Protein AF-A0A7J2IVY7-F1 (afdb_monomer)

Nearest PDB structures (foldseek):
  6fwv-assembly2_B  TM=3.354E-01  e=6.508E-13  Bacillus anthracis
  3phs-assembly1_A  TM=5.283E-01  e=1.990E-08  Streptococcus agalactiae 2603V/R
  3is1-assembly1_X  TM=3.023E-01  e=5.541E-06  Staphylococcus saprophyticus subsp. saprophyticus ATCC 15305 = NCTC 7292
  7bam-assembly1_B  TM=2.431E-01  e=6.074E-03  Homo sapiens
  7ban-assembly1_A  TM=2.522E-01  e=1.093E-02  Homo sapiens

Secondary structure (DSSP, 8-state):
--HHHHHHHHHHHHHHHTTT-SSS----------PPPP--------PPP-S--S--EEES-EEEETT-EEEEESSEEEEES-EEEETT-EEEEES-EEEE-EETTEE--EEE-TT-EEEEES-EEEEEEEEEEEE-TT-EEEEES-EEEEEEEEEES-EEEEES-EEEEEEEESS-EEEEES-EEEEEEEE-TT-EEEEES-EE-SSS--EEEE-TT-EEEEEEEEESSEEEE-TT-EEEEEEEE-SEEEEPPPPTT-----EEEEEEEEEEEEEETTEE-TT-EEEEE-TTS-EEEEEE--TTSEEEEEEEEEEEEEETTEEEEEE--EEEEEEEETTEEEEEEEE-SS-EEEEEE-BEEEEEEEE-TTSSB-TT-EEEEETTTEEEE--TTSEEEEEEEPSEEEEEEEEETTEEEEEEEEEEE-SSSEEEEEEE--EEEEEEEEEETTS-B-TT-EEEEEETTS-EEEEEE--TTSEEEEEEEESSEEEEEEE-TTB--EEEEEE--STTEEEEEEEPBP--PPP--S-SSSHHHHHHHHHHHHHHHHTTS--

Solvent-accessible surface area (backbone atoms only — not comparable to full-atom values): 28244 Å² total; per-residue (Å²): 136,68,74,74,54,57,62,53,53,55,52,50,51,57,61,56,47,76,77,65,71,89,67,91,81,83,79,92,65,82,86,76,78,80,79,79,80,87,79,90,77,90,81,75,90,81,74,82,82,72,84,80,67,95,68,42,67,47,80,50,68,49,75,36,52,38,88,35,72,47,66,46,62,76,41,63,32,36,30,39,29,31,44,36,30,26,53,47,4,36,37,40,36,33,53,19,35,42,37,30,29,69,52,95,91,42,62,21,35,38,39,34,22,47,48,7,36,41,38,30,33,54,19,38,41,33,36,84,49,73,24,43,36,41,34,28,54,59,12,38,39,40,31,36,44,20,37,46,39,50,44,37,37,36,40,26,32,24,43,38,40,36,34,56,22,34,41,34,30,40,41,33,29,46,69,15,43,36,41,37,32,50,24,40,30,33,30,36,44,38,29,22,43,56,12,40,37,41,40,30,56,24,35,31,19,75,89,40,77,2,36,41,38,25,24,46,53,4,37,37,41,34,34,54,27,38,34,63,37,35,39,38,30,19,34,51,4,34,38,38,35,33,44,48,52,51,83,36,79,48,60,51,54,43,59,96,92,56,86,38,59,15,36,39,42,35,26,23,44,38,37,39,34,35,22,58,78,93,43,64,37,54,68,27,38,38,36,33,22,39,86,87,69,47,79,72,46,77,51,54,19,40,91,81,3,32,34,78,44,80,46,52,30,33,38,35,30,43,54,97,67,35,69,42,77,47,84,52,22,48,35,43,38,37,37,37,50,90,76,28,29,18,68,42,74,50,73,46,90,52,72,44,78,46,75,31,56,45,24,14,16,41,41,38,36,32,20,28,54,89,65,48,54,33,49,64,29,38,38,34,37,36,90,76,74,42,76,42,56,16,39,82,76,4,39,28,79,46,66,64,39,68,73,43,75,33,37,38,36,31,26,40,97,90,38,78,30,34,65,81,42,80,46,77,41,76,69,81,46,75,44,80,46,79,41,72,25,45,24,21,30,42,31,39,36,35,22,33,84,87,69,48,54,39,53,66,26,41,39,33,39,17,42,72,88,65,53,75,74,49,76,48,57,19,38,87,76,4,39,39,75,48,68,76,37,65,53,42,55,32,34,40,39,40,42,38,94,67,34,47,72,47,71,49,79,46,75,48,85,51,54,64,38,77,45,82,45,70,39,51,70,48,81,78,71,80,75,94,72,89,73,90,73,68,66,69,60,61,57,55,54,55,52,53,54,52,54,58,57,55,64,74,75,62,129

Structure (mmCIF, N/CA/C/O backbone):
data_AF-A0A7J2IVY7-F1
#
_entry.id   AF-A0A7J2IVY7-F1
#
loop_
_atom_site.group_PDB
_atom_site.id
_atom_site.type_symbol
_atom_site.label_atom_id
_atom_site.label_alt_id
_atom_site.label_comp_id
_atom_site.label_asym_id
_atom_site.label_entity_id
_atom_site.label_seq_id
_atom_site.pdbx_PDB_ins_code
_atom_site.Cartn_x
_atom_site.Cartn_y
_atom_site.Cartn_z
_atom_site.occupancy
_atom_site.B_iso_or_equiv
_atom_site.auth_seq_id
_atom_site.auth_comp_id
_atom_site.auth_asym_id
_atom_site.auth_atom_id
_atom_site.pdbx_PDB_model_num
ATOM 1 N N . MET A 1 1 ? 53.340 -7.078 -24.496 1.00 39.50 1 MET A N 1
ATOM 2 C CA . MET A 1 1 ? 53.350 -6.064 -23.411 1.00 39.50 1 MET A CA 1
ATOM 3 C C . MET A 1 1 ? 53.304 -4.613 -23.929 1.00 39.50 1 MET A C 1
ATOM 5 O O . MET A 1 1 ? 53.434 -3.705 -23.118 1.00 39.50 1 MET A O 1
ATOM 9 N N . GLY A 1 2 ? 53.095 -4.391 -25.241 1.00 33.53 2 GLY A N 1
ATOM 10 C CA . GLY A 1 2 ? 52.895 -3.062 -25.847 1.00 33.53 2 GLY A CA 1
ATOM 11 C C . GLY A 1 2 ? 51.425 -2.726 -26.133 1.00 33.53 2 GLY A C 1
ATOM 12 O O . GLY A 1 2 ? 51.001 -1.622 -25.840 1.00 33.53 2 GLY A O 1
ATOM 13 N N . GLU A 1 3 ? 50.611 -3.698 -26.557 1.00 33.44 3 GLU A N 1
ATOM 14 C CA . GLU A 1 3 ? 49.213 -3.443 -26.968 1.00 33.44 3 GLU A CA 1
ATOM 15 C C . GLU A 1 3 ? 48.205 -3.358 -25.807 1.00 33.44 3 GLU A C 1
ATOM 17 O O . GLU A 1 3 ? 47.142 -2.768 -25.945 1.00 33.44 3 GLU A O 1
ATOM 22 N N . LEU A 1 4 ? 48.552 -3.852 -24.611 1.00 30.22 4 LEU A N 1
ATOM 23 C CA . LEU A 1 4 ? 47.687 -3.726 -23.426 1.00 30.22 4 LEU A CA 1
ATOM 24 C C . LEU A 1 4 ? 47.776 -2.337 -22.753 1.00 30.22 4 LEU A C 1
ATOM 26 O O . LEU A 1 4 ? 47.010 -2.049 -21.838 1.00 30.22 4 LEU A O 1
ATOM 30 N N . LYS A 1 5 ? 48.734 -1.487 -23.162 1.00 29.86 5 LYS A N 1
ATOM 31 C CA . LYS A 1 5 ? 48.950 -0.150 -22.579 1.00 29.86 5 LYS A CA 1
ATOM 32 C C . LYS A 1 5 ? 48.224 0.970 -23.327 1.00 29.86 5 LYS A C 1
ATOM 34 O O . LYS A 1 5 ? 47.881 1.960 -22.691 1.00 29.86 5 LYS A O 1
ATOM 39 N N . GLU A 1 6 ? 47.948 0.816 -24.620 1.00 34.12 6 GLU A N 1
ATOM 40 C CA . GLU A 1 6 ? 47.259 1.851 -25.408 1.00 34.12 6 GLU A CA 1
ATOM 41 C C . GLU A 1 6 ? 45.740 1.847 -25.167 1.00 34.12 6 GLU A C 1
ATOM 43 O O . GLU A 1 6 ? 45.151 2.913 -24.987 1.00 34.12 6 GLU A O 1
ATOM 48 N N . GLY A 1 7 ? 45.125 0.669 -24.993 1.00 32.44 7 GLY A N 1
ATOM 49 C CA . GLY A 1 7 ? 43.708 0.559 -24.616 1.00 32.44 7 GLY A CA 1
ATOM 50 C C . GLY A 1 7 ? 43.397 1.071 -23.202 1.00 32.44 7 GLY A C 1
ATOM 51 O O . GLY A 1 7 ? 42.367 1.703 -22.984 1.00 32.44 7 GLY A O 1
ATOM 52 N N . LEU A 1 8 ? 44.312 0.882 -22.241 1.00 32.38 8 LEU A N 1
ATOM 53 C CA . LEU A 1 8 ? 44.137 1.387 -20.871 1.00 32.38 8 LEU A CA 1
ATOM 54 C C . LEU A 1 8 ? 44.375 2.903 -20.758 1.00 32.38 8 LEU A C 1
ATOM 56 O O . LEU A 1 8 ? 43.757 3.549 -19.917 1.00 32.38 8 LEU A O 1
ATOM 60 N N . ALA A 1 9 ? 45.247 3.480 -21.593 1.00 29.02 9 ALA A N 1
ATOM 61 C CA . ALA A 1 9 ? 45.521 4.919 -21.596 1.00 29.02 9 ALA A CA 1
ATOM 62 C C . ALA A 1 9 ? 44.371 5.736 -22.214 1.00 29.02 9 ALA A C 1
ATOM 64 O O . ALA A 1 9 ? 44.075 6.827 -21.728 1.00 29.02 9 ALA A O 1
ATOM 65 N N . SER A 1 10 ? 43.680 5.188 -23.222 1.00 34.78 10 SER A N 1
ATOM 66 C CA . SER A 1 10 ? 42.454 5.775 -23.782 1.00 34.78 10 SER A CA 1
ATOM 67 C C . SER A 1 10 ? 41.280 5.703 -22.790 1.00 34.78 10 SER A C 1
ATOM 69 O O . SER A 1 10 ? 40.588 6.700 -22.589 1.00 34.78 10 SER A O 1
ATOM 71 N N . LEU A 1 11 ? 41.130 4.586 -22.061 1.00 32.72 11 LEU A N 1
ATOM 72 C CA . LEU A 1 11 ? 40.101 4.438 -21.020 1.00 32.72 11 LEU A CA 1
ATOM 73 C C . LEU A 1 11 ? 40.327 5.366 -19.812 1.00 32.72 11 LEU A C 1
ATOM 75 O O . LEU A 1 11 ? 39.374 5.937 -19.285 1.00 32.72 11 LEU A O 1
ATOM 79 N N . LEU A 1 12 ? 41.584 5.549 -19.382 1.00 30.42 12 LEU A N 1
ATOM 80 C CA . LEU A 1 12 ? 41.923 6.475 -18.295 1.00 30.42 12 LEU A CA 1
ATOM 81 C C . LEU A 1 12 ? 41.701 7.941 -18.686 1.00 30.42 12 LEU A C 1
ATOM 83 O O . LEU A 1 12 ? 41.348 8.734 -17.820 1.00 30.42 12 LEU A O 1
ATOM 87 N N . ALA A 1 13 ? 41.860 8.305 -19.963 1.00 30.06 13 ALA A N 1
ATOM 88 C CA . ALA A 1 13 ? 41.581 9.659 -20.439 1.00 30.06 13 ALA A CA 1
ATOM 89 C C . ALA A 1 13 ? 40.074 9.980 -20.426 1.00 30.06 13 ALA A C 1
ATOM 91 O O . ALA A 1 13 ? 39.698 11.088 -20.052 1.00 30.06 13 ALA A O 1
ATOM 92 N N . VAL A 1 14 ? 39.206 9.008 -20.735 1.00 33.47 14 VAL A N 1
ATOM 93 C CA . VAL A 1 14 ? 37.740 9.171 -20.643 1.00 33.47 14 VAL A CA 1
ATOM 94 C C . VAL A 1 14 ? 37.275 9.239 -19.180 1.00 33.47 14 VAL A C 1
ATOM 96 O O . VAL A 1 14 ? 36.453 10.086 -18.832 1.00 33.47 14 VAL A O 1
ATOM 99 N N . LEU A 1 15 ? 37.869 8.434 -18.291 1.00 29.80 15 LEU A N 1
ATOM 100 C CA . LEU A 1 15 ? 37.607 8.485 -16.845 1.00 29.80 15 LEU A CA 1
ATOM 101 C C . LEU A 1 15 ? 38.085 9.792 -16.183 1.00 29.80 15 LEU A C 1
ATOM 103 O O . LEU A 1 15 ? 37.442 10.255 -15.243 1.00 29.80 15 LEU A O 1
ATOM 107 N N . LEU A 1 16 ? 39.172 10.415 -16.666 1.00 26.34 16 LEU A N 1
ATOM 108 C CA . LEU A 1 16 ? 39.683 11.679 -16.111 1.00 26.34 16 LEU A CA 1
ATOM 109 C C . LEU A 1 16 ? 38.898 12.918 -16.588 1.00 26.34 16 LEU A C 1
ATOM 111 O O . LEU A 1 16 ? 38.853 13.916 -15.872 1.00 26.34 16 LEU A O 1
ATOM 115 N N . VAL A 1 17 ? 38.259 12.862 -17.763 1.00 31.22 17 VAL A N 1
ATOM 116 C CA . VAL A 1 17 ? 37.430 13.964 -18.297 1.00 31.22 17 VAL A CA 1
ATOM 117 C C . VAL A 1 17 ? 36.054 14.025 -17.614 1.00 31.22 17 VAL A C 1
ATOM 119 O O . VAL A 1 17 ? 35.520 15.114 -17.408 1.00 31.22 17 VAL A O 1
ATOM 122 N N . LEU A 1 18 ? 35.522 12.892 -17.141 1.00 35.94 18 LEU A N 1
ATOM 123 C CA . LEU A 1 18 ? 34.240 12.823 -16.421 1.00 35.94 18 LEU A CA 1
ATOM 124 C C . LEU A 1 18 ? 34.269 13.418 -14.996 1.00 35.94 18 LEU A C 1
ATOM 126 O O . LEU A 1 18 ? 33.207 13.623 -14.415 1.00 35.94 18 LEU A O 1
ATOM 130 N N . ALA A 1 19 ? 35.449 13.736 -14.446 1.00 29.98 19 ALA A N 1
ATOM 131 C CA . ALA A 1 19 ? 35.591 14.355 -13.122 1.00 29.98 19 ALA A CA 1
ATOM 132 C C . ALA A 1 19 ? 35.818 15.883 -13.151 1.00 29.98 19 ALA A C 1
ATOM 134 O O . ALA A 1 19 ? 35.737 16.513 -12.101 1.00 29.98 19 ALA A O 1
ATOM 135 N N . PHE A 1 20 ? 36.091 16.492 -14.316 1.00 29.34 20 PHE A N 1
ATOM 136 C CA . PHE A 1 20 ? 36.471 17.916 -14.399 1.00 29.34 20 PHE A CA 1
ATOM 137 C C . PHE A 1 20 ? 35.842 18.721 -15.552 1.00 29.34 20 PHE A C 1
ATOM 139 O O . PHE A 1 20 ? 36.109 19.914 -15.652 1.00 29.34 20 PHE A O 1
ATOM 146 N N . ALA A 1 21 ? 34.991 18.137 -16.402 1.00 28.33 21 ALA A N 1
ATOM 147 C CA . ALA A 1 21 ? 34.396 18.842 -17.549 1.00 28.33 21 ALA A CA 1
ATOM 148 C C . ALA A 1 21 ? 32.891 19.147 -17.390 1.00 28.33 21 ALA A C 1
ATOM 150 O O . ALA A 1 21 ? 32.118 18.982 -18.332 1.00 28.33 21 ALA A O 1
ATOM 151 N N . HIS A 1 22 ? 32.459 19.585 -16.203 1.00 34.56 22 HIS A N 1
ATOM 152 C CA . HIS A 1 22 ? 31.110 20.147 -16.010 1.00 34.56 22 HIS A CA 1
ATOM 153 C C . HIS A 1 22 ? 31.104 21.570 -15.427 1.00 34.56 22 HIS A C 1
ATOM 155 O O . HIS A 1 22 ? 30.059 22.080 -15.047 1.00 34.56 22 HIS A O 1
ATOM 161 N N . GLU A 1 23 ? 32.254 22.249 -15.430 1.00 29.16 23 GLU A N 1
ATOM 162 C CA . GLU A 1 23 ? 32.352 23.702 -15.288 1.00 29.16 23 GLU A CA 1
ATOM 163 C C . GLU A 1 23 ? 33.130 24.237 -16.501 1.00 29.16 23 GLU A C 1
ATOM 165 O O . GLU A 1 23 ? 34.206 23.741 -16.818 1.00 29.16 23 GLU A O 1
ATOM 170 N N . ALA A 1 24 ? 32.584 25.251 -17.174 1.00 29.33 24 ALA A N 1
ATOM 171 C CA . ALA A 1 24 ? 33.128 25.928 -18.360 1.00 29.33 24 ALA A CA 1
ATOM 172 C C . ALA A 1 24 ? 33.003 25.187 -19.707 1.00 29.33 24 ALA A C 1
ATOM 174 O O . ALA A 1 24 ? 33.951 24.597 -20.208 1.00 29.33 24 ALA A O 1
ATOM 175 N N . LEU A 1 25 ? 31.844 25.352 -20.355 1.00 25.28 25 LEU A N 1
ATOM 176 C CA . LEU A 1 25 ? 31.721 25.848 -21.738 1.00 25.28 25 LEU A CA 1
ATOM 177 C C . LEU A 1 25 ? 30.231 25.953 -22.085 1.00 25.28 25 LEU A C 1
ATOM 179 O O . LEU A 1 25 ? 29.638 25.062 -22.679 1.00 25.28 25 LEU A O 1
ATOM 183 N N . ALA A 1 26 ? 29.622 27.080 -21.724 1.00 26.09 26 ALA A N 1
ATOM 184 C CA . ALA A 1 26 ? 28.551 27.622 -22.544 1.00 26.09 26 ALA A CA 1
ATOM 185 C C . ALA A 1 26 ? 29.229 28.377 -23.696 1.00 26.09 26 ALA A C 1
ATOM 187 O O . ALA A 1 26 ? 29.884 29.390 -23.433 1.00 26.09 26 ALA A O 1
ATOM 188 N N . PRO A 1 27 ? 29.113 27.954 -24.964 1.00 25.53 27 PRO A N 1
ATOM 189 C CA . PRO A 1 27 ? 29.378 28.854 -26.059 1.00 25.53 27 PRO A CA 1
ATOM 190 C C . PRO A 1 27 ? 28.096 29.645 -26.315 1.00 25.53 27 PRO A C 1
ATOM 192 O O . PRO A 1 27 ? 27.177 29.195 -26.992 1.00 25.53 27 PRO A O 1
ATOM 195 N N . THR A 1 28 ? 28.058 30.879 -25.816 1.00 29.22 28 THR A N 1
ATOM 196 C CA . THR A 1 28 ? 27.378 31.953 -26.541 1.00 29.22 28 THR A CA 1
ATOM 197 C C . THR A 1 28 ? 28.114 32.130 -27.871 1.00 29.22 28 THR A C 1
ATOM 199 O O . THR A 1 28 ? 29.063 32.908 -27.962 1.00 29.22 28 THR A O 1
ATOM 202 N N . ALA A 1 29 ? 27.732 31.373 -28.893 1.00 23.98 29 ALA A N 1
ATOM 203 C CA . ALA A 1 29 ? 28.214 31.558 -30.252 1.00 23.98 29 ALA A CA 1
ATOM 204 C C . ALA A 1 29 ? 27.000 31.760 -31.156 1.00 23.98 29 ALA A C 1
ATOM 206 O O . ALA A 1 29 ? 26.266 30.828 -31.468 1.00 23.98 29 ALA A O 1
ATOM 207 N N . ALA A 1 30 ? 26.775 33.014 -31.544 1.00 24.56 30 ALA A N 1
ATOM 208 C CA . ALA A 1 30 ? 25.870 33.351 -32.626 1.00 24.56 30 ALA A CA 1
ATOM 209 C C . ALA A 1 30 ? 26.302 32.580 -33.882 1.00 24.56 30 ALA A C 1
ATOM 211 O O . ALA A 1 30 ? 27.442 32.719 -34.330 1.00 24.56 30 ALA A O 1
ATOM 212 N N . TRP A 1 31 ? 25.403 31.770 -34.443 1.00 23.81 31 TRP A N 1
ATOM 213 C CA . TRP A 1 31 ? 25.612 31.112 -35.729 1.00 23.81 31 TRP A CA 1
ATOM 214 C C . TRP A 1 31 ? 25.730 32.166 -36.836 1.00 23.81 31 TRP A C 1
ATOM 216 O O . TRP A 1 31 ? 24.739 32.618 -37.406 1.00 23.81 31 TRP A O 1
ATOM 226 N N . ALA A 1 32 ? 26.960 32.569 -37.149 1.00 24.16 32 ALA A N 1
ATOM 227 C CA . ALA A 1 32 ? 27.275 33.189 -38.423 1.00 24.16 32 ALA A CA 1
ATOM 228 C C . ALA A 1 32 ? 27.327 32.075 -39.477 1.00 24.16 32 ALA A C 1
ATOM 230 O O . ALA A 1 32 ? 28.255 31.271 -39.513 1.00 24.16 32 ALA A O 1
ATOM 231 N N . SER A 1 33 ? 26.297 32.021 -40.314 1.00 23.72 33 SER A N 1
ATOM 232 C CA . SER A 1 33 ? 26.207 31.163 -41.494 1.00 23.72 33 SER A CA 1
ATOM 233 C C . SER A 1 33 ? 27.410 31.370 -42.429 1.00 23.72 33 SER A C 1
ATOM 235 O O . SER A 1 33 ? 27.600 32.494 -42.907 1.00 23.72 33 SER A O 1
ATOM 237 N N . PRO A 1 34 ? 28.196 30.332 -42.770 1.00 24.89 34 PRO A N 1
ATOM 238 C CA . PRO A 1 34 ? 29.104 30.416 -43.896 1.00 24.89 34 PRO A CA 1
ATOM 239 C C . PRO A 1 34 ? 28.301 30.176 -45.177 1.00 24.89 34 PRO A C 1
ATOM 241 O O . PRO A 1 34 ? 27.825 29.079 -45.451 1.00 24.89 34 PRO A O 1
ATOM 244 N N . THR A 1 35 ? 28.142 31.229 -45.974 1.00 24.59 35 THR A N 1
ATOM 245 C CA . THR A 1 35 ? 27.713 31.135 -47.374 1.00 24.59 35 THR A CA 1
ATOM 246 C C . THR A 1 35 ? 28.590 30.127 -48.128 1.00 24.59 35 THR A C 1
ATOM 248 O O . THR A 1 35 ? 29.815 30.304 -48.131 1.00 24.59 35 THR A O 1
ATOM 251 N N . PRO A 1 36 ? 28.023 29.117 -48.811 1.00 27.42 36 PRO A N 1
ATOM 252 C CA . PRO A 1 36 ? 28.809 28.239 -49.662 1.00 27.42 36 PRO A CA 1
ATOM 253 C C . PRO A 1 36 ? 29.304 29.018 -50.887 1.00 27.42 36 PRO A C 1
ATOM 255 O O . PRO A 1 36 ? 28.540 29.701 -51.574 1.00 27.42 36 PRO A O 1
ATOM 258 N N . LYS A 1 37 ? 30.610 28.934 -51.163 1.00 25.67 37 LYS A N 1
ATOM 259 C CA . LYS A 1 37 ? 31.185 29.394 -52.431 1.00 25.67 37 LYS A CA 1
ATOM 260 C C . LYS A 1 37 ? 30.611 28.534 -53.555 1.00 25.67 37 LYS A C 1
ATOM 262 O O . LYS A 1 37 ? 30.873 27.336 -53.598 1.00 25.67 37 LYS A O 1
ATOM 267 N N . LEU A 1 38 ? 29.873 29.163 -54.471 1.00 25.44 38 LEU A N 1
ATOM 268 C CA . LEU A 1 38 ? 29.517 28.574 -55.758 1.00 25.44 38 LEU A CA 1
ATOM 269 C C . LEU A 1 38 ? 30.797 28.183 -56.511 1.00 25.44 38 LEU A C 1
ATOM 271 O O . LEU A 1 38 ? 31.571 29.054 -56.912 1.00 25.44 38 LEU A O 1
ATOM 275 N N . LEU A 1 39 ? 30.970 26.888 -56.762 1.00 26.81 39 LEU A N 1
ATOM 276 C CA . LEU A 1 39 ? 31.628 26.408 -57.969 1.00 26.81 39 LEU A CA 1
ATOM 277 C C . LEU A 1 39 ? 30.560 25.726 -58.820 1.00 26.81 39 LEU A C 1
ATOM 279 O O . LEU A 1 39 ? 29.979 24.714 -58.446 1.00 26.81 39 LEU A O 1
ATOM 283 N N . SER A 1 40 ? 30.259 26.385 -59.930 1.00 29.08 40 SER A N 1
ATOM 284 C CA . SER A 1 40 ? 29.340 25.965 -60.973 1.00 29.08 40 SER A CA 1
ATOM 285 C C . SER A 1 40 ? 29.957 24.854 -61.819 1.00 29.08 40 SER A C 1
ATOM 287 O O . SER A 1 40 ? 30.945 25.114 -62.500 1.00 29.08 40 SER A O 1
ATOM 289 N N . GLU A 1 41 ? 29.330 23.681 -61.844 1.00 29.08 41 GLU A N 1
ATOM 290 C CA . GLU A 1 41 ? 29.315 22.777 -62.999 1.00 29.08 41 GLU A CA 1
ATOM 291 C C . GLU A 1 41 ? 28.044 21.904 -62.942 1.00 29.08 41 GLU A C 1
ATOM 293 O O . GLU A 1 41 ? 27.490 21.650 -61.875 1.00 29.08 41 GLU A O 1
ATOM 298 N N . GLU A 1 42 ? 27.503 21.591 -64.116 1.00 31.19 42 GLU A N 1
ATOM 299 C CA . GLU A 1 42 ? 26.083 21.374 -64.430 1.00 31.19 42 GLU A CA 1
ATOM 300 C C . GLU A 1 42 ? 25.353 20.235 -63.679 1.00 31.19 42 GLU A C 1
ATOM 302 O O . GLU A 1 42 ? 25.766 19.077 -63.692 1.00 31.19 42 GLU A O 1
ATOM 307 N N . LEU A 1 43 ? 24.168 20.546 -63.131 1.00 30.09 43 LEU A N 1
ATOM 308 C CA . LEU A 1 43 ? 23.157 19.579 -62.683 1.00 30.09 43 LEU A CA 1
ATOM 309 C C . LEU A 1 43 ? 22.011 19.524 -63.705 1.00 30.09 43 LEU A C 1
ATOM 311 O O . LEU A 1 43 ? 21.204 20.448 -63.803 1.00 30.09 43 LEU A O 1
ATOM 315 N N . GLY A 1 44 ? 21.917 18.419 -64.448 1.00 30.48 44 GLY A N 1
ATOM 316 C CA . GLY A 1 44 ? 20.650 17.984 -65.045 1.00 30.48 44 GLY A CA 1
ATOM 317 C C . GLY A 1 44 ? 19.666 17.507 -63.961 1.00 30.48 44 GLY A C 1
ATOM 318 O O . GLY A 1 44 ? 20.089 17.233 -62.834 1.00 30.48 44 GLY A O 1
ATOM 319 N N . PRO A 1 45 ? 18.358 17.394 -64.261 1.00 35.28 45 PRO A N 1
ATOM 320 C CA . PRO A 1 45 ? 17.347 17.044 -63.267 1.00 35.28 45 PRO A CA 1
ATOM 321 C C . PRO A 1 45 ? 17.574 15.610 -62.775 1.00 35.28 45 PRO A C 1
ATOM 323 O O . PRO A 1 45 ? 17.393 14.652 -63.526 1.00 35.28 45 PRO A O 1
ATOM 326 N N . ARG A 1 46 ? 17.987 15.449 -61.513 1.00 32.62 46 ARG A N 1
ATOM 327 C CA . ARG A 1 46 ? 18.078 14.132 -60.876 1.00 32.62 46 ARG A CA 1
ATOM 328 C C . ARG A 1 46 ? 16.706 13.754 -60.333 1.00 32.62 46 ARG A C 1
ATOM 330 O O . ARG A 1 46 ? 16.276 14.223 -59.290 1.00 32.62 46 ARG A O 1
ATOM 337 N N . THR A 1 47 ? 16.015 12.927 -61.101 1.00 33.66 47 THR A N 1
ATOM 338 C CA . THR A 1 47 ? 14.875 12.120 -60.671 1.00 33.66 47 THR A CA 1
ATOM 339 C C . THR A 1 47 ? 15.307 11.130 -59.584 1.00 33.66 47 THR A C 1
ATOM 341 O O . THR A 1 47 ? 16.333 10.467 -59.757 1.00 33.66 47 THR A O 1
ATOM 344 N N . CYS A 1 48 ? 14.519 10.995 -58.513 1.00 39.28 48 CYS A N 1
ATOM 345 C CA . CYS A 1 48 ? 14.667 9.935 -57.511 1.00 39.28 48 CYS A CA 1
ATOM 346 C C . CYS A 1 48 ? 14.601 8.545 -58.171 1.00 39.28 48 CYS A C 1
ATOM 348 O O . CYS A 1 48 ? 13.773 8.339 -59.069 1.00 39.28 48 CYS A O 1
ATOM 350 N N . PRO A 1 49 ? 15.428 7.570 -57.754 1.00 41.16 49 PRO A N 1
ATOM 351 C CA . PRO A 1 49 ? 15.231 6.191 -58.161 1.00 41.16 49 PRO A CA 1
ATOM 352 C C . PRO A 1 49 ? 14.052 5.571 -57.392 1.00 41.16 49 PRO A C 1
ATOM 354 O O . PRO A 1 49 ? 13.782 5.894 -56.239 1.00 41.16 49 PRO A O 1
ATOM 357 N N . SER A 1 50 ? 13.335 4.690 -58.089 1.00 36.09 50 SER A N 1
ATOM 358 C CA . SER A 1 50 ? 12.231 3.844 -57.609 1.00 36.09 50 SER A CA 1
ATOM 359 C C . SER A 1 50 ? 12.715 2.821 -56.542 1.00 36.09 50 SER A C 1
ATOM 361 O O . SER A 1 50 ? 13.898 2.855 -56.204 1.00 36.09 50 SER A O 1
ATOM 363 N N . PRO A 1 51 ? 11.861 1.923 -55.985 1.00 40.28 51 PRO A N 1
ATOM 364 C CA . PRO A 1 51 ? 12.200 1.148 -54.788 1.00 40.28 51 PRO A CA 1
ATOM 365 C C . PRO A 1 51 ? 13.521 0.402 -54.974 1.00 40.28 51 PRO A C 1
ATOM 367 O O . PRO A 1 51 ? 13.721 -0.256 -55.998 1.00 40.28 51 PRO A O 1
ATOM 370 N N . ILE A 1 52 ? 14.423 0.543 -54.000 1.00 49.00 52 ILE A N 1
ATOM 371 C CA . ILE A 1 52 ? 15.757 -0.059 -54.022 1.00 49.00 52 ILE A CA 1
ATOM 372 C C . ILE A 1 52 ? 15.584 -1.585 -53.959 1.00 49.00 52 ILE A C 1
ATOM 374 O O . ILE A 1 52 ? 15.467 -2.172 -52.891 1.00 49.00 52 ILE A O 1
ATOM 378 N N . GLY A 1 53 ? 15.503 -2.237 -55.120 1.00 46.06 53 GLY A N 1
ATOM 379 C CA . GLY A 1 53 ? 15.605 -3.690 -55.255 1.00 46.06 53 GLY A CA 1
ATOM 380 C C . GLY A 1 53 ? 17.065 -4.123 -55.425 1.00 46.06 53 GLY A C 1
ATOM 381 O O . GLY A 1 53 ? 17.821 -3.440 -56.108 1.00 46.06 53 GLY A O 1
ATOM 382 N N . ASN A 1 54 ? 17.442 -5.264 -54.829 1.00 54.94 54 ASN A N 1
ATOM 383 C CA . ASN A 1 54 ? 18.708 -6.025 -54.949 1.00 54.94 54 ASN A CA 1
ATOM 384 C C . ASN A 1 54 ? 20.056 -5.275 -54.845 1.00 54.94 54 ASN A C 1
ATOM 386 O O . ASN A 1 54 ? 21.103 -5.896 -55.031 1.00 54.94 54 ASN A O 1
ATOM 390 N N . VAL A 1 55 ? 20.081 -3.977 -54.552 1.00 64.19 55 VAL A N 1
ATOM 391 C CA . VAL A 1 55 ? 21.325 -3.254 -54.271 1.00 64.19 55 VAL A CA 1
ATOM 392 C C . VAL A 1 55 ? 21.711 -3.537 -52.827 1.00 64.19 55 VAL A C 1
ATOM 394 O O . VAL A 1 55 ? 21.023 -3.106 -51.913 1.00 64.19 55 VAL A O 1
ATOM 397 N N . THR A 1 56 ? 22.810 -4.260 -52.632 1.00 81.38 56 THR A N 1
ATOM 398 C CA . THR A 1 56 ? 23.381 -4.563 -51.309 1.00 81.38 56 THR A CA 1
ATOM 399 C C . THR A 1 56 ? 24.474 -3.573 -50.906 1.00 81.38 56 THR A C 1
ATOM 401 O O . THR A 1 56 ? 24.982 -3.638 -49.793 1.00 81.38 56 THR A O 1
ATOM 404 N N . THR A 1 57 ? 24.883 -2.666 -51.800 1.00 90.44 57 THR A N 1
ATOM 405 C CA . THR A 1 57 ? 25.942 -1.682 -51.537 1.00 90.44 57 THR A CA 1
ATOM 406 C C . THR A 1 57 ? 25.635 -0.351 -52.213 1.00 90.44 57 THR A C 1
ATOM 408 O O . THR A 1 57 ? 25.396 -0.314 -53.420 1.00 90.44 57 THR A O 1
ATOM 411 N N . TYR A 1 58 ? 25.684 0.741 -51.454 1.00 93.00 58 TYR A N 1
ATOM 412 C CA . TYR A 1 58 ? 25.438 2.099 -51.934 1.00 93.00 58 TYR A CA 1
ATOM 413 C C . TYR A 1 58 ? 26.574 3.043 -51.525 1.00 93.00 58 TYR A C 1
ATOM 415 O O . TYR A 1 58 ? 27.103 2.942 -50.420 1.00 93.00 58 TYR A O 1
ATOM 423 N N . TYR A 1 59 ? 26.940 3.960 -52.424 1.00 92.12 59 TYR A N 1
ATOM 424 C CA . TYR A 1 59 ? 27.973 4.973 -52.204 1.00 92.12 59 TYR A CA 1
ATOM 425 C C . TYR A 1 59 ? 27.363 6.373 -52.243 1.00 92.12 59 TYR A C 1
ATOM 427 O O . TYR A 1 59 ? 26.689 6.727 -53.213 1.00 92.12 59 TYR A O 1
ATOM 435 N N . GLY A 1 60 ? 27.665 7.175 -51.223 1.00 91.31 60 GLY A N 1
ATOM 436 C CA . GLY A 1 60 ? 27.094 8.500 -50.999 1.00 91.31 60 GLY A CA 1
ATOM 437 C C . GLY A 1 60 ? 25.961 8.482 -49.975 1.00 91.31 60 GLY A C 1
ATOM 438 O O . GLY A 1 60 ? 25.584 7.430 -49.460 1.00 91.31 60 GLY A O 1
ATOM 439 N N . ASP A 1 61 ? 25.411 9.661 -49.694 1.00 93.88 61 ASP A N 1
ATOM 440 C CA . ASP A 1 61 ? 24.328 9.804 -48.723 1.00 93.88 61 ASP A CA 1
ATOM 441 C C . ASP A 1 61 ? 22.990 9.329 -49.296 1.00 93.88 61 ASP A C 1
ATOM 443 O O . ASP A 1 61 ? 22.651 9.563 -50.464 1.00 93.88 61 ASP A O 1
ATOM 447 N N . LEU A 1 62 ? 22.221 8.661 -48.445 1.00 94.81 62 LEU A N 1
ATOM 448 C CA . LEU A 1 62 ? 20.868 8.214 -48.710 1.00 94.81 62 LEU A CA 1
ATOM 449 C C . LEU A 1 62 ? 19.909 9.210 -48.057 1.00 94.81 62 LEU A C 1
ATOM 451 O O . LEU A 1 62 ? 19.728 9.196 -46.841 1.00 94.81 62 LEU A O 1
ATOM 455 N N . VAL A 1 63 ? 19.340 10.104 -48.864 1.00 95.69 63 VAL A N 1
ATOM 456 C CA . VAL A 1 63 ? 18.527 11.228 -48.384 1.00 95.69 63 VAL A CA 1
ATOM 457 C C . VAL A 1 63 ? 17.061 11.024 -48.757 1.00 95.69 63 VAL A C 1
ATOM 459 O O . VAL A 1 63 ? 16.766 10.786 -49.926 1.00 95.69 63 VAL A O 1
ATOM 462 N N . ALA A 1 64 ? 16.165 11.152 -47.780 1.00 95.06 64 ALA A N 1
ATOM 463 C CA . ALA A 1 64 ? 14.716 11.208 -47.960 1.00 95.06 64 ALA A CA 1
ATOM 464 C C . ALA A 1 64 ? 14.170 12.533 -47.400 1.00 95.06 64 ALA A C 1
ATOM 466 O O . ALA A 1 64 ? 14.566 12.959 -46.312 1.00 95.06 64 ALA A O 1
ATOM 467 N N . SER A 1 65 ? 13.275 13.201 -48.128 1.00 95.50 65 SER A N 1
ATOM 468 C CA . SER A 1 65 ? 12.670 14.472 -47.692 1.00 95.50 65 SER A CA 1
ATOM 469 C C . SER A 1 65 ? 11.187 14.555 -48.060 1.00 95.50 65 SER A C 1
ATOM 471 O O . SER A 1 65 ? 10.713 13.923 -49.006 1.00 95.50 65 SER A O 1
ATOM 473 N N . GLY A 1 66 ? 10.422 15.347 -47.314 1.00 93.12 66 GLY A N 1
ATOM 474 C CA . GLY A 1 66 ? 9.013 15.584 -47.596 1.00 93.12 66 GLY A CA 1
ATOM 475 C C . GLY A 1 66 ? 8.174 14.352 -47.268 1.00 93.12 66 GLY A C 1
ATOM 476 O O . GLY A 1 66 ? 8.302 13.734 -46.226 1.00 93.12 66 GLY A O 1
ATOM 477 N N . SER A 1 67 ? 7.326 13.936 -48.204 1.00 91.50 67 SER A N 1
ATOM 478 C CA . SER A 1 67 ? 6.482 12.739 -48.029 1.00 91.50 67 SER A CA 1
ATOM 479 C C . SER A 1 67 ? 7.148 11.437 -48.493 1.00 91.50 67 SER A C 1
ATOM 481 O O . SER A 1 67 ? 6.476 10.418 -48.667 1.00 91.50 67 SER A O 1
ATOM 483 N N . GLU A 1 68 ? 8.458 11.458 -48.750 1.00 94.75 68 GLU A N 1
ATOM 484 C CA . GLU A 1 68 ? 9.179 10.287 -49.241 1.00 94.75 68 GLU A CA 1
ATOM 485 C C . GLU A 1 68 ? 9.250 9.175 -48.191 1.00 94.75 68 GLU A C 1
ATOM 487 O O . GLU A 1 68 ? 9.396 9.414 -46.994 1.00 94.75 68 GLU A O 1
ATOM 492 N N . THR A 1 69 ? 9.159 7.930 -48.661 1.00 95.75 69 THR A N 1
ATOM 493 C CA . THR A 1 69 ? 9.353 6.732 -47.840 1.00 95.75 69 THR A CA 1
ATOM 494 C C . THR A 1 69 ? 10.555 5.956 -48.359 1.00 95.75 69 THR A C 1
ATOM 496 O O . THR A 1 69 ? 10.520 5.405 -49.461 1.00 95.75 69 THR A O 1
ATOM 499 N N . LEU A 1 70 ? 11.609 5.894 -47.553 1.00 95.25 70 LEU A N 1
ATOM 500 C CA . LEU A 1 70 ? 12.788 5.075 -47.785 1.00 95.25 70 LEU A CA 1
ATOM 501 C C . LEU A 1 70 ? 12.602 3.712 -47.112 1.00 95.25 70 LEU A C 1
ATOM 503 O O . LEU A 1 70 ? 12.336 3.647 -45.916 1.00 95.25 70 LEU A O 1
ATOM 507 N N . VAL A 1 71 ? 12.768 2.624 -47.866 1.00 95.38 71 VAL A N 1
ATOM 508 C CA . VAL A 1 71 ? 12.575 1.258 -47.356 1.00 95.38 71 VAL A CA 1
ATOM 509 C C . VAL A 1 71 ? 13.829 0.421 -47.595 1.00 95.38 71 VAL A C 1
ATOM 511 O O . VAL A 1 71 ? 14.257 0.268 -48.738 1.00 95.38 71 VAL A O 1
ATOM 514 N N . ILE A 1 72 ? 14.380 -0.151 -46.523 1.00 94.62 72 ILE A N 1
ATOM 515 C CA . ILE A 1 72 ? 15.454 -1.152 -46.535 1.00 94.62 72 ILE A CA 1
ATOM 516 C C . ILE A 1 72 ? 14.869 -2.425 -45.924 1.00 94.62 72 ILE A C 1
ATOM 518 O O . ILE A 1 72 ? 14.632 -2.485 -44.721 1.00 94.62 72 ILE A O 1
ATOM 522 N N . ARG A 1 73 ? 14.588 -3.436 -46.747 1.00 95.00 73 ARG A N 1
ATOM 523 C CA . ARG A 1 73 ? 13.883 -4.639 -46.296 1.00 95.00 73 ARG A CA 1
ATOM 524 C C . ARG A 1 73 ? 14.486 -5.915 -46.869 1.00 95.00 73 ARG A C 1
ATOM 526 O O . ARG A 1 73 ? 14.838 -5.931 -48.046 1.00 95.00 73 ARG A O 1
ATOM 533 N N . ASP A 1 74 ? 14.548 -6.967 -46.050 1.00 94.25 74 ASP A N 1
ATOM 534 C CA . ASP A 1 74 ? 14.951 -8.327 -46.446 1.00 94.25 74 ASP A CA 1
ATOM 535 C C . ASP A 1 74 ? 16.328 -8.374 -47.142 1.00 94.25 74 ASP A C 1
ATOM 537 O O . ASP A 1 74 ? 16.528 -9.082 -48.134 1.00 94.25 74 ASP A O 1
ATOM 541 N N . VAL A 1 75 ? 17.286 -7.576 -46.655 1.00 93.25 75 VAL A N 1
ATOM 542 C CA . VAL A 1 75 ? 18.569 -7.350 -47.335 1.00 93.25 75 VAL A CA 1
ATOM 543 C C . VAL A 1 75 ? 19.725 -7.120 -46.357 1.00 93.25 75 VAL A C 1
ATOM 545 O O . VAL A 1 75 ? 19.536 -6.572 -45.274 1.00 93.25 75 VAL A O 1
ATOM 548 N N . ASP A 1 76 ? 20.936 -7.507 -46.764 1.00 94.12 76 ASP A N 1
ATOM 549 C CA . ASP A 1 76 ? 22.190 -7.015 -46.178 1.00 94.12 76 ASP A CA 1
ATOM 550 C C . ASP A 1 76 ? 22.674 -5.821 -47.013 1.00 94.12 76 ASP A C 1
ATOM 552 O O . ASP A 1 76 ? 23.056 -5.969 -48.179 1.00 94.12 76 ASP A O 1
ATOM 556 N N . PHE A 1 77 ? 22.547 -4.623 -46.451 1.00 95.31 77 PHE A N 1
ATOM 557 C CA . PHE A 1 77 ? 22.756 -3.342 -47.108 1.00 95.31 77 PHE A CA 1
ATOM 558 C C . PHE A 1 77 ? 23.953 -2.613 -46.499 1.00 95.31 77 PHE A C 1
ATOM 560 O O . PHE A 1 77 ? 23.955 -2.228 -45.332 1.00 95.31 77 PHE A O 1
ATOM 567 N N . THR A 1 78 ? 24.975 -2.388 -47.315 1.00 95.50 78 THR A N 1
ATOM 568 C CA . THR A 1 78 ? 26.183 -1.643 -46.961 1.00 95.50 78 THR A CA 1
ATOM 569 C C . THR A 1 78 ? 26.096 -0.221 -47.505 1.00 95.50 78 THR A C 1
ATOM 571 O O . THR A 1 78 ? 25.943 -0.024 -48.712 1.00 95.50 78 THR A O 1
ATOM 574 N N . LEU A 1 79 ? 26.220 0.772 -46.632 1.00 95.94 79 LEU A N 1
ATOM 575 C CA . LEU A 1 79 ? 26.134 2.188 -46.962 1.00 95.94 79 LEU A CA 1
ATOM 576 C C . LEU A 1 79 ? 27.476 2.881 -46.694 1.00 95.94 79 LEU A C 1
ATOM 578 O O . LEU A 1 79 ? 27.884 3.057 -45.549 1.00 95.94 79 LEU A O 1
ATOM 582 N N . TYR A 1 80 ? 28.136 3.315 -47.766 1.00 94.69 80 TYR A N 1
ATOM 583 C CA . TYR A 1 80 ? 29.298 4.205 -47.724 1.00 94.69 80 TYR A CA 1
ATOM 584 C C . TYR A 1 80 ? 28.825 5.663 -47.760 1.00 94.69 80 TYR A C 1
ATOM 586 O O . TYR A 1 80 ? 28.928 6.334 -48.791 1.00 94.69 80 TYR A O 1
ATOM 594 N N . GLY A 1 81 ? 28.252 6.125 -46.652 1.00 92.94 81 GLY A N 1
ATOM 595 C CA . GLY A 1 81 ? 27.661 7.455 -46.504 1.00 92.94 81 GLY A CA 1
ATOM 596 C C . GLY A 1 81 ? 26.702 7.517 -45.317 1.00 92.94 81 GLY A C 1
ATOM 597 O O . GLY A 1 81 ? 26.654 6.594 -44.503 1.00 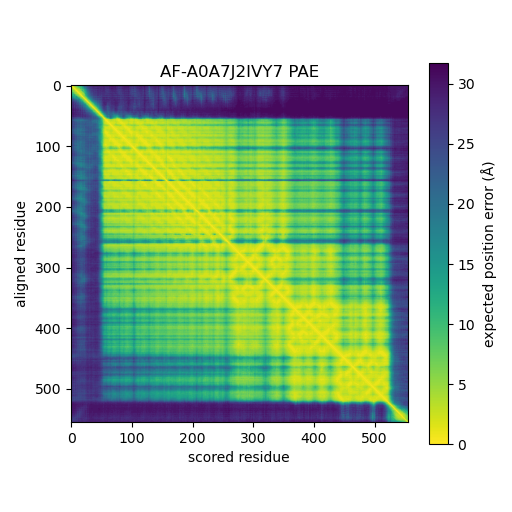92.94 81 GLY A O 1
ATOM 598 N N . SER A 1 82 ? 25.932 8.597 -45.220 1.00 95.81 82 SER A N 1
ATOM 599 C CA . SER A 1 82 ? 24.938 8.789 -44.156 1.00 95.81 82 SER A CA 1
ATOM 600 C C . SER A 1 82 ? 23.515 8.514 -44.636 1.00 95.81 82 SER A C 1
ATOM 602 O O . SER A 1 82 ? 23.189 8.717 -45.805 1.00 95.81 82 SER A O 1
ATOM 604 N N . LEU A 1 83 ? 22.644 8.082 -43.726 1.00 97.31 83 LEU A N 1
ATOM 605 C CA . LEU A 1 83 ? 21.201 8.002 -43.951 1.00 97.31 83 LEU A CA 1
ATOM 606 C C . LEU A 1 83 ? 20.553 9.240 -43.335 1.00 97.31 83 LEU A C 1
ATOM 608 O O . LEU A 1 83 ? 20.632 9.446 -42.127 1.00 97.31 83 LEU A O 1
ATOM 612 N N . ILE A 1 84 ? 19.912 10.068 -44.155 1.00 97.19 84 ILE A N 1
ATOM 613 C CA . ILE A 1 84 ? 19.330 11.337 -43.720 1.00 97.19 84 ILE A CA 1
ATOM 614 C C . ILE A 1 84 ? 17.851 11.377 -44.102 1.00 97.19 84 ILE A C 1
ATOM 616 O O . ILE A 1 84 ? 17.514 11.279 -45.278 1.00 97.19 84 ILE A O 1
ATOM 620 N N . ALA A 1 85 ? 16.968 11.574 -43.126 1.00 96.75 85 ALA A N 1
ATOM 621 C CA . ALA A 1 85 ? 15.547 11.813 -43.354 1.00 96.75 85 ALA A CA 1
ATOM 622 C C . ALA A 1 85 ? 15.115 13.147 -42.739 1.00 96.75 85 ALA A C 1
ATOM 624 O O . ALA A 1 85 ? 15.487 13.464 -41.606 1.00 96.75 85 ALA A O 1
ATOM 625 N N . MET A 1 86 ? 14.355 13.938 -43.495 1.00 95.81 86 MET A N 1
ATOM 626 C CA . MET A 1 86 ? 13.894 15.266 -43.082 1.00 95.81 86 MET A CA 1
ATOM 627 C C . MET A 1 86 ? 12.485 15.587 -43.596 1.00 95.81 86 MET A C 1
ATOM 629 O O . MET A 1 86 ? 11.965 14.896 -44.466 1.00 95.81 86 MET A O 1
ATOM 633 N N . ASP A 1 87 ? 11.883 16.656 -43.080 1.00 93.81 87 ASP A N 1
ATOM 634 C CA . ASP A 1 87 ? 10.618 17.235 -43.548 1.00 93.81 87 ASP A CA 1
ATOM 635 C C . ASP A 1 87 ? 9.452 16.225 -43.625 1.00 93.81 87 ASP A C 1
ATOM 637 O O . ASP A 1 87 ? 8.792 16.139 -44.655 1.00 93.81 87 ASP A O 1
ATOM 641 N N . GLN A 1 88 ? 9.186 15.467 -42.555 1.00 93.31 88 GLN A N 1
ATOM 642 C CA . GLN A 1 88 ? 8.148 14.410 -42.479 1.00 93.31 88 GLN A CA 1
ATOM 643 C C . GLN A 1 88 ? 8.429 13.118 -43.273 1.00 93.31 88 GLN A C 1
ATOM 645 O O . GLN A 1 88 ? 7.553 12.252 -43.380 1.00 93.31 88 GLN A O 1
ATOM 650 N N . ALA A 1 89 ? 9.649 12.937 -43.788 1.00 96.88 89 ALA A N 1
ATOM 651 C CA . ALA A 1 89 ? 10.012 11.712 -44.495 1.00 96.88 89 ALA A CA 1
ATOM 652 C C . ALA A 1 89 ? 9.943 10.487 -43.574 1.00 96.88 89 ALA A C 1
ATOM 654 O O . ALA A 1 89 ? 10.131 10.574 -42.362 1.00 96.88 89 ALA A O 1
ATOM 655 N N . THR A 1 90 ? 9.698 9.319 -44.162 1.00 97.00 90 THR A N 1
ATOM 656 C CA . THR A 1 90 ? 9.615 8.045 -43.443 1.00 97.00 90 THR A CA 1
ATOM 657 C C . THR A 1 90 ? 10.755 7.115 -43.843 1.00 97.00 90 THR A C 1
ATOM 659 O O . THR A 1 90 ? 11.018 6.917 -45.026 1.00 97.00 90 THR A O 1
ATOM 662 N N . VAL A 1 91 ? 11.402 6.494 -42.862 1.00 97.69 91 VAL A N 1
ATOM 663 C CA . VAL A 1 91 ? 12.423 5.459 -43.047 1.00 97.69 91 VAL A CA 1
ATOM 664 C C . VAL A 1 91 ? 11.930 4.165 -42.415 1.00 97.69 91 VAL A C 1
ATOM 666 O O . VAL A 1 91 ? 11.598 4.144 -41.235 1.00 97.69 91 VAL A O 1
ATOM 669 N N . VAL A 1 92 ? 11.911 3.078 -43.181 1.00 97.75 92 VAL A N 1
ATOM 670 C CA . VAL A 1 92 ? 11.536 1.742 -42.703 1.00 97.75 92 VAL A CA 1
ATOM 671 C C . VAL A 1 92 ? 12.689 0.781 -42.957 1.00 97.75 92 VAL A C 1
ATOM 673 O O . VAL A 1 92 ? 13.061 0.551 -44.108 1.00 97.75 92 VAL A O 1
ATOM 676 N N . ILE A 1 93 ? 13.241 0.211 -41.889 1.00 97.62 93 ILE A N 1
ATOM 677 C CA . ILE A 1 93 ? 14.278 -0.823 -41.932 1.00 97.62 93 ILE A CA 1
ATOM 678 C C . ILE A 1 93 ? 13.696 -2.098 -41.323 1.00 97.62 93 ILE A C 1
ATOM 680 O O . ILE A 1 93 ? 13.393 -2.135 -40.134 1.00 97.62 93 ILE A O 1
ATOM 684 N N . GLU A 1 94 ? 13.512 -3.143 -42.124 1.00 97.81 94 GLU A N 1
ATOM 685 C CA . GLU A 1 94 ? 12.788 -4.343 -41.696 1.00 97.81 94 GLU A CA 1
ATOM 686 C C . GLU A 1 94 ? 13.480 -5.634 -42.134 1.00 97.81 94 GLU A C 1
ATOM 688 O O . GLU A 1 94 ? 13.764 -5.821 -43.315 1.00 97.81 94 GLU A O 1
ATOM 693 N N . ASN A 1 95 ? 13.706 -6.556 -41.192 1.00 96.62 95 ASN A N 1
ATOM 694 C CA . ASN A 1 95 ? 14.388 -7.828 -41.449 1.00 96.62 95 ASN A CA 1
ATOM 695 C C . ASN A 1 95 ? 15.681 -7.651 -42.276 1.00 96.62 95 ASN A C 1
ATOM 697 O O . ASN A 1 95 ? 15.933 -8.365 -43.249 1.00 96.62 95 ASN A O 1
ATOM 701 N N . ALA A 1 96 ? 16.466 -6.630 -41.935 1.00 95.81 96 ALA A N 1
ATOM 702 C CA . ALA A 1 96 ? 17.627 -6.209 -42.703 1.00 95.81 96 ALA A CA 1
ATOM 703 C C . ALA A 1 96 ? 18.873 -6.065 -41.824 1.00 95.81 96 ALA A C 1
ATOM 705 O O . ALA A 1 96 ? 18.795 -5.908 -40.603 1.00 95.81 96 ALA A O 1
ATOM 706 N N . ILE A 1 97 ? 20.038 -6.087 -42.466 1.00 96.75 97 ILE A N 1
ATOM 707 C CA . ILE A 1 97 ? 21.306 -5.685 -41.860 1.00 96.75 97 ILE A CA 1
ATOM 708 C C . ILE A 1 97 ? 21.744 -4.404 -42.562 1.00 96.75 97 ILE A C 1
ATOM 710 O O . ILE A 1 97 ? 22.008 -4.424 -43.757 1.00 96.75 97 ILE A O 1
ATOM 714 N N . LEU A 1 98 ? 21.813 -3.289 -41.839 1.00 97.00 98 LEU A N 1
ATOM 715 C CA . LEU A 1 98 ? 22.376 -2.032 -42.326 1.00 97.00 98 LEU A CA 1
ATOM 716 C C . LEU A 1 98 ? 23.792 -1.878 -41.766 1.00 97.00 98 LEU A C 1
ATOM 718 O O . LEU A 1 98 ? 23.970 -1.744 -40.556 1.00 97.00 98 LEU A O 1
ATOM 722 N N . THR A 1 99 ? 24.792 -1.882 -42.645 1.00 96.44 99 THR A N 1
ATOM 723 C CA . THR A 1 99 ? 26.197 -1.642 -42.292 1.00 96.44 99 THR A CA 1
ATOM 724 C C . THR A 1 99 ? 26.618 -0.250 -42.759 1.00 96.44 99 THR A C 1
ATOM 726 O O . THR A 1 99 ? 26.631 0.010 -43.960 1.00 96.44 99 THR A O 1
ATOM 729 N N . LEU A 1 100 ? 26.957 0.639 -41.823 1.00 96.06 100 LEU A N 1
ATOM 730 C CA . LEU A 1 100 ? 27.495 1.974 -42.095 1.00 96.06 100 LEU A CA 1
ATOM 731 C C . LEU A 1 100 ? 29.026 1.917 -42.156 1.00 96.06 100 LEU A C 1
ATOM 733 O O . LEU A 1 100 ? 29.676 1.472 -41.205 1.00 96.06 100 LEU A O 1
ATOM 737 N N . CYS A 1 101 ? 29.593 2.379 -43.266 1.00 93.25 101 CYS A N 1
ATOM 738 C CA . CYS A 1 101 ? 31.033 2.356 -43.518 1.00 93.25 101 CYS A CA 1
ATOM 739 C C . CYS A 1 101 ? 31.658 3.750 -43.405 1.00 93.25 101 CYS A C 1
ATOM 741 O O . CYS A 1 101 ? 31.002 4.772 -43.629 1.00 93.25 101 CYS A O 1
ATOM 743 N N . GLU A 1 102 ? 32.955 3.780 -43.102 1.00 91.00 102 GLU A N 1
ATOM 744 C CA . GLU A 1 102 ? 33.742 5.012 -43.085 1.00 91.00 102 GLU A CA 1
ATOM 745 C C . GLU A 1 102 ? 34.061 5.476 -44.516 1.00 91.00 102 GLU A C 1
ATOM 747 O O . GLU A 1 102 ? 34.481 4.690 -45.371 1.00 91.00 102 GLU A O 1
ATOM 752 N N . VAL A 1 103 ? 33.903 6.774 -44.785 1.00 88.19 103 VAL A N 1
ATOM 753 C CA . VAL A 1 103 ? 34.292 7.389 -46.058 1.00 88.19 103 VAL A CA 1
ATOM 754 C C . VAL A 1 103 ? 35.201 8.579 -45.784 1.00 88.19 103 VAL A C 1
ATOM 756 O O . VAL A 1 103 ? 34.785 9.596 -45.245 1.00 88.19 103 VAL A O 1
ATOM 759 N N . GLY A 1 104 ? 36.470 8.467 -46.184 1.00 83.44 104 GLY A N 1
ATOM 760 C CA . GLY A 1 104 ? 37.413 9.586 -46.124 1.00 83.44 104 GLY A CA 1
ATOM 761 C C . GLY A 1 104 ? 37.789 10.051 -44.711 1.00 83.44 104 GLY A C 1
ATOM 762 O O . GLY A 1 104 ? 38.153 11.215 -44.559 1.00 83.44 104 GLY A O 1
ATOM 763 N N . GLY A 1 105 ? 37.733 9.175 -43.703 1.00 83.56 105 GLY A N 1
ATOM 764 C CA . GLY A 1 105 ? 38.001 9.534 -42.305 1.00 83.56 105 GLY A CA 1
ATOM 765 C C . GLY A 1 105 ? 36.746 9.812 -41.475 1.00 83.56 105 GLY A C 1
ATOM 766 O O . GLY A 1 105 ? 36.860 10.005 -40.266 1.00 83.56 105 GLY A O 1
ATOM 767 N N . GLU A 1 106 ? 35.566 9.868 -42.101 1.00 87.19 106 GLU A N 1
ATOM 768 C CA . GLU A 1 106 ? 34.301 10.182 -41.435 1.00 87.19 106 GLU A CA 1
ATOM 769 C C . GLU A 1 106 ? 33.358 8.975 -41.457 1.00 87.19 106 GLU A C 1
ATOM 771 O O . GLU A 1 106 ? 33.098 8.378 -42.505 1.00 87.19 106 GLU A O 1
ATOM 776 N N . MET A 1 107 ? 32.841 8.610 -40.282 1.00 92.50 107 MET A N 1
ATOM 777 C CA . MET A 1 107 ? 31.836 7.558 -40.142 1.00 92.50 107 MET A CA 1
ATOM 778 C C . MET A 1 107 ? 30.475 8.049 -40.636 1.00 92.50 107 MET A C 1
ATOM 780 O O . MET A 1 107 ? 30.020 9.128 -40.249 1.00 92.50 107 MET A O 1
ATOM 784 N N . GLY A 1 108 ? 29.801 7.226 -41.444 1.00 91.44 108 GLY A N 1
ATOM 785 C CA . GLY A 1 108 ? 28.404 7.456 -41.805 1.00 91.44 108 GLY A CA 1
ATOM 786 C C . GLY A 1 108 ? 27.513 7.525 -40.565 1.00 91.44 108 GLY A C 1
ATOM 787 O O . GLY A 1 108 ? 27.712 6.769 -39.616 1.00 91.44 108 GLY A O 1
ATOM 788 N N . ASN A 1 109 ? 26.532 8.427 -40.562 1.00 95.75 109 ASN A N 1
ATOM 789 C CA . ASN A 1 109 ? 25.569 8.575 -39.469 1.00 95.75 109 ASN A CA 1
ATOM 790 C C . ASN A 1 109 ? 24.132 8.321 -39.942 1.00 95.75 109 ASN A C 1
ATOM 792 O O . ASN A 1 109 ? 23.857 8.232 -41.140 1.00 95.75 109 ASN A O 1
ATOM 796 N N . ILE A 1 110 ? 23.213 8.210 -38.987 1.00 97.12 110 ILE A N 1
ATOM 797 C CA . ILE A 1 110 ? 21.775 8.232 -39.247 1.00 97.12 110 ILE A CA 1
ATOM 798 C C . ILE A 1 110 ? 21.226 9.516 -38.638 1.00 97.12 110 ILE A C 1
ATOM 800 O O . ILE A 1 110 ? 21.316 9.712 -37.430 1.00 97.12 110 ILE A O 1
ATOM 804 N N . THR A 1 111 ? 20.647 10.386 -39.458 1.00 96.81 111 THR A N 1
ATOM 805 C CA . THR A 1 111 ? 20.063 11.653 -39.010 1.00 96.81 111 THR A CA 1
ATOM 806 C C . THR A 1 111 ? 18.598 11.721 -39.414 1.00 96.81 111 THR A C 1
ATOM 808 O O . THR A 1 111 ? 18.282 11.799 -40.598 1.00 96.81 111 THR A O 1
ATOM 811 N N . ILE A 1 112 ? 17.706 11.733 -38.427 1.00 96.38 112 ILE A N 1
ATOM 812 C CA . ILE A 1 112 ? 16.260 11.878 -38.599 1.00 96.38 112 ILE A CA 1
ATOM 813 C C . ILE A 1 112 ? 15.849 13.187 -37.926 1.00 96.38 112 ILE A C 1
ATOM 815 O O . ILE A 1 112 ? 16.144 13.403 -36.747 1.00 96.38 112 ILE A O 1
ATOM 819 N N . ARG A 1 113 ? 15.244 14.099 -38.687 1.00 94.81 113 ARG A N 1
ATOM 820 C CA . ARG A 1 113 ? 14.909 15.445 -38.208 1.00 94.81 113 ARG A CA 1
ATOM 821 C C . ARG A 1 113 ? 13.631 15.989 -38.831 1.00 94.81 113 ARG A C 1
ATOM 823 O O . ARG A 1 113 ? 13.157 15.460 -39.826 1.00 94.81 113 ARG A O 1
ATOM 830 N N . ASP A 1 114 ? 13.134 17.088 -38.279 1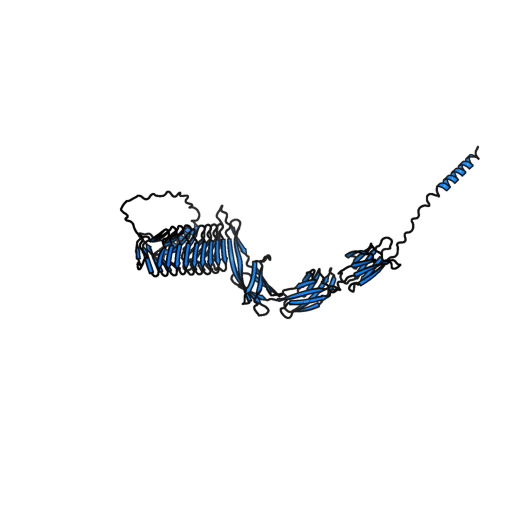.00 92.56 114 ASP A N 1
ATOM 831 C CA . ASP A 1 114 ? 12.048 17.899 -38.842 1.00 92.56 114 ASP A CA 1
ATOM 832 C C . ASP A 1 114 ? 10.776 17.059 -39.088 1.00 92.56 114 ASP A C 1
ATOM 834 O O . ASP A 1 114 ? 10.353 16.855 -40.226 1.00 92.56 114 ASP A O 1
ATOM 838 N N . GLU A 1 115 ? 10.207 16.518 -38.002 1.00 92.94 115 GLU A N 1
ATOM 839 C CA . GLU A 1 115 ? 8.996 15.668 -37.984 1.00 92.94 115 GLU A CA 1
ATOM 840 C C . GLU A 1 115 ? 9.106 14.337 -38.762 1.00 92.94 115 GLU A C 1
ATOM 842 O O . GLU A 1 115 ? 8.107 13.642 -38.964 1.00 92.94 115 GLU A O 1
ATOM 847 N N . ALA A 1 116 ? 10.306 13.951 -39.202 1.00 95.50 116 ALA A N 1
ATOM 848 C CA . ALA A 1 116 ? 10.529 12.673 -39.868 1.00 95.50 116 ALA A CA 1
ATOM 849 C C . ALA A 1 116 ? 10.304 11.470 -38.928 1.00 95.50 116 ALA A C 1
ATOM 851 O O . ALA A 1 116 ? 10.342 11.570 -37.697 1.00 95.50 116 ALA A O 1
ATOM 852 N N . TYR A 1 117 ? 10.065 10.306 -39.529 1.00 96.06 117 TYR A N 1
ATOM 853 C CA . TYR A 1 117 ? 9.774 9.054 -38.838 1.00 96.06 117 TYR A CA 1
ATOM 854 C C . TYR A 1 117 ? 10.774 7.963 -39.222 1.00 96.06 117 TYR A C 1
ATOM 856 O O . TYR A 1 117 ? 11.081 7.790 -40.401 1.00 96.06 117 TYR A O 1
ATOM 864 N N . ILE A 1 118 ? 11.249 7.197 -38.238 1.00 97.31 118 ILE A N 1
ATOM 865 C CA . ILE A 1 118 ? 12.045 5.987 -38.472 1.00 97.31 118 ILE A CA 1
ATOM 866 C C . ILE A 1 118 ? 11.464 4.779 -37.732 1.00 97.31 118 ILE A C 1
ATOM 868 O O . ILE A 1 118 ? 11.175 4.831 -36.536 1.00 97.31 118 ILE A O 1
ATOM 872 N N . GLU A 1 119 ? 11.352 3.663 -38.440 1.00 97.81 119 GLU A N 1
ATOM 873 C CA . GLU A 1 119 ? 11.000 2.361 -37.888 1.00 97.81 119 GLU A CA 1
ATOM 874 C C . GLU A 1 119 ? 12.107 1.351 -38.194 1.00 97.81 119 GLU A C 1
ATOM 876 O O . GLU A 1 119 ? 12.522 1.202 -39.345 1.00 97.81 119 GLU A O 1
ATOM 881 N N . VAL A 1 120 ? 12.583 0.651 -37.164 1.00 98.31 120 VAL A N 1
ATOM 882 C CA . VAL A 1 120 ? 13.559 -0.436 -37.288 1.00 98.31 120 VAL A CA 1
ATOM 883 C C . VAL A 1 120 ? 12.978 -1.683 -36.642 1.00 98.31 120 VAL A C 1
ATOM 885 O O . VAL A 1 120 ? 12.852 -1.747 -35.418 1.00 98.31 120 VAL A O 1
ATOM 888 N N . THR A 1 121 ? 12.662 -2.685 -37.458 1.00 98.44 121 THR A N 1
ATOM 889 C CA . THR A 1 121 ? 11.981 -3.904 -37.016 1.00 98.44 121 THR A CA 1
ATOM 890 C C . THR A 1 121 ? 12.801 -5.143 -37.364 1.00 98.44 121 THR A C 1
ATOM 892 O O . THR A 1 121 ? 13.171 -5.346 -38.521 1.00 98.44 121 THR A O 1
ATOM 895 N N . ASN A 1 122 ? 13.103 -5.980 -36.365 1.00 98.12 122 ASN A N 1
ATOM 896 C CA . ASN A 1 122 ? 13.867 -7.231 -36.499 1.00 98.12 122 ASN A CA 1
ATOM 897 C C . ASN A 1 122 ? 15.144 -7.082 -37.346 1.00 98.12 122 ASN A C 1
ATOM 899 O O . ASN A 1 122 ? 15.430 -7.915 -38.202 1.00 98.12 122 ASN A O 1
ATOM 903 N N . SER A 1 123 ? 15.868 -5.981 -37.158 1.00 98.44 123 SER A N 1
ATOM 904 C CA . SER A 1 123 ? 16.992 -5.594 -38.014 1.00 98.44 123 SER A CA 1
ATOM 905 C C . SER A 1 123 ? 18.236 -5.287 -37.196 1.00 98.44 123 SER A C 1
ATOM 907 O O . SER A 1 123 ? 18.145 -4.873 -36.040 1.00 98.44 123 SER A O 1
ATOM 909 N N . THR A 1 124 ? 19.403 -5.452 -37.810 1.00 98.25 124 THR A N 1
ATOM 910 C CA . THR A 1 124 ? 20.690 -5.083 -37.215 1.00 98.25 124 THR A CA 1
ATOM 911 C C . THR A 1 124 ? 21.233 -3.835 -37.891 1.00 98.25 124 THR A C 1
ATOM 913 O O . THR A 1 124 ? 21.374 -3.808 -39.109 1.00 98.25 124 THR A O 1
ATOM 916 N N . ILE A 1 125 ? 21.568 -2.813 -37.108 1.00 98.06 125 ILE A N 1
ATOM 917 C CA . ILE A 1 125 ? 22.242 -1.603 -37.581 1.00 98.06 125 ILE A CA 1
ATOM 918 C C . ILE A 1 125 ? 23.618 -1.564 -36.930 1.00 98.06 125 ILE A C 1
ATOM 920 O O . ILE A 1 125 ? 23.733 -1.533 -35.705 1.00 98.06 125 ILE A O 1
ATOM 924 N N . ARG A 1 126 ? 24.669 -1.576 -37.745 1.00 96.44 126 ARG A N 1
ATOM 925 C CA . ARG A 1 126 ? 26.051 -1.639 -37.266 1.00 96.44 126 ARG A CA 1
ATOM 926 C C . ARG A 1 126 ? 26.952 -0.688 -38.034 1.00 96.44 126 ARG A C 1
ATOM 928 O O . ARG A 1 126 ? 26.770 -0.493 -39.233 1.00 96.44 126 ARG A O 1
ATOM 935 N N . GLY A 1 127 ? 27.949 -0.139 -37.354 1.00 93.69 127 GLY A N 1
ATOM 936 C CA . GLY A 1 127 ? 29.054 0.579 -37.988 1.00 93.69 127 GLY A CA 1
ATOM 937 C C . GLY A 1 127 ? 30.329 -0.263 -38.037 1.00 93.69 127 GLY A C 1
ATOM 938 O O . GLY A 1 127 ? 30.546 -1.113 -37.169 1.00 93.69 127 GLY A O 1
ATOM 939 N N . GLU A 1 128 ? 31.195 -0.002 -39.022 1.00 91.62 128 GLU A N 1
ATOM 940 C CA . GLU A 1 128 ? 32.602 -0.459 -38.998 1.00 91.62 128 GLU A CA 1
ATOM 941 C C . GLU A 1 128 ? 33.378 0.134 -37.805 1.00 91.62 128 GLU A C 1
ATOM 943 O O . GLU A 1 128 ? 34.307 -0.485 -37.286 1.00 91.62 128 GLU A O 1
ATOM 948 N N . GLY A 1 129 ? 32.946 1.309 -37.343 1.00 90.31 129 GLY A N 1
ATOM 949 C CA . GLY A 1 129 ? 33.339 1.955 -36.096 1.00 90.31 129 GLY A CA 1
ATOM 950 C C . GLY A 1 129 ? 32.125 2.555 -35.382 1.00 90.31 129 GLY A C 1
ATOM 951 O O . GLY A 1 129 ? 30.982 2.224 -35.703 1.00 90.31 129 GLY A O 1
ATOM 952 N N . ILE A 1 130 ? 32.368 3.451 -34.419 1.00 92.50 130 ILE A N 1
ATOM 953 C CA . ILE A 1 130 ? 31.283 4.150 -33.716 1.00 92.50 130 ILE A CA 1
ATOM 954 C C . ILE A 1 130 ? 30.566 5.089 -34.688 1.00 92.50 130 ILE A C 1
ATOM 956 O O . ILE A 1 130 ? 31.205 5.945 -35.298 1.00 92.50 130 ILE A O 1
ATOM 960 N N . PHE A 1 131 ? 29.248 4.956 -34.794 1.00 96.06 131 PHE A N 1
ATOM 961 C CA . PHE A 1 131 ? 28.400 5.856 -35.564 1.00 96.06 131 PHE A CA 1
ATOM 962 C C . PHE A 1 131 ? 27.354 6.531 -34.682 1.00 96.06 131 PHE A C 1
ATOM 964 O O . PHE A 1 131 ? 26.987 6.038 -33.614 1.00 96.06 131 PHE A O 1
ATOM 971 N N . TYR A 1 132 ? 26.838 7.656 -35.167 1.00 96.69 132 TYR A N 1
ATOM 972 C CA . TYR A 1 132 ? 25.828 8.428 -34.460 1.00 96.69 132 TYR A CA 1
ATOM 973 C C . TYR A 1 132 ? 24.443 8.236 -35.064 1.00 96.69 132 TYR A C 1
ATOM 975 O O . TYR A 1 132 ? 24.272 8.281 -36.284 1.00 96.69 132 TYR A O 1
ATOM 983 N N . LEU A 1 133 ? 23.453 8.057 -34.193 1.00 96.81 133 LEU A N 1
ATOM 984 C CA . LEU A 1 133 ? 22.041 8.166 -34.529 1.00 96.81 133 LEU A CA 1
ATOM 985 C C . LEU A 1 133 ? 21.505 9.451 -33.903 1.00 96.81 133 LEU A C 1
ATOM 987 O O . LEU A 1 133 ? 21.402 9.543 -32.684 1.00 96.81 133 LEU A O 1
ATOM 991 N N . TYR A 1 134 ? 21.137 10.421 -34.729 1.00 96.44 134 TYR A N 1
ATOM 992 C CA . TYR A 1 134 ? 20.532 11.673 -34.298 1.00 96.44 134 TYR A CA 1
ATOM 993 C C . TYR A 1 134 ? 19.037 11.657 -34.595 1.00 96.44 134 TYR A C 1
ATOM 995 O O . TYR A 1 134 ? 18.636 11.637 -35.757 1.00 96.44 134 TYR A O 1
ATOM 1003 N N . LEU A 1 135 ? 18.218 11.704 -33.546 1.00 95.69 135 LEU A N 1
ATOM 1004 C CA . LEU A 1 135 ? 16.796 12.023 -33.639 1.00 95.69 135 LEU A CA 1
ATOM 1005 C C . LEU A 1 135 ? 16.627 13.456 -33.147 1.00 95.69 135 LEU A C 1
ATOM 1007 O O . LEU A 1 135 ? 16.980 13.749 -32.007 1.00 95.69 135 LEU A O 1
ATOM 1011 N N . LEU A 1 136 ? 16.161 14.353 -34.010 1.00 93.25 136 LEU A N 1
ATOM 1012 C CA . LEU A 1 136 ? 16.104 15.793 -33.745 1.00 93.25 136 LEU A CA 1
ATOM 1013 C C . LEU A 1 136 ? 14.730 16.355 -34.128 1.00 93.25 136 LEU A C 1
ATOM 1015 O O . LEU A 1 136 ? 14.035 15.768 -34.948 1.00 93.25 136 LEU A O 1
ATOM 1019 N N . ASN A 1 137 ? 14.357 17.521 -33.597 1.00 88.06 137 ASN A N 1
ATOM 1020 C CA . ASN A 1 137 ? 13.207 18.324 -34.050 1.00 88.06 137 ASN A CA 1
ATOM 1021 C C . ASN A 1 137 ? 11.903 17.530 -34.302 1.00 88.06 137 ASN A C 1
ATOM 1023 O O . ASN A 1 137 ? 11.541 17.275 -35.449 1.00 88.06 137 ASN A O 1
ATOM 1027 N N . GLU A 1 138 ? 11.188 17.158 -33.238 1.00 87.38 138 GLU A N 1
ATOM 1028 C CA . GLU A 1 138 ? 9.852 16.526 -33.290 1.00 87.38 138 GLU A CA 1
ATOM 1029 C C . GLU A 1 138 ? 9.794 15.183 -34.046 1.00 87.38 138 GLU A C 1
ATOM 1031 O O . GLU A 1 138 ? 8.734 14.728 -34.473 1.00 87.38 138 GLU A O 1
ATOM 1036 N N . THR A 1 139 ? 10.936 14.507 -34.174 1.00 91.69 139 THR A N 1
ATOM 1037 C CA . THR A 1 139 ? 11.044 13.180 -34.796 1.00 91.69 139 THR A CA 1
ATOM 1038 C C . THR A 1 139 ? 10.312 12.104 -33.990 1.00 91.69 139 THR A C 1
ATOM 1040 O O . THR A 1 139 ? 10.236 12.151 -32.760 1.00 91.69 139 THR A O 1
ATOM 1043 N N . ARG A 1 140 ? 9.825 11.067 -34.676 1.00 94.75 140 ARG A N 1
ATOM 1044 C CA . ARG A 1 140 ? 9.266 9.865 -34.040 1.00 94.75 140 ARG A CA 1
ATOM 1045 C C . ARG A 1 140 ? 10.078 8.632 -34.431 1.00 94.75 140 ARG A C 1
ATOM 1047 O O . ARG A 1 140 ? 10.461 8.487 -35.589 1.00 94.75 140 ARG A O 1
ATOM 1054 N N . ALA A 1 141 ? 10.336 7.739 -33.479 1.00 96.75 141 ALA A N 1
ATOM 1055 C CA . ALA A 1 141 ? 11.120 6.532 -33.723 1.00 96.75 141 ALA A CA 1
ATOM 1056 C C . ALA A 1 141 ? 10.548 5.299 -33.019 1.00 96.75 141 ALA A C 1
ATOM 1058 O O . ALA A 1 141 ? 10.152 5.356 -31.851 1.00 96.75 141 ALA A O 1
ATOM 1059 N N . VAL A 1 142 ? 10.543 4.168 -33.724 1.00 98.12 142 VAL A N 1
ATOM 1060 C CA . VAL A 1 142 ? 10.161 2.861 -33.178 1.00 98.12 142 VAL A CA 1
ATOM 1061 C C . VAL A 1 142 ? 11.241 1.838 -33.501 1.00 98.12 142 VAL A C 1
ATOM 1063 O O . VAL A 1 142 ? 11.538 1.590 -34.666 1.00 98.12 142 VAL A O 1
ATOM 1066 N N . PHE A 1 143 ? 11.810 1.223 -32.467 1.00 98.25 143 PHE A N 1
ATOM 1067 C CA . PHE A 1 143 ? 12.813 0.168 -32.580 1.00 98.25 143 PHE A CA 1
ATOM 1068 C C . PHE A 1 143 ? 12.281 -1.109 -31.934 1.00 98.25 143 PHE A C 1
ATOM 1070 O O . PHE A 1 143 ? 12.185 -1.199 -30.707 1.00 98.25 143 PHE A O 1
ATOM 1077 N N . GLN A 1 144 ? 11.933 -2.105 -32.745 1.00 98.38 144 GLN A N 1
ATOM 1078 C CA . GLN A 1 144 ? 11.323 -3.348 -32.284 1.00 98.38 144 GLN A CA 1
ATOM 1079 C C . GLN A 1 144 ? 12.134 -4.564 -32.727 1.00 98.38 144 GLN A C 1
ATOM 1081 O O . GLN A 1 144 ? 12.235 -4.848 -33.915 1.00 98.38 144 GLN A O 1
ATOM 1086 N N . GLY A 1 145 ? 12.703 -5.321 -31.787 1.00 97.94 145 GLY A N 1
ATOM 1087 C CA . GLY A 1 145 ? 13.616 -6.411 -32.158 1.00 97.94 145 GLY A CA 1
ATOM 1088 C C . GLY A 1 145 ? 14.874 -5.905 -32.874 1.00 97.94 145 GLY A C 1
ATOM 1089 O O . GLY A 1 145 ? 15.493 -6.648 -33.632 1.00 97.94 145 GLY A O 1
ATOM 1090 N N . ALA A 1 146 ? 15.213 -4.626 -32.698 1.00 98.06 146 ALA A N 1
ATOM 1091 C CA . ALA A 1 146 ? 16.343 -3.987 -33.347 1.00 98.06 146 ALA A CA 1
ATOM 1092 C C . ALA A 1 146 ? 17.628 -4.257 -32.562 1.00 98.06 146 ALA A C 1
ATOM 1094 O O . ALA A 1 146 ? 17.630 -4.266 -31.329 1.00 98.06 146 ALA A O 1
ATOM 1095 N N . VAL A 1 147 ? 18.733 -4.443 -33.273 1.00 98.19 147 VAL A N 1
ATOM 1096 C CA . VAL A 1 147 ? 20.058 -4.636 -32.684 1.00 98.19 147 VAL A CA 1
ATOM 1097 C C . VAL A 1 147 ? 20.976 -3.550 -33.213 1.00 98.19 147 VAL A C 1
ATOM 1099 O O . VAL A 1 147 ? 21.341 -3.572 -34.385 1.00 98.19 147 VAL A O 1
ATOM 1102 N N . PHE A 1 148 ? 21.360 -2.618 -32.351 1.00 97.25 148 PHE A N 1
ATOM 1103 C CA . PHE A 1 148 ? 22.377 -1.629 -32.663 1.00 97.25 148 PHE A CA 1
ATOM 1104 C C . PHE A 1 148 ? 23.748 -2.088 -32.153 1.00 97.25 148 PHE A C 1
ATOM 1106 O O . PHE A 1 148 ? 23.869 -2.639 -31.054 1.00 97.25 148 PHE A O 1
ATOM 1113 N N . GLU A 1 149 ? 24.780 -1.886 -32.970 1.00 94.94 149 GLU A N 1
ATOM 1114 C CA . GLU A 1 149 ? 26.173 -2.210 -32.653 1.00 94.94 149 GLU A CA 1
ATOM 1115 C C . GLU A 1 149 ? 27.074 -1.030 -33.008 1.00 94.94 149 GLU A C 1
ATOM 1117 O O . GLU A 1 149 ? 27.015 -0.519 -34.124 1.00 94.94 149 GLU A O 1
ATOM 1122 N N . HIS A 1 150 ? 27.928 -0.614 -32.070 1.00 93.44 150 HIS A N 1
ATOM 1123 C CA . HIS A 1 150 ? 28.762 0.587 -32.213 1.00 93.44 150 HIS A CA 1
ATOM 1124 C C . HIS A 1 150 ? 27.948 1.873 -32.446 1.00 93.44 150 HIS A C 1
ATOM 1126 O O . HIS A 1 150 ? 28.410 2.795 -33.110 1.00 93.44 150 HIS A O 1
ATOM 1132 N N . SER A 1 151 ? 26.733 1.952 -31.914 1.00 94.88 151 SER A N 1
ATOM 1133 C CA . SER A 1 151 ? 25.912 3.158 -31.974 1.00 94.88 151 SER A CA 1
ATOM 1134 C C . SER A 1 151 ? 26.163 4.072 -30.778 1.00 94.88 151 SER A C 1
ATOM 1136 O O . SER A 1 151 ? 26.508 3.641 -29.677 1.00 94.88 151 SER A O 1
ATOM 1138 N N . HIS A 1 152 ? 25.944 5.360 -31.002 1.00 95.62 152 HIS A N 1
ATOM 1139 C CA . HIS A 1 152 ? 25.673 6.330 -29.954 1.00 95.62 152 HIS A CA 1
ATOM 1140 C C . HIS A 1 152 ? 24.412 7.094 -30.353 1.00 95.62 152 HIS A C 1
ATOM 1142 O O . HIS A 1 152 ? 24.370 7.810 -31.357 1.00 95.62 152 HIS A O 1
ATOM 1148 N N . GLU A 1 153 ? 23.348 6.833 -29.603 1.00 95.25 153 GLU A N 1
ATOM 1149 C CA . GLU A 1 153 ? 21.985 7.255 -29.864 1.00 95.25 153 GLU A CA 1
ATOM 1150 C C . GLU A 1 153 ? 21.633 8.550 -29.119 1.00 95.25 153 GLU A C 1
ATOM 1152 O O . GLU A 1 153 ? 21.541 8.601 -27.894 1.00 95.25 153 GLU A O 1
ATOM 1157 N N . PHE A 1 154 ? 21.372 9.601 -29.888 1.00 94.38 154 PHE A N 1
ATOM 1158 C CA . PHE A 1 154 ? 20.980 10.924 -29.423 1.00 94.38 154 PHE A CA 1
ATOM 1159 C C . PHE A 1 154 ? 19.485 11.135 -29.659 1.00 94.38 154 PHE A C 1
ATOM 1161 O O . PHE A 1 154 ? 19.040 11.336 -30.791 1.00 94.38 154 PHE A O 1
ATOM 1168 N N . TYR A 1 155 ? 18.699 11.107 -28.585 1.00 92.75 155 TYR A N 1
ATOM 1169 C CA . TYR A 1 155 ? 17.251 11.296 -28.622 1.00 92.75 155 TYR A CA 1
ATOM 1170 C C . TYR A 1 155 ? 16.894 12.729 -28.217 1.00 92.75 155 TYR A C 1
A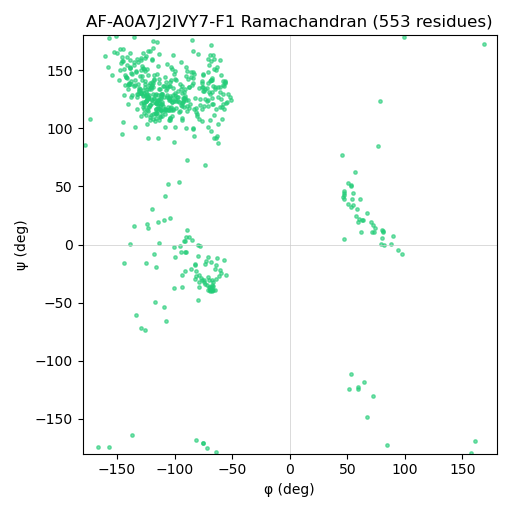TOM 1172 O O . TYR A 1 155 ? 16.657 13.023 -27.043 1.00 92.75 155 TYR A O 1
ATOM 1180 N N . GLY A 1 156 ? 16.865 13.627 -29.202 1.00 85.50 156 GLY A N 1
ATOM 1181 C CA . GLY A 1 156 ? 16.546 15.043 -29.043 1.00 85.50 156 GLY A CA 1
ATOM 1182 C C . GLY A 1 156 ? 15.144 15.393 -29.535 1.00 85.50 156 GLY A C 1
ATOM 1183 O O . GLY A 1 156 ? 14.797 15.126 -30.681 1.00 85.50 156 GLY A O 1
ATOM 1184 N N . ALA A 1 157 ? 14.337 16.032 -28.678 1.00 68.50 157 ALA A N 1
ATOM 1185 C CA . ALA A 1 157 ? 12.999 16.544 -29.021 1.00 68.50 157 ALA A CA 1
ATOM 1186 C C . ALA A 1 157 ? 12.103 15.536 -29.782 1.00 68.50 157 ALA A C 1
ATOM 1188 O O . ALA A 1 157 ? 11.401 15.920 -30.710 1.00 68.50 157 ALA A O 1
ATOM 1189 N N . ALA A 1 158 ? 12.147 14.254 -29.407 1.00 76.12 158 ALA A N 1
ATOM 1190 C CA . ALA A 1 158 ? 11.518 13.148 -30.130 1.00 76.12 158 ALA A CA 1
ATOM 1191 C C . ALA A 1 158 ? 10.531 12.335 -29.263 1.00 76.12 158 ALA A C 1
ATOM 1193 O O . ALA A 1 158 ? 10.515 12.431 -28.031 1.00 76.12 158 ALA A O 1
ATOM 1194 N N . GLU A 1 159 ? 9.723 11.493 -29.906 1.00 93.31 159 GLU A N 1
ATOM 1195 C CA . GLU A 1 159 ? 9.008 10.389 -29.255 1.00 93.31 159 GLU A CA 1
ATOM 1196 C C . GLU A 1 159 ? 9.644 9.067 -29.690 1.00 93.31 159 GLU A C 1
ATOM 1198 O O . GLU A 1 159 ? 9.627 8.726 -30.874 1.00 93.31 159 GLU A O 1
ATOM 1203 N N . VAL A 1 160 ? 10.225 8.328 -28.743 1.00 96.56 160 VAL A N 1
ATOM 1204 C CA . VAL A 1 160 ? 11.000 7.114 -29.040 1.00 96.56 160 VAL A CA 1
ATOM 1205 C C . VAL A 1 160 ? 10.441 5.926 -28.276 1.00 96.56 160 VAL A C 1
ATOM 1207 O O . VAL A 1 160 ? 10.293 5.967 -27.054 1.00 96.56 160 VAL A O 1
ATOM 1210 N N . THR A 1 161 ? 10.163 4.841 -28.991 1.00 97.88 161 THR A N 1
ATOM 1211 C CA . THR A 1 161 ? 9.754 3.562 -28.406 1.00 97.88 161 THR A CA 1
ATOM 1212 C C . THR A 1 161 ? 10.760 2.479 -28.772 1.00 97.88 161 THR A C 1
ATOM 1214 O O . THR A 1 161 ? 11.007 2.233 -29.948 1.00 97.88 161 THR A O 1
ATOM 1217 N N . VAL A 1 162 ? 11.319 1.810 -27.767 1.00 98.19 162 VAL A N 1
ATOM 1218 C CA . VAL A 1 162 ? 12.301 0.732 -27.915 1.00 98.19 162 VAL A CA 1
ATOM 1219 C C . VAL A 1 162 ? 11.773 -0.521 -27.221 1.00 98.19 162 VAL A C 1
ATOM 1221 O O . VAL A 1 162 ? 11.528 -0.523 -26.015 1.00 98.19 162 VAL A O 1
ATOM 1224 N N . LEU A 1 163 ? 11.565 -1.588 -27.988 1.00 98.31 163 LEU A N 1
ATOM 1225 C CA . LEU A 1 163 ? 10.879 -2.807 -27.561 1.00 98.31 163 LEU A CA 1
ATOM 1226 C C . LEU A 1 163 ? 11.676 -4.041 -27.970 1.00 98.31 163 LEU A C 1
ATOM 1228 O O . LEU A 1 163 ? 11.945 -4.225 -29.154 1.00 98.31 163 LEU A O 1
ATOM 1232 N N . ASN A 1 164 ? 11.978 -4.937 -27.027 1.00 98.25 164 ASN A N 1
ATOM 1233 C CA . ASN A 1 164 ? 12.656 -6.209 -27.322 1.00 98.25 164 ASN A CA 1
ATOM 1234 C C . ASN A 1 164 ? 13.983 -6.027 -28.086 1.00 98.25 164 ASN A C 1
ATOM 1236 O O . ASN A 1 164 ? 14.304 -6.834 -28.955 1.00 98.25 164 ASN A O 1
ATOM 1240 N N . SER A 1 165 ? 14.713 -4.944 -27.819 1.00 98.44 165 SER A N 1
ATOM 1241 C CA . SER A 1 165 ? 15.837 -4.497 -28.649 1.00 98.44 165 SER A CA 1
ATOM 1242 C C . SER A 1 165 ? 17.158 -4.477 -27.873 1.00 98.44 165 SER A C 1
ATOM 1244 O O . SER A 1 165 ? 17.212 -4.708 -26.660 1.00 98.44 165 SER A O 1
ATOM 1246 N N . LYS A 1 166 ? 18.245 -4.177 -28.582 1.00 97.69 166 LYS A N 1
ATOM 1247 C CA . LYS A 1 166 ? 19.564 -3.883 -28.025 1.00 97.69 166 LYS A CA 1
ATOM 1248 C C . LYS A 1 166 ? 20.045 -2.540 -28.570 1.00 97.69 166 LYS A C 1
ATOM 1250 O O . LYS A 1 166 ? 20.151 -2.387 -29.782 1.00 97.69 166 LYS A O 1
ATOM 1255 N N . VAL A 1 167 ? 20.326 -1.599 -27.677 1.00 96.44 167 VAL A N 1
ATOM 1256 C CA . VAL A 1 167 ? 20.892 -0.269 -27.962 1.00 96.44 167 VAL A CA 1
ATOM 1257 C C . VAL A 1 167 ? 22.166 -0.083 -27.141 1.00 96.44 167 VAL A C 1
ATOM 1259 O O . VAL A 1 167 ? 22.388 -0.824 -26.179 1.00 96.44 167 VAL A O 1
ATOM 1262 N N . VAL A 1 168 ? 23.023 0.868 -27.503 1.00 94.88 168 VAL A N 1
ATOM 1263 C CA . VAL A 1 168 ? 24.376 0.934 -26.928 1.00 94.88 168 VAL A CA 1
ATOM 1264 C C . VAL A 1 168 ? 24.529 2.096 -25.949 1.00 94.88 168 VAL A C 1
ATOM 1266 O O . VAL A 1 168 ? 24.704 1.860 -24.749 1.00 94.88 168 VAL A O 1
ATOM 1269 N N . TRP A 1 169 ? 24.445 3.336 -26.424 1.00 95.12 169 TRP A N 1
ATOM 1270 C CA . TRP A 1 169 ? 24.681 4.548 -25.644 1.00 95.12 169 TRP A CA 1
ATOM 1271 C C . TRP A 1 169 ? 23.576 5.560 -25.924 1.00 95.12 169 TRP A C 1
ATOM 1273 O O . TRP A 1 169 ? 23.614 6.294 -26.901 1.00 95.12 169 TRP A O 1
ATOM 1283 N N . VAL A 1 170 ? 22.620 5.654 -25.004 1.00 96.62 170 VAL A N 1
ATOM 1284 C CA . VAL A 1 170 ? 21.425 6.479 -25.165 1.00 96.62 170 VAL A CA 1
ATOM 1285 C C . VAL A 1 170 ? 21.527 7.768 -24.351 1.00 96.62 170 VAL A C 1
ATOM 1287 O O . VAL A 1 170 ? 21.500 7.737 -23.119 1.00 96.62 170 VAL A O 1
ATOM 1290 N N . ASP A 1 171 ? 21.553 8.904 -25.044 1.00 96.44 171 ASP A N 1
ATOM 1291 C CA . ASP A 1 171 ? 21.452 10.244 -24.464 1.00 96.44 171 ASP A CA 1
ATOM 1292 C C . ASP A 1 171 ? 20.119 10.898 -24.856 1.00 96.44 171 ASP A C 1
ATOM 1294 O O . ASP A 1 171 ? 19.867 11.215 -26.020 1.00 96.44 171 ASP A O 1
ATOM 1298 N N . CYS A 1 172 ? 19.257 11.128 -23.867 1.00 96.44 172 CYS A N 1
ATOM 1299 C CA . CYS A 1 172 ? 17.961 11.788 -24.022 1.00 96.44 172 CYS A CA 1
ATOM 1300 C C . CYS A 1 172 ? 18.074 13.265 -23.611 1.00 96.44 172 CYS A C 1
ATOM 1302 O O . CYS A 1 172 ? 18.433 13.554 -22.469 1.00 96.44 172 CYS A O 1
ATOM 1304 N N . PHE A 1 173 ? 17.735 14.206 -24.494 1.00 93.06 173 PHE A N 1
ATOM 1305 C CA . PHE A 1 173 ? 17.857 15.648 -24.223 1.00 93.06 173 PHE A CA 1
ATOM 1306 C C . PHE A 1 173 ? 16.690 16.468 -24.789 1.00 93.06 173 PHE A C 1
ATOM 1308 O O . PHE A 1 173 ? 15.936 16.025 -25.661 1.00 93.06 173 PHE A O 1
ATOM 1315 N N . GLY A 1 174 ? 16.520 17.688 -24.274 1.00 90.12 174 GLY A N 1
ATOM 1316 C CA . GLY A 1 174 ? 15.345 18.517 -24.536 1.00 90.12 174 GLY A CA 1
ATOM 1317 C C . GLY A 1 174 ? 14.060 17.941 -23.924 1.00 90.12 174 GLY A C 1
ATOM 1318 O O . GLY A 1 174 ? 14.080 17.290 -22.883 1.00 90.12 174 GLY A O 1
ATOM 1319 N N . SER A 1 175 ? 12.916 18.180 -24.566 1.00 91.25 175 SER A N 1
ATOM 1320 C CA . SER A 1 175 ? 11.592 17.738 -24.091 1.00 91.25 175 SER A CA 1
ATOM 1321 C C . SER A 1 175 ? 11.149 16.415 -24.738 1.00 91.25 175 SER A C 1
ATOM 1323 O O . SER A 1 175 ? 10.086 16.333 -25.351 1.00 91.25 175 SER A O 1
ATOM 1325 N N . VAL A 1 176 ? 11.990 15.384 -24.640 1.00 93.75 176 VAL A N 1
ATOM 1326 C CA . VAL A 1 176 ? 11.786 14.057 -25.257 1.00 93.75 176 VAL A CA 1
ATOM 1327 C C . VAL A 1 176 ? 10.949 13.126 -24.368 1.00 93.75 176 VAL A C 1
ATOM 1329 O O . VAL A 1 176 ? 11.031 13.184 -23.137 1.00 93.75 176 VAL A O 1
ATOM 1332 N N . ARG A 1 177 ? 10.166 12.232 -24.986 1.00 96.50 177 ARG A N 1
ATOM 1333 C CA . ARG A 1 177 ? 9.508 11.100 -24.310 1.00 96.50 177 ARG A CA 1
ATOM 1334 C C . ARG A 1 177 ? 10.049 9.783 -24.848 1.00 96.50 177 ARG A C 1
ATOM 1336 O O . ARG A 1 177 ? 9.950 9.522 -26.044 1.00 96.50 177 ARG A O 1
ATOM 1343 N N . VAL A 1 178 ? 10.596 8.954 -23.965 1.00 97.62 178 VAL A N 1
ATOM 1344 C CA . VAL A 1 178 ? 11.251 7.696 -24.343 1.00 97.62 178 VAL A CA 1
ATOM 1345 C C . VAL A 1 178 ? 10.676 6.540 -23.537 1.00 97.62 178 VAL A C 1
ATOM 1347 O O . VAL A 1 178 ? 10.643 6.589 -22.309 1.00 97.62 178 VAL A O 1
ATOM 1350 N N . SER A 1 179 ? 10.240 5.482 -24.217 1.00 97.94 179 SER A N 1
ATOM 1351 C CA . SER A 1 179 ? 9.827 4.228 -23.589 1.00 97.94 179 SER A CA 1
ATOM 1352 C C . SER A 1 179 ? 10.754 3.097 -24.017 1.00 97.94 179 SER A C 1
ATOM 1354 O O . SER A 1 179 ? 10.883 2.819 -25.204 1.00 97.94 179 SER A O 1
ATOM 1356 N N . ILE A 1 180 ? 11.394 2.447 -23.049 1.00 98.06 180 ILE A N 1
ATOM 1357 C CA . ILE A 1 180 ? 12.302 1.316 -23.245 1.00 98.06 180 ILE A CA 1
ATOM 1358 C C . ILE A 1 180 ? 11.723 0.119 -22.495 1.00 98.06 180 ILE A C 1
ATOM 1360 O O . ILE A 1 180 ? 11.504 0.183 -21.286 1.00 98.06 180 ILE A O 1
ATOM 1364 N N . ASN A 1 181 ? 11.455 -0.983 -23.187 1.00 98.38 181 ASN A N 1
ATOM 1365 C CA . ASN A 1 181 ? 10.887 -2.173 -22.562 1.00 98.38 181 ASN A CA 1
ATOM 1366 C C . ASN A 1 181 ? 11.522 -3.454 -23.107 1.00 98.38 181 ASN A C 1
ATOM 1368 O O . ASN A 1 181 ? 11.762 -3.579 -24.312 1.00 98.38 181 ASN A O 1
ATOM 1372 N N . ASN A 1 182 ? 11.804 -4.395 -22.204 1.00 98.06 182 ASN A N 1
ATOM 1373 C CA . ASN A 1 182 ? 12.472 -5.664 -22.489 1.00 98.06 182 ASN A CA 1
ATOM 1374 C C . ASN A 1 182 ? 13.727 -5.492 -23.364 1.00 98.06 182 ASN A C 1
ATOM 1376 O O . ASN A 1 182 ? 13.892 -6.155 -24.383 1.00 98.06 182 ASN A O 1
ATOM 1380 N N . THR A 1 183 ? 14.564 -4.514 -23.027 1.00 97.94 183 THR A N 1
ATOM 1381 C CA . THR A 1 183 ? 15.668 -4.052 -23.873 1.00 97.94 183 THR A CA 1
ATOM 1382 C C . THR A 1 183 ? 16.978 -4.047 -23.092 1.00 97.94 183 THR A C 1
ATOM 1384 O O . THR A 1 183 ? 17.008 -3.895 -21.868 1.00 97.94 183 THR A O 1
ATOM 1387 N N . ILE A 1 184 ? 18.087 -4.219 -23.805 1.00 97.38 184 ILE A N 1
ATOM 1388 C CA . ILE A 1 184 ? 19.433 -4.038 -23.257 1.00 97.38 184 ILE A CA 1
ATOM 1389 C C . ILE A 1 184 ? 19.975 -2.694 -23.741 1.00 97.38 184 ILE A C 1
ATOM 1391 O O . ILE A 1 184 ? 20.023 -2.455 -24.944 1.00 97.38 184 ILE A O 1
ATOM 1395 N N . VAL A 1 185 ? 20.403 -1.850 -22.804 1.00 96.88 185 VAL A N 1
ATOM 1396 C CA . VAL A 1 185 ? 21.244 -0.675 -23.058 1.00 96.88 185 VAL A CA 1
ATOM 1397 C C . VAL A 1 185 ? 22.668 -1.047 -22.648 1.00 96.88 185 VAL A C 1
ATOM 1399 O O . VAL A 1 185 ? 22.915 -1.274 -21.466 1.00 96.88 185 VAL A O 1
ATOM 1402 N N . GLU A 1 186 ? 23.602 -1.185 -23.588 1.00 94.62 186 GLU A N 1
ATOM 1403 C CA . GLU A 1 186 ? 24.914 -1.794 -23.300 1.00 94.62 186 GLU A CA 1
ATOM 1404 C C . GLU A 1 186 ? 25.853 -0.930 -22.443 1.00 94.62 186 GLU A C 1
ATOM 1406 O O . GLU A 1 186 ? 26.692 -1.502 -21.738 1.00 94.62 186 GLU A O 1
ATOM 1411 N N . PHE A 1 187 ? 25.728 0.404 -22.487 1.00 92.38 187 PHE A N 1
ATOM 1412 C CA . PHE A 1 187 ? 26.659 1.331 -21.831 1.00 92.38 187 PHE A CA 1
ATOM 1413 C C . PHE A 1 187 ? 26.000 2.399 -20.945 1.00 92.38 187 PHE A C 1
ATOM 1415 O O . PHE A 1 187 ? 26.118 2.329 -19.726 1.00 92.38 187 PHE A O 1
ATOM 1422 N N . LEU A 1 188 ? 25.331 3.402 -21.514 1.00 94.12 188 LEU A N 1
ATOM 1423 C CA . LEU A 1 188 ? 24.785 4.539 -20.762 1.00 94.12 188 LEU A CA 1
ATOM 1424 C C . LEU A 1 188 ? 23.332 4.778 -21.161 1.00 94.12 188 LEU A C 1
ATOM 1426 O O . LEU A 1 188 ? 23.010 4.751 -22.346 1.00 94.12 188 LEU A O 1
ATOM 1430 N N . LEU A 1 189 ? 22.483 5.058 -20.171 1.00 96.88 189 LEU A N 1
ATOM 1431 C CA . LEU A 1 189 ? 21.191 5.704 -20.380 1.00 96.88 189 LEU A CA 1
ATOM 1432 C C . LEU A 1 189 ? 21.158 6.991 -19.555 1.00 96.88 189 LEU A C 1
ATOM 1434 O O . LEU A 1 189 ? 21.058 6.943 -18.326 1.00 96.88 189 LEU A O 1
ATOM 1438 N N . ALA A 1 190 ? 21.246 8.134 -20.228 1.00 96.88 190 ALA A N 1
ATOM 1439 C CA . ALA A 1 190 ? 21.181 9.440 -19.590 1.00 96.88 190 ALA A CA 1
ATOM 1440 C C . ALA A 1 190 ? 19.978 10.246 -20.084 1.00 96.88 190 ALA A C 1
ATOM 1442 O O . ALA A 1 190 ? 19.582 10.160 -21.245 1.00 96.88 190 ALA A O 1
ATOM 1443 N N . ALA A 1 191 ? 19.405 11.047 -19.190 1.00 97.12 191 ALA A N 1
ATOM 1444 C CA . ALA A 1 191 ? 18.346 11.995 -19.494 1.00 97.12 191 ALA A CA 1
ATOM 1445 C C . ALA A 1 191 ? 18.677 13.371 -18.910 1.00 97.12 191 ALA A C 1
ATOM 1447 O O . ALA A 1 191 ? 19.076 13.484 -17.750 1.00 97.12 191 ALA A O 1
ATOM 1448 N N . THR A 1 192 ? 18.487 14.418 -19.708 1.00 95.12 192 THR A N 1
ATOM 1449 C CA . THR A 1 192 ? 18.732 15.813 -19.325 1.00 95.12 192 THR A CA 1
ATOM 1450 C C . THR A 1 192 ? 17.585 16.724 -19.773 1.00 95.12 192 THR A C 1
ATOM 1452 O O . THR A 1 192 ? 16.612 16.270 -20.375 1.00 95.12 192 THR A O 1
ATOM 1455 N N . ASP A 1 193 ? 17.682 18.010 -19.447 1.00 93.44 193 ASP A N 1
ATOM 1456 C CA . ASP A 1 193 ? 16.645 19.029 -19.663 1.00 93.44 193 ASP A CA 1
ATOM 1457 C C . ASP A 1 193 ? 15.280 18.586 -19.112 1.00 93.44 193 ASP A C 1
ATOM 1459 O O . ASP A 1 193 ? 15.201 18.259 -17.935 1.00 93.44 193 ASP A O 1
ATOM 1463 N N . ASP A 1 194 ? 14.221 18.562 -19.925 1.00 94.56 194 ASP A N 1
ATOM 1464 C CA . ASP A 1 194 ? 12.862 18.174 -19.526 1.00 94.56 194 ASP A CA 1
ATOM 1465 C C . ASP A 1 194 ? 12.491 16.756 -20.010 1.00 94.56 194 ASP A C 1
ATOM 1467 O O . ASP A 1 194 ? 11.309 16.418 -20.135 1.00 94.56 194 ASP A O 1
ATOM 1471 N N . ALA A 1 195 ? 13.488 15.909 -20.281 1.00 96.06 195 ALA A N 1
ATOM 1472 C CA . ALA A 1 195 ? 13.283 14.553 -20.773 1.00 96.06 195 ALA A CA 1
ATOM 1473 C C . ALA A 1 195 ? 12.453 13.701 -19.795 1.00 96.06 195 ALA A C 1
ATOM 1475 O O . ALA A 1 195 ? 12.539 13.842 -18.568 1.00 96.06 195 ALA A O 1
ATOM 1476 N N . ARG A 1 196 ? 11.638 12.798 -20.346 1.00 97.62 196 ARG A N 1
ATOM 1477 C CA . ARG A 1 196 ? 10.856 11.802 -19.603 1.00 97.62 196 ARG A CA 1
ATOM 1478 C C . ARG A 1 196 ? 11.144 10.418 -20.166 1.00 97.62 196 ARG A C 1
ATOM 1480 O O . ARG A 1 196 ? 10.845 10.154 -21.331 1.00 97.62 196 ARG A O 1
ATOM 1487 N N . VAL A 1 197 ? 11.727 9.549 -19.347 1.00 98.12 197 VAL A N 1
ATOM 1488 C CA . VAL A 1 197 ? 12.148 8.206 -19.759 1.00 98.12 197 VAL A CA 1
ATOM 1489 C C . VAL A 1 197 ? 11.486 7.164 -18.870 1.00 98.12 197 VAL A C 1
ATOM 1491 O O . VAL A 1 197 ? 11.621 7.210 -17.652 1.00 98.12 197 VAL A O 1
ATOM 1494 N N . TRP A 1 198 ? 10.811 6.195 -19.480 1.00 98.44 198 TRP A N 1
ATOM 1495 C CA . TRP A 1 198 ? 10.281 5.020 -18.794 1.00 98.44 198 TRP A CA 1
ATOM 1496 C C . TRP A 1 198 ? 11.038 3.787 -19.259 1.00 98.44 198 TRP A C 1
ATOM 1498 O O . TRP A 1 198 ? 11.010 3.465 -20.447 1.00 98.44 198 TRP A O 1
ATOM 1508 N N . ILE A 1 199 ? 11.673 3.082 -18.330 1.00 97.81 199 ILE A N 1
ATOM 1509 C CA . ILE A 1 199 ? 12.387 1.837 -18.598 1.00 97.81 199 ILE A CA 1
ATOM 1510 C C . ILE A 1 199 ? 11.761 0.687 -17.803 1.00 97.81 199 ILE A C 1
ATOM 1512 O O . ILE A 1 199 ? 11.512 0.811 -16.605 1.00 97.81 199 ILE A O 1
ATOM 1516 N N . ARG A 1 200 ? 11.447 -0.423 -18.479 1.00 97.94 200 ARG A N 1
ATOM 1517 C CA . ARG A 1 200 ? 10.796 -1.598 -17.875 1.00 97.94 200 ARG A CA 1
ATOM 1518 C C . ARG A 1 200 ? 11.464 -2.899 -18.293 1.00 97.94 200 ARG A C 1
ATOM 1520 O O . ARG A 1 200 ? 11.833 -3.032 -19.461 1.00 97.94 200 ARG A O 1
ATOM 1527 N N . ASN A 1 201 ? 11.587 -3.868 -17.385 1.00 97.50 201 ASN A N 1
ATOM 1528 C CA . ASN A 1 201 ? 12.099 -5.217 -17.684 1.00 97.50 201 ASN A CA 1
ATOM 1529 C C . ASN A 1 201 ? 13.432 -5.213 -18.456 1.00 97.50 201 ASN A C 1
ATOM 1531 O O . ASN A 1 201 ? 13.639 -6.011 -19.367 1.00 97.50 201 ASN A O 1
ATOM 1535 N N . SER A 1 202 ? 14.307 -4.250 -18.179 1.00 97.62 202 SER A N 1
ATOM 1536 C CA . SER A 1 202 ? 15.455 -3.936 -19.036 1.00 97.62 202 SER A CA 1
ATOM 1537 C C . SER A 1 202 ? 16.759 -3.921 -18.247 1.00 97.62 202 SER A C 1
ATOM 1539 O O . SER A 1 202 ? 16.777 -3.891 -17.015 1.00 97.62 202 SER A O 1
ATOM 1541 N N . ARG A 1 203 ? 17.886 -3.958 -18.960 1.00 96.88 203 ARG A N 1
ATOM 1542 C CA . ARG A 1 203 ? 19.221 -3.911 -18.348 1.00 96.88 203 ARG A CA 1
ATOM 1543 C C . ARG A 1 203 ? 19.997 -2.714 -18.864 1.00 96.88 203 ARG A C 1
ATOM 1545 O O . ARG A 1 203 ? 20.041 -2.502 -20.071 1.00 96.88 203 ARG A O 1
ATOM 1552 N N . VAL A 1 204 ? 20.627 -1.975 -17.955 1.00 96.38 204 VAL A N 1
ATOM 1553 C CA . VAL A 1 204 ? 21.549 -0.881 -18.268 1.00 96.38 204 VAL A CA 1
ATOM 1554 C C . VAL A 1 204 ? 22.958 -1.297 -17.855 1.00 96.38 204 VAL A C 1
ATOM 1556 O O . VAL A 1 204 ? 23.262 -1.524 -16.680 1.00 96.38 204 VAL A O 1
ATOM 1559 N N . GLY A 1 205 ? 23.816 -1.412 -18.858 1.00 90.25 205 GLY A N 1
ATOM 1560 C CA . GLY A 1 205 ? 25.154 -1.972 -18.791 1.00 90.25 205 GLY A CA 1
ATOM 1561 C C . GLY A 1 205 ? 25.173 -3.491 -18.772 1.00 90.25 205 GLY A C 1
ATOM 1562 O O . GLY A 1 205 ? 24.597 -4.136 -17.893 1.00 90.25 205 GLY A O 1
ATOM 1563 N N . THR A 1 206 ? 25.888 -4.051 -19.739 1.00 84.25 206 THR A N 1
ATOM 1564 C CA . THR A 1 206 ? 26.151 -5.490 -19.859 1.00 84.25 206 THR A CA 1
ATOM 1565 C C . THR A 1 206 ? 27.626 -5.732 -20.154 1.00 84.25 206 THR A C 1
ATOM 1567 O O . THR A 1 206 ? 28.318 -6.353 -19.352 1.00 84.25 206 THR A O 1
ATOM 1570 N N . ALA A 1 207 ? 28.116 -5.203 -21.277 1.00 76.62 207 ALA A N 1
ATOM 1571 C CA . ALA A 1 207 ? 29.519 -5.267 -21.679 1.00 76.62 207 ALA A CA 1
ATOM 1572 C C . ALA A 1 207 ? 30.379 -4.192 -20.993 1.00 76.62 207 ALA A C 1
ATOM 1574 O O . ALA A 1 207 ? 31.574 -4.397 -20.776 1.00 76.62 207 ALA A O 1
ATOM 1575 N N . TYR A 1 208 ? 29.763 -3.069 -20.621 1.00 80.75 208 TYR A N 1
ATOM 1576 C CA . TYR A 1 208 ? 30.415 -1.920 -20.003 1.00 80.75 208 TYR A CA 1
ATOM 1577 C C . TYR A 1 208 ? 29.729 -1.538 -18.683 1.00 80.75 208 TYR A C 1
ATOM 1579 O O . TYR A 1 208 ? 28.573 -1.917 -18.468 1.00 80.75 208 TYR A O 1
ATOM 1587 N N . PRO A 1 209 ? 30.408 -0.787 -17.791 1.00 82.88 209 PRO A N 1
ATOM 1588 C CA . PRO A 1 209 ? 29.797 -0.290 -16.563 1.00 82.88 209 PRO A CA 1
ATOM 1589 C C . PRO A 1 209 ? 28.575 0.582 -16.878 1.00 82.88 209 PRO A C 1
ATOM 1591 O O . PRO A 1 209 ? 28.714 1.703 -17.360 1.00 82.88 209 PRO A O 1
ATOM 1594 N N . GLY A 1 210 ? 27.389 0.044 -16.596 1.00 85.62 210 GLY A N 1
ATOM 1595 C CA . GLY A 1 210 ? 26.102 0.655 -16.901 1.00 85.62 210 GLY A CA 1
ATOM 1596 C C . GLY A 1 210 ? 25.738 1.772 -15.957 1.00 85.62 210 GLY A C 1
ATOM 1597 O O . GLY A 1 210 ? 25.528 1.504 -14.771 1.00 85.62 210 GLY A O 1
ATOM 1598 N N . ILE A 1 211 ? 25.618 2.990 -16.472 1.00 93.81 211 ILE A N 1
ATOM 1599 C CA . ILE A 1 211 ? 25.160 4.133 -15.681 1.00 93.81 211 ILE A CA 1
ATOM 1600 C C . ILE A 1 211 ? 23.742 4.514 -16.114 1.00 93.81 211 ILE A C 1
ATOM 1602 O O . ILE A 1 211 ? 23.451 4.628 -17.305 1.00 93.81 211 ILE A O 1
ATOM 1606 N N . LEU A 1 212 ? 22.868 4.719 -15.129 1.00 97.12 212 LEU A N 1
ATOM 1607 C CA . LEU A 1 212 ? 21.552 5.324 -15.311 1.00 97.12 212 LEU A CA 1
ATOM 1608 C C . LEU A 1 212 ? 21.578 6.722 -14.693 1.00 97.12 212 LEU A C 1
ATOM 1610 O O . LEU A 1 212 ? 21.787 6.843 -13.486 1.00 97.12 212 LEU A O 1
ATOM 1614 N N . ARG A 1 213 ? 21.397 7.768 -15.504 1.00 96.69 213 ARG A N 1
ATOM 1615 C CA . ARG A 1 213 ? 21.616 9.149 -15.055 1.00 96.69 213 ARG A CA 1
ATOM 1616 C C . ARG A 1 213 ? 20.483 10.099 -15.411 1.00 96.69 213 ARG A C 1
ATOM 1618 O O . ARG A 1 213 ? 20.143 10.229 -16.580 1.00 96.69 213 ARG A O 1
ATOM 1625 N N . ALA A 1 214 ? 19.994 10.847 -14.428 1.00 96.94 214 ALA A N 1
ATOM 1626 C CA . ALA A 1 214 ? 19.083 11.972 -14.645 1.00 96.94 214 ALA A CA 1
ATOM 1627 C C . ALA A 1 214 ? 19.745 13.312 -14.265 1.00 96.94 214 ALA A C 1
ATOM 1629 O O . ALA A 1 214 ? 20.466 13.405 -13.273 1.00 96.94 214 ALA A O 1
ATOM 1630 N N . GLN A 1 215 ? 19.526 14.354 -15.065 1.00 94.06 215 GLN A N 1
ATOM 1631 C CA . GLN A 1 215 ? 20.140 15.679 -14.898 1.00 94.06 215 GLN A CA 1
ATOM 1632 C C . GLN A 1 215 ? 19.115 16.785 -15.168 1.00 94.06 215 GLN A C 1
ATOM 1634 O O . GLN A 1 215 ? 18.073 16.535 -15.779 1.00 94.06 215 GLN A O 1
ATOM 1639 N N . ARG A 1 216 ? 19.412 18.025 -14.759 1.00 92.19 216 ARG A N 1
ATOM 1640 C CA . ARG A 1 216 ? 18.539 19.198 -14.949 1.00 92.19 216 ARG A CA 1
ATOM 1641 C C . ARG A 1 216 ? 17.121 18.967 -14.416 1.00 92.19 216 ARG A C 1
ATOM 1643 O O . ARG A 1 216 ? 16.972 18.879 -13.208 1.00 92.19 216 ARG A O 1
ATOM 1650 N N . ASN A 1 217 ? 16.095 18.872 -15.262 1.00 94.44 217 ASN A N 1
ATOM 1651 C CA . ASN A 1 217 ? 14.697 18.633 -14.868 1.00 94.44 217 ASN A CA 1
ATOM 1652 C C . ASN A 1 217 ? 14.177 17.272 -15.380 1.00 94.44 217 ASN A C 1
ATOM 1654 O O . ASN A 1 217 ? 12.960 17.069 -15.516 1.00 94.44 217 ASN A O 1
ATOM 1658 N N . ALA A 1 218 ? 15.084 16.354 -15.727 1.00 96.81 218 ALA A N 1
ATOM 1659 C CA . ALA A 1 218 ? 14.721 15.079 -16.316 1.00 96.81 218 ALA A CA 1
ATOM 1660 C C . ALA A 1 218 ? 14.062 14.166 -15.281 1.00 96.81 218 ALA A C 1
ATOM 1662 O O . ALA A 1 218 ? 14.394 14.197 -14.093 1.00 96.81 218 ALA A O 1
ATOM 1663 N N . VAL A 1 219 ? 13.148 13.318 -15.747 1.00 98.00 219 VAL A N 1
ATOM 1664 C CA . VAL A 1 219 ? 12.550 12.265 -14.926 1.00 98.00 219 VAL A CA 1
ATOM 1665 C C . VAL A 1 219 ? 12.777 10.930 -15.6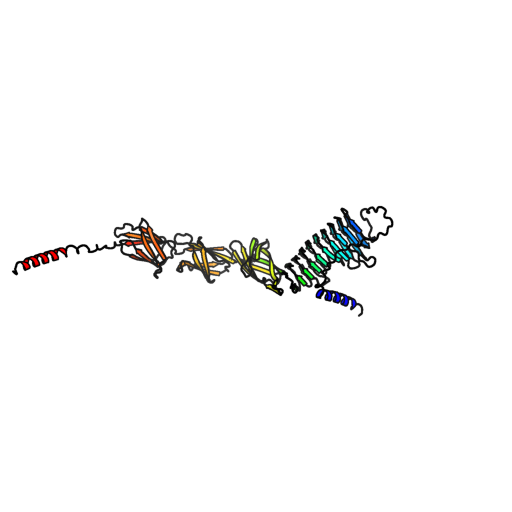07 1.00 98.00 219 VAL A C 1
ATOM 1667 O O . VAL A 1 219 ? 12.413 10.750 -16.771 1.00 98.00 219 VAL A O 1
ATOM 1670 N N . ILE A 1 220 ? 13.366 10.000 -14.866 1.00 98.25 220 ILE A N 1
ATOM 1671 C CA . ILE A 1 220 ? 13.514 8.613 -15.283 1.00 98.25 220 ILE A CA 1
ATOM 1672 C C . ILE A 1 220 ? 12.731 7.744 -14.304 1.00 98.25 220 ILE A C 1
ATOM 1674 O O . ILE A 1 220 ? 12.925 7.829 -13.092 1.00 98.25 220 ILE A O 1
ATOM 1678 N N . GLU A 1 221 ? 11.874 6.879 -14.829 1.00 98.38 221 GLU A N 1
ATOM 1679 C CA . GLU A 1 221 ? 11.199 5.850 -14.051 1.00 98.38 221 GLU A CA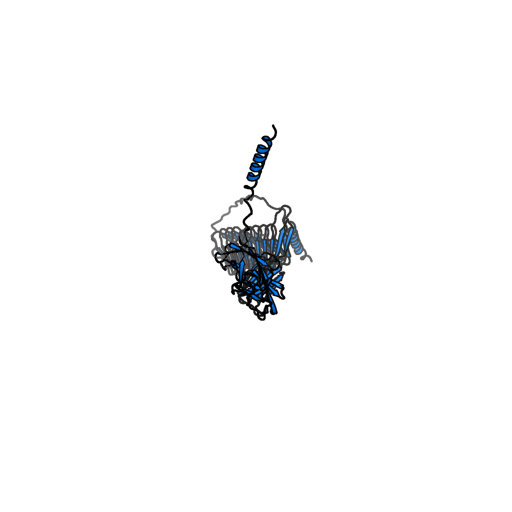 1
ATOM 1680 C C . GLU A 1 221 ? 11.625 4.466 -14.534 1.00 98.38 221 GLU A C 1
ATOM 1682 O O . GLU A 1 221 ? 11.372 4.089 -15.681 1.00 98.38 221 GLU A O 1
ATOM 1687 N N . ALA A 1 222 ? 12.275 3.713 -13.653 1.00 97.81 222 ALA A N 1
ATOM 1688 C CA . ALA A 1 222 ? 12.778 2.377 -13.909 1.00 97.81 222 ALA A CA 1
ATOM 1689 C C . ALA A 1 222 ? 12.014 1.342 -13.081 1.00 97.81 222 ALA A C 1
ATOM 1691 O O . ALA A 1 222 ? 11.967 1.446 -11.856 1.00 97.81 222 ALA A O 1
ATOM 1692 N N . TYR A 1 223 ? 11.457 0.340 -13.762 1.00 97.06 223 TYR A N 1
ATOM 1693 C CA . TYR A 1 223 ? 10.697 -0.759 -13.163 1.00 97.06 223 TYR A CA 1
ATOM 1694 C C . TYR A 1 223 ? 11.289 -2.106 -13.578 1.00 97.06 223 TYR A C 1
ATOM 1696 O O . TYR A 1 223 ? 11.519 -2.327 -14.770 1.00 97.06 223 TYR A O 1
ATOM 1704 N N . ASP A 1 224 ? 11.528 -3.010 -12.631 1.00 96.69 224 ASP A N 1
ATOM 1705 C CA . ASP A 1 224 ? 12.007 -4.375 -12.913 1.00 96.69 224 ASP A CA 1
ATOM 1706 C C . ASP A 1 224 ? 13.300 -4.388 -13.748 1.00 96.69 224 ASP A C 1
ATOM 1708 O O . ASP A 1 224 ? 13.433 -5.101 -14.747 1.00 96.69 224 ASP A O 1
ATOM 1712 N N . CYS A 1 225 ? 14.249 -3.522 -13.394 1.00 96.56 225 CYS A N 1
ATOM 1713 C CA . CYS A 1 225 ? 15.473 -3.318 -14.166 1.00 96.56 225 CYS A CA 1
ATOM 1714 C C . CYS A 1 225 ? 16.726 -3.769 -13.412 1.00 96.56 225 CYS A C 1
ATOM 1716 O O . CYS A 1 225 ? 16.744 -3.912 -12.193 1.00 96.56 225 CYS A O 1
ATOM 1718 N N . ALA A 1 226 ? 17.823 -3.938 -14.147 1.00 95.75 226 ALA A N 1
ATOM 1719 C CA . ALA A 1 226 ? 19.144 -4.113 -13.552 1.00 95.75 226 ALA A CA 1
ATOM 1720 C C . ALA A 1 226 ? 20.115 -3.065 -14.095 1.00 95.75 226 ALA A C 1
ATOM 1722 O O . ALA A 1 226 ? 20.277 -2.940 -15.308 1.00 95.75 226 ALA A O 1
ATOM 1723 N N . VAL A 1 227 ? 20.779 -2.345 -13.194 1.00 96.06 227 VAL A N 1
ATOM 1724 C CA . VAL A 1 227 ? 21.838 -1.382 -13.499 1.00 96.06 227 VAL A CA 1
ATOM 1725 C C . VAL A 1 227 ? 23.149 -1.966 -12.989 1.00 96.06 227 VAL A C 1
ATOM 1727 O O . VAL A 1 227 ? 23.265 -2.322 -11.821 1.00 96.06 227 VAL A O 1
ATOM 1730 N N . SER A 1 228 ? 24.138 -2.123 -13.865 1.00 94.50 228 SER A N 1
ATOM 1731 C CA . SER A 1 228 ? 25.364 -2.862 -13.522 1.00 94.50 228 SER A CA 1
ATOM 1732 C C . SER A 1 228 ? 26.411 -2.055 -12.751 1.00 94.50 228 SER A C 1
ATOM 1734 O O . SER A 1 228 ? 27.302 -2.665 -12.162 1.00 94.50 228 SER A O 1
ATOM 1736 N N . SER A 1 229 ? 26.333 -0.719 -12.743 1.00 93.44 229 SER A N 1
ATOM 1737 C CA . SER A 1 229 ? 27.311 0.140 -12.059 1.00 93.44 229 SER A CA 1
ATOM 1738 C C . SER A 1 229 ? 26.661 1.106 -11.069 1.00 93.44 229 SER A C 1
ATOM 1740 O O . SER A 1 229 ? 26.769 0.908 -9.858 1.00 93.44 229 SER A O 1
ATOM 1742 N N . ARG A 1 230 ? 25.990 2.152 -11.566 1.00 94.38 230 ARG A N 1
ATOM 1743 C CA . ARG A 1 230 ? 25.477 3.246 -10.731 1.00 94.38 230 ARG A CA 1
ATOM 1744 C C . ARG A 1 230 ? 24.196 3.838 -11.298 1.00 94.38 230 ARG A C 1
ATOM 1746 O O . ARG A 1 230 ? 24.089 4.050 -12.503 1.00 94.38 230 ARG A O 1
ATOM 1753 N N . ALA A 1 231 ? 23.276 4.177 -10.405 1.00 96.56 231 ALA A N 1
ATOM 1754 C CA . ALA A 1 231 ? 22.122 5.012 -10.691 1.00 96.56 231 ALA A CA 1
ATOM 1755 C C . ALA A 1 231 ? 22.287 6.356 -9.966 1.00 96.56 231 ALA A C 1
ATOM 1757 O O . ALA A 1 231 ? 22.450 6.376 -8.744 1.00 96.56 231 ALA A O 1
ATOM 1758 N N . ASP A 1 232 ? 22.298 7.468 -10.702 1.00 95.81 232 ASP A N 1
ATOM 1759 C CA . ASP A 1 232 ? 22.526 8.791 -10.119 1.00 95.81 232 ASP A CA 1
ATOM 1760 C C . ASP A 1 232 ? 21.635 9.890 -10.687 1.00 95.81 232 ASP A C 1
ATOM 1762 O O . ASP A 1 232 ? 21.186 9.833 -11.833 1.00 95.81 232 ASP A O 1
ATOM 1766 N N . CYS A 1 233 ? 21.371 10.906 -9.867 1.00 94.00 233 CYS A N 1
ATOM 1767 C CA . CYS A 1 233 ? 20.650 12.090 -10.311 1.00 94.00 233 CYS A CA 1
ATOM 1768 C C . CYS A 1 233 ? 21.172 13.374 -9.657 1.00 94.00 233 CYS A C 1
ATOM 1770 O O . CYS A 1 233 ? 21.663 13.346 -8.523 1.00 94.00 233 CYS A O 1
ATOM 1772 N N . TYR A 1 234 ? 21.041 14.505 -10.355 1.00 91.75 234 TYR A N 1
ATOM 1773 C CA . TYR A 1 234 ? 21.426 15.828 -9.847 1.00 91.75 234 TYR A CA 1
ATOM 1774 C C . TYR A 1 234 ? 20.598 16.977 -10.444 1.00 91.75 234 TYR A C 1
ATOM 1776 O O . TYR A 1 234 ? 19.678 16.743 -11.227 1.00 91.75 234 TYR A O 1
ATOM 1784 N N . ASP A 1 235 ? 20.868 18.216 -10.029 1.00 90.62 235 ASP A N 1
ATOM 1785 C CA . ASP A 1 235 ? 20.033 19.403 -10.284 1.00 90.62 235 ASP A CA 1
ATOM 1786 C C . ASP A 1 235 ? 18.612 19.250 -9.713 1.00 90.62 235 ASP A C 1
ATOM 1788 O O . ASP A 1 235 ? 18.460 19.041 -8.514 1.00 90.62 235 ASP A O 1
ATOM 1792 N N . ASN A 1 236 ? 17.562 19.365 -10.528 1.00 92.94 236 ASN A N 1
ATOM 1793 C CA . ASN A 1 236 ? 16.148 19.220 -10.159 1.00 92.94 236 ASN A CA 1
ATOM 1794 C C . ASN A 1 236 ? 15.533 17.928 -10.724 1.00 92.94 236 ASN A C 1
ATOM 1796 O O . ASN A 1 236 ? 14.317 17.846 -10.906 1.00 92.94 236 ASN A O 1
ATOM 1800 N N . SER A 1 237 ? 16.367 16.944 -11.056 1.00 95.50 237 SER A N 1
ATOM 1801 C CA . SER A 1 237 ? 15.923 15.710 -11.696 1.00 95.50 237 SER A CA 1
ATOM 1802 C C . SER A 1 237 ? 15.322 14.721 -10.698 1.00 95.50 237 SER A C 1
ATOM 1804 O O . SER A 1 237 ? 15.460 14.849 -9.480 1.00 95.50 237 SER A O 1
ATOM 1806 N N . THR A 1 238 ? 14.604 13.726 -11.206 1.00 97.44 238 THR A N 1
ATOM 1807 C CA . THR A 1 238 ? 14.001 12.683 -10.373 1.00 97.44 238 THR A CA 1
ATOM 1808 C C . THR A 1 238 ? 14.225 11.310 -10.979 1.00 97.44 238 THR A C 1
ATOM 1810 O O . THR A 1 238 ? 14.042 11.114 -12.181 1.00 97.44 238 THR A O 1
ATOM 1813 N N . LEU A 1 239 ? 14.587 10.351 -10.133 1.00 97.56 239 LEU A N 1
ATOM 1814 C CA . LEU A 1 239 ? 14.786 8.964 -10.519 1.00 97.56 239 LEU A CA 1
ATOM 1815 C C . LEU A 1 239 ? 13.915 8.054 -9.649 1.00 97.56 239 LEU A C 1
ATOM 1817 O O . LEU A 1 239 ? 14.021 8.066 -8.425 1.00 97.56 239 LEU A O 1
ATOM 1821 N N . TRP A 1 240 ? 13.065 7.251 -10.277 1.00 98.06 240 TRP A N 1
ATOM 1822 C CA . TRP A 1 240 ? 12.310 6.198 -9.601 1.00 98.06 240 TRP A CA 1
ATOM 1823 C C . TRP A 1 240 ? 12.959 4.855 -9.911 1.00 98.06 240 TRP A C 1
ATOM 1825 O O . TRP A 1 240 ? 13.056 4.473 -11.074 1.00 98.06 240 TRP A O 1
ATOM 1835 N N . LEU A 1 241 ? 13.430 4.165 -8.877 1.00 97.62 241 LEU A N 1
ATOM 1836 C CA . LEU A 1 241 ? 14.088 2.864 -8.941 1.00 97.62 241 LEU A CA 1
ATOM 1837 C C . LEU A 1 241 ? 13.205 1.842 -8.230 1.00 97.62 241 LEU A C 1
ATOM 1839 O O . LEU A 1 241 ? 13.279 1.663 -7.015 1.00 97.62 241 LEU A O 1
ATOM 1843 N N . LEU A 1 242 ? 12.331 1.204 -8.995 1.00 96.56 242 LEU A N 1
ATOM 1844 C CA . LEU A 1 242 ? 11.277 0.339 -8.491 1.00 96.56 242 LEU A CA 1
ATOM 1845 C C . LEU A 1 242 ? 11.563 -1.100 -8.915 1.00 96.56 242 LEU A C 1
ATOM 1847 O O . LEU A 1 242 ? 11.540 -1.426 -10.098 1.00 96.56 242 LEU A O 1
ATOM 1851 N N . ASN A 1 243 ? 11.914 -1.948 -7.951 1.00 96.38 243 ASN A N 1
ATOM 1852 C CA . ASN A 1 243 ? 12.487 -3.267 -8.207 1.00 96.38 243 ASN A CA 1
ATOM 1853 C C . ASN A 1 243 ? 13.716 -3.201 -9.134 1.00 96.38 243 ASN A C 1
ATOM 1855 O O . ASN A 1 243 ? 13.796 -3.879 -10.161 1.00 96.38 243 ASN A O 1
ATOM 1859 N N . VAL A 1 244 ? 14.668 -2.324 -8.796 1.00 96.12 244 VAL A N 1
ATOM 1860 C CA . VAL A 1 244 ? 15.883 -2.114 -9.592 1.00 96.12 244 VAL A CA 1
ATOM 1861 C C . VAL A 1 244 ? 17.118 -2.518 -8.808 1.00 96.12 244 VAL A C 1
ATOM 1863 O O . VAL A 1 244 ? 17.474 -1.885 -7.817 1.00 96.12 244 VAL A O 1
ATOM 1866 N N . SER A 1 245 ? 17.835 -3.535 -9.288 1.00 91.81 245 SER A N 1
ATOM 1867 C CA . SER A 1 245 ? 19.131 -3.894 -8.709 1.00 91.81 245 SER A CA 1
ATOM 1868 C C . SER A 1 245 ? 20.207 -2.921 -9.199 1.00 91.81 245 SER A C 1
ATOM 1870 O O . SER A 1 245 ? 20.457 -2.863 -10.405 1.00 91.81 245 SER A O 1
ATOM 1872 N N . SER A 1 246 ? 20.864 -2.201 -8.288 1.00 88.62 246 SER A N 1
ATOM 1873 C CA . SER A 1 246 ? 22.022 -1.346 -8.586 1.00 88.62 246 SER A CA 1
ATOM 1874 C C . SER A 1 246 ? 23.073 -1.450 -7.471 1.00 88.62 246 SER A C 1
ATOM 1876 O O . SER A 1 246 ? 22.700 -1.355 -6.301 1.00 88.62 246 SER A O 1
ATOM 1878 N N . PRO A 1 247 ? 24.374 -1.610 -7.785 1.00 83.38 247 PRO A N 1
ATOM 1879 C CA . PRO A 1 247 ? 25.444 -1.617 -6.783 1.00 83.38 247 PRO A CA 1
ATOM 1880 C C . PRO A 1 247 ? 25.615 -0.286 -6.044 1.00 83.38 247 PRO A C 1
ATOM 1882 O O . PRO A 1 247 ? 26.060 -0.278 -4.898 1.00 83.38 247 PRO A O 1
ATOM 1885 N N . SER A 1 248 ? 25.296 0.833 -6.702 1.00 91.75 248 SER A N 1
ATOM 1886 C CA . SER A 1 248 ? 25.348 2.172 -6.113 1.00 91.75 248 SER A CA 1
ATOM 1887 C C . SER A 1 248 ? 24.151 3.019 -6.549 1.00 91.75 248 SER A C 1
ATOM 1889 O O . SER A 1 248 ? 23.732 2.984 -7.712 1.00 91.75 248 SER A O 1
ATOM 1891 N N . VAL A 1 249 ? 23.605 3.782 -5.601 1.00 94.31 249 VAL A N 1
ATOM 1892 C CA . VAL A 1 249 ? 22.522 4.749 -5.799 1.00 94.31 249 VAL A CA 1
ATOM 1893 C C . VAL A 1 249 ? 22.926 6.046 -5.109 1.00 94.31 249 VAL A C 1
ATOM 1895 O O . VAL A 1 249 ? 23.102 6.064 -3.892 1.00 94.31 249 VAL A O 1
ATOM 1898 N N . GLU A 1 250 ? 23.098 7.119 -5.879 1.00 93.75 250 GLU A N 1
ATOM 1899 C CA . GLU A 1 250 ? 23.702 8.364 -5.390 1.00 93.75 250 GLU A CA 1
ATOM 1900 C C . GLU A 1 250 ? 22.948 9.601 -5.895 1.00 93.75 250 GLU A C 1
ATOM 1902 O O . GLU A 1 250 ? 22.788 9.804 -7.097 1.00 93.75 250 GLU A O 1
ATOM 1907 N N . VAL A 1 251 ? 22.551 10.483 -4.977 1.00 93.31 251 VAL A N 1
ATOM 1908 C CA . VAL A 1 251 ? 22.140 11.853 -5.317 1.00 93.31 251 VAL A CA 1
ATOM 1909 C C . VAL A 1 251 ? 23.365 12.752 -5.242 1.00 93.31 251 VAL A C 1
ATOM 1911 O O . VAL A 1 251 ? 24.031 12.791 -4.206 1.00 93.31 251 VAL A O 1
ATOM 1914 N N . ILE A 1 252 ? 23.658 13.491 -6.311 1.00 89.69 252 ILE A N 1
ATOM 1915 C CA . ILE A 1 252 ? 24.808 14.402 -6.344 1.00 89.69 252 ILE A CA 1
ATOM 1916 C C . ILE A 1 252 ? 24.332 15.807 -5.946 1.00 89.69 252 ILE A C 1
ATOM 1918 O O . ILE A 1 252 ? 23.462 16.368 -6.619 1.00 89.69 252 ILE A O 1
ATOM 1922 N N . PRO A 1 253 ? 24.870 16.395 -4.862 1.00 86.62 253 PRO A N 1
ATOM 1923 C CA . PRO A 1 253 ? 24.512 17.749 -4.466 1.00 86.62 253 PRO A CA 1
ATOM 1924 C C . PRO A 1 253 ? 24.937 18.801 -5.506 1.00 86.62 253 PRO A C 1
ATOM 1926 O O . PRO A 1 253 ? 25.948 18.615 -6.185 1.00 86.62 253 PRO A O 1
ATOM 1929 N N . PRO A 1 254 ? 24.202 19.923 -5.609 1.00 86.94 254 PRO A N 1
ATOM 1930 C CA . PRO A 1 254 ? 24.503 20.997 -6.553 1.00 86.94 254 PRO A CA 1
ATOM 1931 C C . PRO A 1 254 ? 25.805 21.736 -6.203 1.00 86.94 254 PRO A C 1
ATOM 1933 O O . PRO A 1 254 ? 26.233 21.759 -5.041 1.00 86.94 254 PRO A O 1
ATOM 1936 N N . GLY A 1 255 ? 26.402 22.394 -7.200 1.00 81.75 255 GLY A N 1
ATOM 1937 C CA . GLY A 1 255 ? 27.617 23.183 -7.027 1.00 81.75 255 GLY A CA 1
ATOM 1938 C C . GLY A 1 255 ? 27.418 24.461 -6.190 1.00 81.75 255 GLY A C 1
ATOM 1939 O O . GLY A 1 255 ? 26.295 24.857 -5.846 1.00 81.75 255 GLY A O 1
ATOM 1940 N N . PRO A 1 256 ? 28.509 25.164 -5.829 1.00 77.69 256 PRO A N 1
ATOM 1941 C CA . PRO A 1 256 ? 28.425 26.427 -5.103 1.00 77.69 256 PRO A CA 1
ATOM 1942 C C . PRO A 1 256 ? 27.611 27.482 -5.870 1.00 77.69 256 PRO A C 1
ATOM 1944 O O . PRO A 1 256 ? 27.997 27.926 -6.943 1.00 77.69 256 PRO A O 1
ATOM 1947 N N . GLY A 1 257 ? 26.506 27.943 -5.278 1.00 75.12 257 GLY A N 1
ATOM 1948 C CA . GLY A 1 257 ? 25.637 28.963 -5.885 1.00 75.12 257 GLY A CA 1
ATOM 1949 C C . GLY A 1 257 ? 24.459 28.399 -6.680 1.00 75.12 257 GLY A C 1
ATOM 1950 O O . GLY A 1 257 ? 23.584 29.166 -7.075 1.00 75.12 257 GLY A O 1
ATOM 1951 N N . GLU A 1 258 ? 24.381 27.079 -6.826 1.00 77.44 258 GLU A N 1
ATOM 1952 C CA . GLU A 1 258 ? 23.268 26.390 -7.469 1.00 77.44 258 GLU A CA 1
ATOM 1953 C C . GLU A 1 258 ? 22.227 25.920 -6.441 1.00 77.44 258 GLU A C 1
ATOM 1955 O O . GLU A 1 258 ? 22.497 25.771 -5.240 1.00 77.44 258 GLU A O 1
ATOM 1960 N N . VAL A 1 259 ? 20.999 25.724 -6.922 1.00 77.31 259 VAL A N 1
ATOM 1961 C CA . VAL A 1 259 ? 19.884 25.151 -6.163 1.00 77.31 259 VAL A CA 1
ATOM 1962 C C . VAL A 1 259 ? 19.430 23.911 -6.918 1.00 77.31 259 VAL A C 1
ATOM 1964 O O . VAL A 1 259 ? 19.020 24.017 -8.070 1.00 77.31 259 VAL A O 1
ATOM 1967 N N . GLY A 1 260 ? 19.506 22.758 -6.257 1.00 79.19 260 GLY A N 1
ATOM 1968 C CA . GLY A 1 260 ? 19.069 21.473 -6.789 1.00 79.19 260 GLY A CA 1
ATOM 1969 C C . GLY A 1 260 ? 18.084 20.805 -5.837 1.00 79.19 260 GLY A C 1
ATOM 1970 O O . GLY A 1 260 ? 18.236 20.895 -4.618 1.00 79.19 260 GLY A O 1
ATOM 1971 N N . ARG A 1 261 ? 17.064 20.166 -6.406 1.00 88.50 261 ARG A N 1
ATOM 1972 C CA . ARG A 1 261 ? 16.025 19.386 -5.720 1.00 88.50 261 ARG A CA 1
ATOM 1973 C C . ARG A 1 261 ? 16.013 17.925 -6.175 1.00 88.50 261 ARG A C 1
ATOM 1975 O O . ARG A 1 261 ? 14.956 17.305 -6.223 1.00 88.50 261 ARG A O 1
ATOM 1982 N N . ALA A 1 262 ? 17.179 17.413 -6.554 1.00 94.44 262 ALA A N 1
ATOM 1983 C CA . ALA A 1 262 ? 17.342 16.052 -7.030 1.00 94.44 262 ALA A CA 1
ATOM 1984 C C . ALA A 1 262 ? 16.841 15.038 -5.994 1.00 94.44 262 ALA A C 1
ATOM 1986 O O . ALA A 1 262 ? 17.120 15.184 -4.799 1.00 94.44 262 ALA A O 1
ATOM 1987 N N . ALA A 1 263 ? 16.110 14.027 -6.464 1.00 96.69 263 ALA A N 1
ATOM 1988 C CA . ALA A 1 263 ? 15.550 12.981 -5.618 1.00 96.69 263 ALA A CA 1
ATOM 1989 C C . ALA A 1 263 ? 15.577 11.609 -6.305 1.00 96.69 263 ALA A C 1
ATOM 1991 O O . ALA A 1 263 ? 15.218 11.482 -7.478 1.00 96.69 263 ALA A O 1
ATOM 1992 N N . ILE A 1 264 ? 15.950 10.578 -5.545 1.00 97.81 264 ILE A N 1
ATOM 1993 C CA . ILE A 1 264 ? 15.861 9.172 -5.940 1.00 97.81 264 ILE A CA 1
ATOM 1994 C C . ILE A 1 264 ? 14.916 8.449 -4.988 1.00 97.81 264 ILE A C 1
ATOM 1996 O O . ILE A 1 264 ? 15.133 8.436 -3.776 1.00 97.81 264 ILE A O 1
ATOM 2000 N N . TYR A 1 265 ? 13.903 7.804 -5.550 1.00 97.44 265 TYR A N 1
ATOM 2001 C CA . TYR A 1 265 ? 12.959 6.956 -4.831 1.00 97.44 265 TYR A CA 1
ATOM 2002 C C . TYR A 1 265 ? 13.329 5.498 -5.082 1.00 97.44 265 TYR A C 1
ATOM 2004 O O . TYR A 1 265 ? 13.376 5.076 -6.237 1.00 97.44 265 TYR A O 1
ATOM 2012 N N . VAL A 1 266 ? 13.594 4.736 -4.022 1.00 97.50 266 VAL A N 1
ATOM 2013 C CA . VAL A 1 266 ? 13.932 3.308 -4.113 1.00 97.50 266 VAL A CA 1
ATOM 2014 C C . VAL A 1 266 ? 12.798 2.496 -3.506 1.00 97.50 266 VAL A C 1
ATOM 2016 O O . VAL A 1 266 ? 12.415 2.746 -2.362 1.00 97.50 266 VAL A O 1
ATOM 2019 N N . GLY A 1 267 ? 12.262 1.531 -4.252 1.00 96.88 267 GLY A N 1
ATOM 2020 C CA . GLY A 1 267 ? 11.157 0.686 -3.799 1.00 96.88 267 GLY A CA 1
ATOM 2021 C C . GLY A 1 267 ? 11.219 -0.748 -4.311 1.00 96.88 267 GLY A C 1
ATOM 2022 O O . GLY A 1 267 ? 11.906 -1.042 -5.288 1.00 96.88 267 GLY A O 1
ATOM 2023 N N . TRP A 1 268 ? 10.482 -1.631 -3.641 1.00 97.38 268 TRP A N 1
ATOM 2024 C CA . TRP A 1 268 ? 10.512 -3.081 -3.837 1.00 97.38 268 TRP A CA 1
ATOM 2025 C C . TRP A 1 268 ? 9.117 -3.690 -3.797 1.00 97.38 268 TRP A C 1
ATOM 2027 O O . TRP A 1 268 ? 8.190 -3.110 -3.223 1.00 97.38 268 TRP A O 1
ATOM 2037 N N . HIS A 1 269 ? 8.993 -4.876 -4.391 1.00 96.88 269 HIS A N 1
ATOM 2038 C CA . HIS A 1 269 ? 7.773 -5.666 -4.324 1.00 96.88 269 HIS A CA 1
ATOM 2039 C C . HIS A 1 269 ? 7.623 -6.325 -2.955 1.00 96.88 269 HIS A C 1
ATOM 2041 O O . HIS A 1 269 ? 8.536 -6.979 -2.445 1.00 96.88 269 HIS A O 1
ATOM 2047 N N . LEU A 1 270 ? 6.436 -6.188 -2.385 1.00 97.88 270 LEU A N 1
ATOM 2048 C CA . LEU A 1 270 ? 5.974 -6.947 -1.244 1.00 97.88 270 LEU A CA 1
ATOM 2049 C C . LEU A 1 270 ? 4.793 -7.800 -1.702 1.00 97.88 270 LEU A C 1
ATOM 2051 O O . LEU A 1 270 ? 3.730 -7.283 -2.033 1.00 97.88 270 LEU A O 1
ATOM 2055 N N . ASN A 1 271 ? 4.976 -9.113 -1.705 1.00 97.69 271 ASN A N 1
ATOM 2056 C CA . ASN A 1 271 ? 3.906 -10.046 -2.004 1.00 97.69 271 ASN A CA 1
ATOM 2057 C C . ASN A 1 271 ? 3.239 -10.484 -0.695 1.00 97.69 271 ASN A C 1
ATOM 2059 O O . ASN A 1 271 ? 3.840 -11.203 0.107 1.00 97.69 271 ASN A O 1
ATOM 2063 N N . VAL A 1 272 ? 2.013 -10.023 -0.456 1.00 98.31 272 VAL A N 1
ATOM 2064 C CA . VAL A 1 272 ? 1.255 -10.304 0.767 1.00 98.31 272 VAL A CA 1
ATOM 2065 C C . VAL A 1 272 ? 0.231 -11.393 0.495 1.00 98.31 272 VAL A C 1
ATOM 2067 O O . VAL A 1 272 ? -0.705 -11.180 -0.271 1.00 98.31 272 VAL A O 1
ATOM 2070 N N . SER A 1 273 ? 0.370 -12.534 1.165 1.00 97.94 273 SER A N 1
ATOM 2071 C CA . SER A 1 273 ? -0.625 -13.610 1.170 1.00 97.94 273 SER A CA 1
ATOM 2072 C C . SER A 1 273 ? -1.498 -13.514 2.416 1.00 97.94 273 SER A C 1
ATOM 2074 O O . SER A 1 273 ? -0.980 -13.468 3.533 1.00 97.94 273 SER A O 1
ATOM 2076 N N . VAL A 1 274 ? -2.818 -13.494 2.238 1.00 98.12 274 VAL A N 1
ATOM 2077 C CA . VAL A 1 274 ? -3.777 -13.433 3.350 1.00 98.12 274 VAL A CA 1
ATOM 2078 C C . VAL A 1 274 ? -4.318 -14.827 3.619 1.00 98.12 274 VAL A C 1
ATOM 2080 O O . VAL A 1 274 ? -4.836 -15.477 2.710 1.00 98.12 274 VAL A O 1
ATOM 2083 N N . LEU A 1 275 ? -4.198 -15.278 4.866 1.00 96.94 275 LEU A N 1
ATOM 2084 C CA . LEU A 1 275 ? -4.558 -16.629 5.280 1.00 96.94 275 LEU A CA 1
ATOM 2085 C C . LEU A 1 275 ? -5.761 -16.614 6.225 1.00 96.94 275 LEU A C 1
ATOM 2087 O O . LEU A 1 275 ? -5.785 -15.856 7.193 1.00 96.94 275 LEU A O 1
ATOM 2091 N N . LEU A 1 276 ? -6.728 -17.492 5.977 1.00 95.44 276 LEU A N 1
ATOM 2092 C CA . LEU A 1 276 ? -7.777 -17.859 6.925 1.00 95.44 276 LEU A CA 1
ATOM 2093 C C . LEU A 1 276 ? -7.494 -19.282 7.403 1.00 95.44 276 LEU A C 1
ATOM 2095 O O . LEU A 1 276 ? -7.726 -20.253 6.683 1.00 95.44 276 LEU A O 1
ATOM 2099 N N . GLY A 1 277 ? -6.926 -19.397 8.603 1.00 91.00 277 GLY A N 1
ATOM 2100 C CA . GLY A 1 277 ? -6.293 -20.642 9.035 1.00 91.00 277 GLY A CA 1
ATOM 2101 C C . GLY A 1 277 ? -5.083 -20.942 8.150 1.00 91.00 277 GLY A C 1
ATOM 2102 O O . GLY A 1 277 ? -4.161 -20.132 8.084 1.00 91.00 277 GLY A O 1
ATOM 2103 N N . ASP A 1 278 ? -5.119 -22.070 7.442 1.00 89.25 278 ASP A N 1
ATOM 2104 C CA . ASP A 1 278 ? -4.055 -22.500 6.523 1.00 89.25 278 ASP A CA 1
ATOM 2105 C C . ASP A 1 278 ? -4.373 -22.213 5.041 1.00 89.25 278 ASP A C 1
ATOM 2107 O O . ASP A 1 278 ? -3.560 -22.504 4.161 1.00 89.25 278 ASP A O 1
ATOM 2111 N N . GLU A 1 279 ? -5.553 -21.661 4.734 1.00 94.06 279 GLU A N 1
ATOM 2112 C CA . GLU A 1 279 ? -6.000 -21.434 3.356 1.00 94.06 279 GLU A CA 1
ATOM 2113 C C . GLU A 1 279 ? -5.825 -19.976 2.926 1.00 94.06 279 GLU A C 1
ATOM 2115 O O . GLU A 1 279 ? -6.191 -19.046 3.645 1.00 94.06 279 GLU A O 1
ATOM 2120 N N . ALA A 1 280 ? -5.299 -19.770 1.716 1.00 95.62 280 ALA A N 1
ATOM 2121 C CA . ALA A 1 280 ? -5.176 -18.444 1.123 1.00 95.62 280 ALA A CA 1
ATOM 2122 C C . ALA A 1 280 ? -6.542 -17.933 0.642 1.00 95.62 280 ALA A C 1
ATOM 2124 O O . ALA A 1 280 ? -7.270 -18.640 -0.060 1.00 95.62 280 ALA A O 1
ATOM 2125 N N . VAL A 1 281 ? -6.880 -16.691 0.988 1.00 96.12 281 VAL A N 1
ATOM 2126 C CA . VAL A 1 281 ? -8.214 -16.130 0.743 1.00 96.12 281 VAL A CA 1
ATOM 2127 C C . VAL A 1 281 ? -8.184 -15.074 -0.344 1.00 96.12 281 VAL A C 1
ATOM 2129 O O . VAL A 1 281 ? -7.439 -14.103 -0.257 1.00 96.12 281 VAL A O 1
ATOM 2132 N N . SER A 1 282 ? -9.045 -15.242 -1.347 1.00 97.19 282 SER A N 1
ATOM 2133 C CA . SER A 1 282 ? -9.254 -14.267 -2.418 1.00 97.19 282 SER A CA 1
ATOM 2134 C C . SER A 1 282 ? -10.271 -13.193 -2.025 1.00 97.19 282 SER A C 1
ATOM 2136 O O . SER A 1 282 ? -11.267 -13.486 -1.366 1.00 97.19 282 SER A O 1
ATOM 2138 N N . GLY A 1 283 ? -10.056 -11.953 -2.473 1.00 96.56 283 GLY A N 1
ATOM 2139 C CA . GLY A 1 283 ? -10.960 -10.828 -2.225 1.00 96.56 283 GLY A CA 1
ATOM 2140 C C . GLY A 1 283 ? -10.819 -10.181 -0.844 1.00 96.56 283 GLY A C 1
ATOM 2141 O O . GLY A 1 283 ? -11.601 -9.293 -0.520 1.00 96.56 283 GLY A O 1
ATOM 2142 N N . ALA A 1 284 ? -9.834 -10.593 -0.043 1.00 97.62 284 ALA A N 1
ATOM 2143 C CA . ALA A 1 284 ? -9.451 -9.890 1.179 1.00 97.62 284 ALA A CA 1
ATOM 2144 C C . ALA A 1 284 ? -8.826 -8.529 0.843 1.00 97.62 284 ALA A C 1
ATOM 2146 O O . ALA A 1 284 ? -7.936 -8.447 -0.006 1.00 97.62 284 ALA A O 1
ATOM 2147 N N . GLU A 1 285 ? -9.283 -7.476 1.510 1.00 98.19 285 GLU A N 1
ATOM 2148 C CA . GLU A 1 285 ? -8.728 -6.130 1.401 1.00 98.19 285 GLU A CA 1
ATOM 2149 C C . GLU A 1 285 ? -7.416 -6.053 2.186 1.00 98.19 285 GLU A C 1
ATOM 2151 O O . GLU A 1 285 ? -7.328 -6.540 3.308 1.00 98.19 285 GLU A O 1
ATOM 2156 N N . VAL A 1 286 ? -6.389 -5.438 1.607 1.00 98.38 286 VAL A N 1
ATOM 2157 C CA . VAL A 1 286 ? -5.063 -5.287 2.207 1.00 98.38 286 VAL A CA 1
ATOM 2158 C C . VAL A 1 286 ? -4.663 -3.821 2.160 1.00 98.38 286 VAL A C 1
ATOM 2160 O O . VAL A 1 286 ? -4.681 -3.186 1.104 1.00 98.38 286 VAL A O 1
ATOM 2163 N N . ARG A 1 287 ? -4.262 -3.290 3.313 1.00 98.44 287 ARG A N 1
ATOM 2164 C CA . ARG A 1 287 ? -3.789 -1.917 3.485 1.00 98.44 287 ARG A CA 1
ATOM 2165 C C . ARG A 1 287 ? -2.399 -1.916 4.100 1.00 98.44 287 ARG A C 1
ATOM 2167 O O . ARG A 1 287 ? -2.159 -2.597 5.094 1.00 98.44 287 ARG A O 1
ATOM 2174 N N . ALA A 1 288 ? -1.498 -1.119 3.536 1.00 98.00 288 ALA A N 1
ATOM 2175 C CA . ALA A 1 288 ? -0.189 -0.858 4.124 1.00 98.00 288 ALA A CA 1
ATOM 2176 C C . ALA A 1 288 ? -0.140 0.549 4.702 1.00 98.00 288 ALA A C 1
ATOM 2178 O O . ALA A 1 288 ? -0.567 1.509 4.058 1.00 98.00 288 ALA A O 1
ATOM 2179 N N . TYR A 1 289 ? 0.430 0.669 5.893 1.00 97.75 289 TYR A N 1
ATOM 2180 C CA . TYR A 1 289 ? 0.570 1.922 6.614 1.00 97.75 289 TYR A CA 1
ATOM 2181 C C . TYR A 1 289 ? 2.041 2.232 6.861 1.00 97.75 289 TYR A C 1
ATOM 2183 O O . TYR A 1 289 ? 2.817 1.358 7.254 1.00 97.75 289 TYR A O 1
ATOM 2191 N N . PHE A 1 290 ? 2.401 3.497 6.664 1.00 94.81 290 PHE A N 1
ATOM 2192 C CA . PHE A 1 290 ? 3.668 4.045 7.131 1.00 94.81 290 PHE A CA 1
ATOM 2193 C C . PHE A 1 290 ? 3.708 4.070 8.671 1.00 94.81 290 PHE A C 1
ATOM 2195 O O . PHE A 1 290 ? 2.652 4.085 9.313 1.00 94.81 290 PHE A O 1
ATOM 2202 N N . PRO A 1 291 ? 4.893 4.203 9.299 1.00 90.44 291 PRO A N 1
ATOM 2203 C CA . PRO A 1 291 ? 5.014 4.243 10.762 1.00 90.44 291 PRO A CA 1
ATOM 2204 C C . PRO A 1 291 ? 4.253 5.403 11.426 1.00 90.44 291 PRO A C 1
ATOM 2206 O O . PRO A 1 291 ? 3.919 5.347 12.606 1.00 90.44 291 PRO A O 1
ATOM 2209 N N . ASN A 1 292 ? 3.962 6.466 10.671 1.00 91.62 292 ASN A N 1
ATOM 2210 C CA . ASN A 1 292 ? 3.152 7.602 11.119 1.00 91.62 292 ASN A CA 1
ATOM 2211 C C . ASN A 1 292 ? 1.628 7.329 11.082 1.00 91.62 292 ASN A C 1
ATOM 2213 O O . ASN A 1 292 ? 0.850 8.226 11.405 1.00 91.62 292 ASN A O 1
ATOM 2217 N N . GLY A 1 293 ? 1.199 6.136 10.654 1.00 91.75 293 GLY A N 1
ATOM 2218 C CA . GLY A 1 293 ? -0.201 5.726 10.517 1.00 91.75 293 GLY A CA 1
ATOM 2219 C C . GLY A 1 293 ? -0.892 6.180 9.227 1.00 91.75 293 GLY A C 1
ATOM 2220 O O . GLY A 1 293 ? -2.068 5.880 9.032 1.00 91.75 293 GLY A O 1
ATOM 2221 N N . SER A 1 294 ? -0.200 6.899 8.339 1.00 94.69 294 SER A N 1
ATOM 2222 C CA . SER A 1 294 ? -0.742 7.268 7.027 1.00 94.69 294 SER A CA 1
ATOM 2223 C C . SER A 1 294 ? -0.751 6.077 6.065 1.00 94.69 294 SER A C 1
ATOM 2225 O O . SER A 1 294 ? 0.115 5.205 6.126 1.00 94.69 294 SER A O 1
ATOM 2227 N N . LEU A 1 295 ? -1.757 6.032 5.191 1.00 96.69 295 LEU A N 1
ATOM 2228 C CA . LEU A 1 295 ? -1.942 4.963 4.211 1.00 96.69 295 LEU A CA 1
ATOM 2229 C C . LEU A 1 295 ? -0.888 5.071 3.097 1.00 96.69 295 LEU A C 1
ATOM 2231 O O . LEU A 1 295 ? -0.793 6.102 2.433 1.00 96.69 295 LEU A O 1
ATOM 2235 N N . ALA A 1 296 ? -0.121 4.002 2.894 1.00 95.44 296 ALA A N 1
ATOM 2236 C CA . ALA A 1 296 ? 0.864 3.871 1.823 1.00 95.44 296 ALA A CA 1
ATOM 2237 C C . ALA A 1 296 ? 0.276 3.189 0.580 1.00 95.44 296 ALA A C 1
ATOM 2239 O O . ALA A 1 296 ? 0.614 3.547 -0.545 1.00 95.44 296 ALA A O 1
ATOM 2240 N N . TYR A 1 297 ? -0.606 2.209 0.787 1.00 97.00 297 TYR A N 1
ATOM 2241 C CA . TYR A 1 297 ? -1.239 1.439 -0.280 1.00 97.00 297 TYR A CA 1
ATOM 2242 C C . TYR A 1 297 ? -2.547 0.811 0.202 1.00 97.00 297 TYR A C 1
ATOM 2244 O O . TYR A 1 297 ? -2.683 0.473 1.379 1.00 97.00 297 TYR A O 1
ATOM 2252 N N . GLU A 1 298 ? -3.463 0.588 -0.734 1.00 97.50 298 GLU A N 1
ATOM 2253 C CA . GLU A 1 298 ? -4.699 -0.167 -0.555 1.00 97.50 298 GLU A CA 1
ATOM 2254 C C . GLU A 1 298 ? -4.968 -1.017 -1.804 1.00 97.50 298 GLU A C 1
ATOM 2256 O O . GLU A 1 298 ? -4.793 -0.554 -2.933 1.00 97.50 298 GLU A O 1
ATOM 2261 N N . GLY A 1 299 ? -5.381 -2.265 -1.602 1.00 97.00 299 GLY A N 1
ATOM 2262 C CA . GLY A 1 299 ? -5.703 -3.203 -2.673 1.00 97.00 299 GLY A CA 1
ATOM 2263 C C . GLY A 1 299 ? -6.449 -4.424 -2.149 1.00 97.00 299 GLY A C 1
ATOM 2264 O O . GLY A 1 299 ? -6.801 -4.490 -0.975 1.00 97.00 299 GLY A O 1
ATOM 2265 N N . ALA A 1 300 ? -6.696 -5.403 -3.015 1.00 97.62 300 ALA A N 1
ATOM 2266 C CA . ALA A 1 300 ? -7.354 -6.650 -2.640 1.00 97.62 300 ALA A CA 1
ATOM 2267 C C . ALA A 1 300 ? -6.607 -7.858 -3.207 1.00 97.62 300 ALA A C 1
ATOM 2269 O O . ALA A 1 300 ? -5.997 -7.783 -4.276 1.00 97.62 300 ALA A O 1
ATOM 2270 N N . THR A 1 301 ? -6.670 -8.980 -2.497 1.00 97.81 301 THR A N 1
ATOM 2271 C CA . THR A 1 301 ? -6.053 -10.238 -2.920 1.00 97.81 301 THR A CA 1
ATOM 2272 C C . THR A 1 301 ? -6.725 -10.807 -4.166 1.00 97.81 301 THR A C 1
ATOM 2274 O O . THR A 1 301 ? -7.953 -10.850 -4.293 1.00 97.81 301 THR A O 1
ATOM 2277 N N . GLY A 1 302 ? -5.900 -11.278 -5.101 1.00 95.81 302 GLY A N 1
ATOM 2278 C CA . GLY A 1 302 ? -6.354 -11.938 -6.321 1.00 95.81 302 GLY A CA 1
ATOM 2279 C C . GLY A 1 302 ? -6.845 -13.374 -6.081 1.00 95.81 302 GLY A C 1
ATOM 2280 O O . GLY A 1 302 ? -6.965 -13.818 -4.937 1.00 95.81 302 GLY A O 1
ATOM 2281 N N . PRO A 1 303 ? -7.105 -14.151 -7.149 1.00 93.56 303 PRO A N 1
ATOM 2282 C CA . PRO A 1 303 ? -7.581 -15.537 -7.047 1.00 93.56 303 PRO A CA 1
ATOM 2283 C C . PRO A 1 303 ? -6.647 -16.491 -6.288 1.00 93.56 303 PRO A C 1
ATOM 2285 O O . PRO A 1 303 ? -7.105 -17.501 -5.770 1.00 93.56 303 PRO A O 1
ATOM 2288 N N . GLY A 1 304 ? -5.346 -16.182 -6.224 1.00 91.88 304 GLY A N 1
ATOM 2289 C CA . GLY A 1 304 ? -4.352 -16.954 -5.468 1.00 91.88 304 GLY A CA 1
ATOM 2290 C C . GLY A 1 304 ? -4.254 -16.590 -3.983 1.00 91.88 304 GLY A C 1
ATOM 2291 O O . GLY A 1 304 ? -3.372 -17.101 -3.306 1.00 91.88 304 GLY A O 1
ATOM 2292 N N . GLY A 1 305 ? -5.105 -15.682 -3.493 1.00 94.50 305 GLY A N 1
ATOM 2293 C CA . GLY A 1 305 ? -5.110 -15.218 -2.104 1.00 94.50 305 GLY A CA 1
ATOM 2294 C C . GLY A 1 305 ? -3.928 -14.331 -1.708 1.00 94.50 305 GLY A C 1
ATOM 2295 O O . GLY A 1 305 ? -3.640 -14.160 -0.525 1.00 94.50 305 GLY A O 1
ATOM 2296 N N . TYR A 1 306 ? -3.259 -13.744 -2.701 1.00 96.56 306 TYR A N 1
ATOM 2297 C CA . TYR A 1 306 ? -2.174 -12.796 -2.498 1.00 96.56 306 TYR A CA 1
ATOM 2298 C C . TYR A 1 306 ? -2.381 -11.509 -3.297 1.00 96.56 306 TYR A C 1
ATOM 2300 O O . TYR A 1 306 ? -3.135 -11.475 -4.278 1.00 96.56 306 TYR A O 1
ATOM 2308 N N . VAL A 1 307 ? -1.710 -10.449 -2.863 1.00 97.81 307 VAL A N 1
ATOM 2309 C CA . VAL A 1 307 ? -1.607 -9.163 -3.550 1.00 97.81 307 VAL A CA 1
ATOM 2310 C C . VAL A 1 307 ? -0.140 -8.767 -3.618 1.00 97.81 307 VAL A C 1
ATOM 2312 O O . VAL A 1 307 ? 0.590 -8.869 -2.636 1.00 97.81 307 VAL A O 1
ATOM 2315 N N . ASP A 1 308 ? 0.285 -8.325 -4.793 1.00 96.50 308 ASP A N 1
ATOM 2316 C CA . ASP A 1 308 ? 1.602 -7.738 -4.986 1.00 96.50 308 ASP A CA 1
ATOM 2317 C C . ASP A 1 308 ? 1.487 -6.214 -4.924 1.00 96.50 308 ASP A C 1
ATOM 2319 O O . ASP A 1 308 ? 0.599 -5.614 -5.538 1.00 96.50 308 ASP A O 1
ATOM 2323 N N . MET A 1 309 ? 2.371 -5.593 -4.152 1.00 95.38 309 MET A N 1
ATOM 2324 C CA . MET A 1 309 ? 2.395 -4.151 -3.967 1.00 95.38 309 MET A CA 1
ATOM 2325 C C . MET A 1 309 ? 3.818 -3.620 -3.989 1.00 95.38 309 MET A C 1
ATOM 2327 O O . MET A 1 309 ? 4.754 -4.272 -3.536 1.00 95.38 309 MET A O 1
ATOM 2331 N N . LEU A 1 310 ? 3.967 -2.399 -4.484 1.00 95.31 310 LEU A N 1
ATOM 2332 C CA . LEU A 1 310 ? 5.253 -1.742 -4.630 1.00 95.31 310 LEU A CA 1
ATOM 2333 C C . LEU A 1 310 ? 5.377 -0.635 -3.584 1.00 95.31 310 LEU A C 1
ATOM 2335 O O . LEU A 1 310 ? 4.613 0.331 -3.601 1.00 95.31 310 LEU A O 1
ATOM 2339 N N . LEU A 1 311 ? 6.328 -0.788 -2.668 1.00 96.44 311 LEU A N 1
ATOM 2340 C CA . LEU A 1 311 ? 6.511 0.095 -1.515 1.00 96.44 311 LEU A CA 1
ATOM 2341 C C . LEU A 1 311 ? 7.945 0.623 -1.456 1.00 96.44 311 LEU A C 1
ATOM 2343 O O . LEU A 1 311 ? 8.882 -0.031 -1.910 1.00 96.44 311 LEU A O 1
ATOM 2347 N N . LEU A 1 312 ? 8.128 1.816 -0.890 1.00 95.94 312 LEU A N 1
ATOM 2348 C CA . LEU A 1 312 ? 9.437 2.465 -0.808 1.00 95.94 312 LEU A CA 1
ATOM 2349 C C . LEU A 1 312 ? 10.291 1.877 0.324 1.00 95.94 312 LEU A C 1
ATOM 2351 O O . LEU A 1 312 ? 9.837 1.749 1.457 1.00 95.94 312 LEU A O 1
ATOM 2355 N N . GLU A 1 313 ? 11.559 1.596 0.053 1.00 95.81 313 GLU A N 1
ATOM 2356 C CA . GLU A 1 313 ? 12.568 1.375 1.095 1.00 95.81 313 GLU A CA 1
ATOM 2357 C C . GLU A 1 313 ? 13.065 2.717 1.640 1.00 95.81 313 GLU A C 1
ATOM 2359 O O . GLU A 1 313 ? 13.174 2.919 2.853 1.00 95.81 313 GLU A O 1
ATOM 2364 N N . LYS A 1 314 ? 13.401 3.635 0.730 1.00 94.69 314 LYS A N 1
ATOM 2365 C CA . LYS A 1 314 ? 14.060 4.892 1.071 1.00 94.69 314 LYS A CA 1
ATOM 2366 C C . LYS A 1 314 ? 13.915 5.954 -0.006 1.00 94.69 314 LYS A C 1
ATOM 2368 O O . LYS A 1 314 ? 13.649 5.655 -1.173 1.00 94.69 314 LYS A O 1
ATOM 2373 N N . VAL A 1 315 ? 14.162 7.194 0.402 1.00 96.31 315 VAL A N 1
ATOM 2374 C CA . VAL A 1 315 ? 14.229 8.357 -0.482 1.00 96.31 315 VAL A CA 1
ATOM 2375 C C . VAL A 1 315 ? 15.544 9.086 -0.246 1.00 96.31 315 VAL A C 1
ATOM 2377 O O . VAL A 1 315 ? 15.802 9.579 0.850 1.00 96.31 315 VAL A O 1
ATOM 2380 N N . LEU A 1 316 ? 16.377 9.174 -1.280 1.00 96.00 316 LEU A N 1
ATOM 2381 C CA . LEU A 1 316 ? 17.562 10.024 -1.266 1.00 96.00 316 LEU A CA 1
ATOM 2382 C C . LEU A 1 316 ? 17.186 11.370 -1.874 1.00 96.00 316 LEU A C 1
ATOM 2384 O O . LEU A 1 316 ? 16.608 11.404 -2.957 1.00 96.00 316 LEU A O 1
ATOM 2388 N N . HIS A 1 317 ? 17.513 12.477 -1.221 1.00 94.50 317 HIS A N 1
ATOM 2389 C CA . HIS A 1 317 ? 17.193 13.808 -1.734 1.00 94.50 317 HIS A CA 1
ATOM 2390 C C . HIS A 1 317 ? 18.172 14.874 -1.235 1.00 94.50 317 HIS A C 1
ATOM 2392 O O . HIS A 1 317 ? 18.952 14.643 -0.312 1.00 94.50 317 HIS A O 1
ATOM 2398 N N . VAL A 1 318 ? 18.157 16.051 -1.862 1.00 91.56 318 VAL A N 1
ATOM 2399 C CA . VAL A 1 318 ? 19.011 17.177 -1.456 1.00 91.56 318 VAL A CA 1
ATOM 2400 C C . VAL A 1 318 ? 18.282 18.095 -0.473 1.00 91.56 318 VAL A C 1
ATOM 2402 O O . VAL A 1 318 ? 17.253 18.679 -0.812 1.00 91.56 318 VAL A O 1
ATOM 2405 N N . VAL A 1 319 ? 18.874 18.307 0.705 1.00 87.75 319 VAL A N 1
ATOM 2406 C CA . VAL A 1 319 ? 18.485 19.349 1.673 1.00 87.75 319 VAL A CA 1
ATOM 2407 C C . VAL A 1 319 ? 19.698 20.225 1.941 1.00 87.75 319 VAL A C 1
ATOM 2409 O O . VAL A 1 319 ? 20.770 19.715 2.256 1.00 87.75 319 VAL A O 1
ATOM 2412 N N . ASP A 1 320 ? 19.562 21.541 1.776 1.00 84.81 320 ASP A N 1
ATOM 2413 C CA . ASP A 1 320 ? 20.636 22.511 2.040 1.00 84.81 320 ASP A CA 1
ATOM 2414 C C . ASP A 1 320 ? 21.998 22.118 1.426 1.00 84.81 320 ASP A C 1
ATOM 2416 O O . ASP A 1 320 ? 23.049 22.223 2.057 1.00 84.81 320 ASP A O 1
ATOM 2420 N N . ARG A 1 321 ? 21.981 21.661 0.162 1.00 83.69 321 ARG A N 1
ATOM 2421 C CA . ARG A 1 321 ? 23.163 21.198 -0.604 1.00 83.69 321 ARG A CA 1
ATOM 2422 C C . ARG A 1 321 ? 23.863 19.965 -0.023 1.00 83.69 321 ARG A C 1
ATOM 2424 O O . ARG A 1 321 ? 25.025 19.715 -0.330 1.00 83.69 321 ARG A O 1
ATOM 2431 N N . THR A 1 322 ? 23.163 19.183 0.787 1.00 87.25 322 THR A N 1
ATOM 2432 C CA . THR A 1 322 ? 23.643 17.908 1.323 1.00 87.25 322 THR A CA 1
ATOM 2433 C C . THR A 1 322 ? 22.708 16.796 0.870 1.00 87.25 322 THR A C 1
ATOM 2435 O O . THR A 1 322 ? 21.494 16.986 0.832 1.00 87.25 322 THR A O 1
ATOM 2438 N N . ALA A 1 323 ? 23.268 15.641 0.510 1.00 90.69 323 ALA A N 1
ATOM 2439 C CA . ALA A 1 323 ? 22.477 14.446 0.254 1.00 90.69 323 ALA A CA 1
ATOM 2440 C C . ALA A 1 323 ? 21.978 13.874 1.590 1.00 90.69 323 ALA A C 1
ATOM 2442 O O . ALA A 1 323 ? 22.771 13.617 2.497 1.00 90.69 323 ALA A O 1
ATOM 2443 N N . VAL A 1 324 ? 20.667 13.699 1.699 1.00 93.69 324 VAL A N 1
ATOM 2444 C CA . VAL A 1 324 ? 19.967 13.137 2.855 1.00 93.69 324 VAL A CA 1
ATOM 2445 C C . VAL A 1 324 ? 19.257 11.863 2.415 1.00 93.69 324 VAL A C 1
ATOM 2447 O O . VAL A 1 324 ? 18.733 11.793 1.304 1.00 93.69 324 VAL A O 1
ATOM 2450 N N . GLU A 1 325 ? 19.258 10.854 3.282 1.00 94.75 325 GLU A N 1
ATOM 2451 C CA . GLU A 1 325 ? 18.533 9.600 3.084 1.00 94.75 325 GLU A CA 1
ATOM 2452 C C . GLU A 1 325 ? 17.430 9.483 4.140 1.00 94.75 325 GLU A C 1
ATOM 2454 O O . GLU A 1 325 ? 17.719 9.381 5.334 1.00 94.75 325 GLU A O 1
ATOM 2459 N N . ASP A 1 326 ? 16.178 9.473 3.688 1.00 93.88 326 ASP A N 1
ATOM 2460 C CA . ASP A 1 326 ? 15.017 9.179 4.521 1.00 93.88 326 ASP A CA 1
ATOM 2461 C C . ASP A 1 326 ? 14.695 7.688 4.431 1.00 93.88 326 ASP A C 1
ATOM 2463 O O . ASP A 1 326 ? 14.449 7.148 3.348 1.00 93.88 326 ASP A O 1
ATOM 2467 N N . VAL A 1 327 ? 14.675 7.020 5.583 1.00 93.00 327 VAL A N 1
ATOM 2468 C CA . VAL A 1 327 ? 14.360 5.592 5.698 1.00 93.00 327 VAL A CA 1
ATOM 2469 C C . VAL A 1 327 ? 12.846 5.423 5.845 1.00 93.00 327 VAL A C 1
ATOM 2471 O O . VAL A 1 327 ? 12.263 5.892 6.820 1.00 93.00 327 VAL A O 1
ATOM 2474 N N . VAL A 1 328 ? 12.214 4.741 4.885 1.00 92.69 328 VAL A N 1
ATOM 2475 C CA . VAL A 1 328 ? 10.745 4.569 4.796 1.00 92.69 328 VAL A CA 1
ATOM 2476 C C . VAL A 1 328 ? 10.322 3.095 4.902 1.00 92.69 328 VAL A C 1
ATOM 2478 O O . VAL A 1 328 ? 9.149 2.782 5.042 1.00 92.69 328 VAL A O 1
ATOM 2481 N N . ARG A 1 329 ? 11.288 2.178 4.888 1.00 92.38 329 ARG A N 1
ATOM 2482 C CA . ARG A 1 329 ? 11.122 0.729 4.727 1.00 92.38 329 ARG A CA 1
ATOM 2483 C C . ARG A 1 329 ? 10.231 -0.026 5.712 1.00 92.38 329 ARG A C 1
ATOM 2485 O O . ARG A 1 329 ? 9.959 -1.194 5.451 1.00 92.38 329 ARG A O 1
ATOM 2492 N N . ASP A 1 330 ? 9.846 0.564 6.837 1.00 96.69 330 ASP A N 1
ATOM 2493 C CA . ASP A 1 330 ? 9.083 -0.124 7.879 1.00 96.69 330 ASP A CA 1
ATOM 2494 C C . ASP A 1 330 ? 7.583 0.115 7.679 1.00 96.69 330 ASP A C 1
ATOM 2496 O O . ASP A 1 330 ? 7.124 1.256 7.691 1.00 96.69 330 ASP A O 1
ATOM 2500 N N . TYR A 1 331 ? 6.815 -0.962 7.518 1.00 97.81 331 TYR A N 1
ATOM 2501 C CA . TYR A 1 331 ? 5.382 -0.912 7.232 1.00 97.81 331 TYR A CA 1
ATOM 2502 C C . TYR A 1 331 ? 4.585 -1.817 8.165 1.00 97.81 331 TYR A C 1
ATOM 2504 O O . TYR A 1 331 ? 5.010 -2.926 8.499 1.00 97.81 331 TYR A O 1
ATOM 2512 N N . THR A 1 332 ? 3.380 -1.366 8.512 1.00 98.06 332 THR A N 1
ATOM 2513 C CA . THR A 1 332 ? 2.344 -2.204 9.124 1.00 98.06 332 THR A CA 1
ATOM 2514 C C . THR A 1 332 ? 1.316 -2.561 8.061 1.00 98.06 332 THR A C 1
ATOM 2516 O O . THR A 1 332 ? 0.729 -1.682 7.432 1.00 98.06 332 THR A O 1
ATOM 2519 N N . ILE A 1 333 ? 1.106 -3.854 7.853 1.00 98.38 333 ILE A N 1
ATOM 2520 C CA . ILE A 1 333 ? 0.164 -4.409 6.889 1.00 98.38 333 ILE A CA 1
ATOM 2521 C C . ILE A 1 333 ? -1.059 -4.902 7.648 1.00 98.38 333 ILE A C 1
ATOM 2523 O O . ILE A 1 333 ? -0.927 -5.679 8.593 1.00 98.38 333 ILE A O 1
ATOM 2527 N N . ARG A 1 334 ? -2.241 -4.465 7.221 1.00 98.25 334 ARG A N 1
ATOM 2528 C CA . ARG A 1 334 ? -3.526 -4.938 7.735 1.00 98.25 334 ARG A CA 1
ATOM 2529 C C . ARG A 1 334 ? -4.329 -5.581 6.626 1.00 98.25 334 ARG A C 1
ATOM 2531 O O . ARG A 1 334 ? -4.404 -5.030 5.529 1.00 98.25 334 ARG A O 1
ATOM 2538 N N . ALA A 1 335 ? -4.925 -6.724 6.924 1.00 98.00 335 ALA A N 1
ATOM 2539 C CA . ALA A 1 335 ? -5.809 -7.440 6.023 1.00 98.00 335 ALA A CA 1
ATOM 2540 C C . ALA A 1 335 ? -7.212 -7.536 6.624 1.00 98.00 335 ALA A C 1
ATOM 2542 O O . ALA A 1 335 ? -7.354 -7.734 7.829 1.00 98.00 335 ALA A O 1
ATOM 2543 N N . TYR A 1 336 ? -8.229 -7.430 5.776 1.00 97.56 336 TYR A N 1
ATOM 2544 C CA . TYR A 1 336 ? -9.637 -7.471 6.146 1.00 97.56 336 TYR A CA 1
ATOM 2545 C C . TYR A 1 336 ? -10.382 -8.452 5.243 1.00 97.56 336 TYR A C 1
ATOM 2547 O O . TYR A 1 336 ? -10.255 -8.404 4.017 1.00 97.56 336 TYR A O 1
ATOM 2555 N N . TYR A 1 337 ? -11.184 -9.335 5.832 1.00 96.69 337 TYR A N 1
ATOM 2556 C CA . TYR A 1 337 ? -12.039 -10.251 5.078 1.00 96.69 337 TYR A CA 1
ATOM 2557 C C . TYR A 1 337 ? -13.358 -10.478 5.813 1.00 96.69 337 TYR A C 1
ATOM 2559 O O . TYR A 1 337 ? -13.412 -11.162 6.837 1.00 96.69 337 TYR A O 1
ATOM 2567 N N . GLY A 1 338 ? -14.430 -9.871 5.300 1.00 94.38 338 GLY A N 1
ATOM 2568 C CA . GLY A 1 338 ? -15.673 -9.746 6.059 1.00 94.38 338 GLY A CA 1
ATOM 2569 C C . GLY A 1 338 ? -15.419 -8.973 7.354 1.00 94.38 338 GLY A C 1
ATOM 2570 O O . GLY A 1 338 ? -14.876 -7.874 7.314 1.00 94.38 338 GLY A O 1
ATOM 2571 N N . ASP A 1 339 ? -15.764 -9.578 8.488 1.00 93.94 339 ASP A N 1
ATOM 2572 C CA . ASP A 1 339 ? -15.553 -8.999 9.821 1.00 93.94 339 ASP A CA 1
ATOM 2573 C C . ASP A 1 339 ? -14.209 -9.404 10.457 1.00 93.94 339 ASP A C 1
ATOM 2575 O O . ASP A 1 339 ? -13.944 -9.060 11.608 1.00 93.94 339 ASP A O 1
ATOM 2579 N N . LEU A 1 340 ? -13.368 -10.162 9.747 1.00 96.75 340 LEU A N 1
ATOM 2580 C CA . LEU A 1 340 ? -12.071 -10.630 10.241 1.00 96.75 340 LEU A CA 1
ATOM 2581 C C . LEU A 1 340 ? -10.966 -9.632 9.910 1.00 96.75 340 LEU A C 1
ATOM 2583 O O . LEU A 1 340 ? -10.962 -9.035 8.831 1.00 96.75 340 LEU A O 1
ATOM 2587 N N . GLU A 1 341 ? -10.000 -9.510 10.816 1.00 97.38 341 GLU A N 1
ATOM 2588 C CA . GLU A 1 341 ? -8.832 -8.644 10.662 1.00 97.38 341 GLU A CA 1
ATOM 2589 C C . GLU A 1 341 ? -7.551 -9.449 10.910 1.00 97.38 341 GLU A C 1
ATOM 2591 O O . GLU A 1 341 ? -7.523 -10.353 11.745 1.00 97.38 341 GLU A O 1
ATOM 2596 N N . GLY A 1 342 ? -6.488 -9.120 10.184 1.00 97.38 342 GLY A N 1
ATOM 2597 C CA . GLY A 1 342 ? -5.134 -9.615 10.411 1.00 97.38 342 GLY A CA 1
ATOM 2598 C C . GLY A 1 342 ? -4.141 -8.461 10.351 1.00 97.38 342 GLY A C 1
ATOM 2599 O O . GLY A 1 342 ? -4.349 -7.500 9.611 1.00 97.38 342 GLY A O 1
ATOM 2600 N N . GLU A 1 343 ? -3.057 -8.543 11.118 1.00 97.88 343 GLU A N 1
ATOM 2601 C CA . GLU A 1 343 ? -2.012 -7.517 11.145 1.00 97.88 343 GLU A CA 1
ATOM 2602 C C . GLU A 1 343 ? -0.627 -8.169 11.161 1.00 97.88 343 GLU A C 1
ATOM 2604 O O . GLU A 1 343 ? -0.388 -9.142 11.875 1.00 97.88 343 GLU A O 1
ATOM 2609 N N . ALA A 1 344 ? 0.302 -7.618 10.383 1.00 97.75 344 ALA A N 1
ATOM 2610 C CA . ALA A 1 344 ? 1.711 -7.985 10.422 1.00 97.75 344 ALA A CA 1
ATOM 2611 C C . ALA A 1 344 ? 2.592 -6.764 10.142 1.00 97.75 344 ALA A C 1
ATOM 2613 O O . ALA A 1 344 ? 2.160 -5.789 9.534 1.00 97.75 344 ALA A O 1
ATOM 2614 N N . SER A 1 345 ? 3.849 -6.810 10.574 1.00 96.88 345 SER A N 1
ATOM 2615 C CA . SER A 1 345 ? 4.834 -5.761 10.283 1.00 96.88 345 SER A CA 1
ATOM 2616 C C . SER A 1 345 ? 5.968 -6.301 9.421 1.00 96.88 345 SER A C 1
ATOM 2618 O O . SER A 1 345 ? 6.361 -7.460 9.557 1.00 96.88 345 SER A O 1
ATOM 2620 N N . VAL A 1 346 ? 6.512 -5.457 8.548 1.00 97.12 346 VAL A N 1
ATOM 2621 C CA . VAL A 1 346 ? 7.606 -5.812 7.638 1.00 97.12 346 VAL A CA 1
ATOM 2622 C C . VAL A 1 346 ? 8.566 -4.640 7.462 1.00 97.12 346 VAL A C 1
ATOM 2624 O O . VAL A 1 346 ? 8.152 -3.486 7.464 1.00 97.12 346 VAL A O 1
ATOM 2627 N N . SER A 1 347 ? 9.853 -4.948 7.299 1.00 96.75 347 SER A N 1
ATOM 2628 C CA . SER A 1 347 ? 10.894 -3.986 6.927 1.00 96.75 347 SER A CA 1
ATOM 2629 C C . SER A 1 347 ? 11.446 -4.361 5.553 1.00 96.75 347 SER A C 1
ATOM 2631 O O . SER A 1 347 ? 11.879 -5.502 5.373 1.00 96.75 347 SER A O 1
ATOM 2633 N N . LEU A 1 348 ? 11.402 -3.457 4.577 1.00 94.81 348 LEU A N 1
ATOM 2634 C CA . LEU A 1 348 ? 11.822 -3.698 3.192 1.00 94.81 348 LEU A CA 1
ATOM 2635 C C . LEU A 1 348 ? 13.292 -3.329 2.952 1.00 94.81 348 LEU A C 1
ATOM 2637 O O . LEU A 1 348 ? 13.724 -2.209 3.178 1.00 94.81 348 LEU A O 1
ATOM 2641 N N . ASP A 1 349 ? 14.064 -4.273 2.438 1.00 92.56 349 ASP A N 1
ATOM 2642 C CA . ASP A 1 349 ? 15.460 -4.106 1.993 1.00 92.56 349 ASP A CA 1
ATOM 2643 C C . ASP A 1 349 ? 15.688 -4.789 0.628 1.00 92.56 349 ASP A C 1
ATOM 2645 O O . ASP A 1 349 ? 16.812 -5.078 0.220 1.00 92.56 349 ASP A O 1
ATOM 2649 N N . GLY A 1 350 ? 14.584 -5.099 -0.049 1.00 94.81 350 GLY A N 1
ATOM 2650 C CA . GLY A 1 350 ? 14.498 -5.942 -1.228 1.00 94.81 350 GLY A CA 1
ATOM 2651 C C . GLY A 1 350 ? 13.084 -6.500 -1.372 1.00 94.81 350 GLY A C 1
ATOM 2652 O O . GLY A 1 350 ? 12.208 -6.232 -0.542 1.00 94.81 350 GLY A O 1
ATOM 2653 N N . ASN A 1 351 ? 12.868 -7.303 -2.413 1.00 96.50 351 ASN A N 1
ATOM 2654 C CA . ASN A 1 351 ? 11.587 -7.977 -2.610 1.00 96.50 351 ASN A CA 1
ATOM 2655 C C . ASN A 1 351 ? 11.325 -8.981 -1.480 1.00 96.50 351 ASN A C 1
ATOM 2657 O O . ASN A 1 351 ? 12.216 -9.762 -1.129 1.00 96.50 351 ASN A O 1
ATOM 2661 N N . LYS A 1 352 ? 10.110 -8.980 -0.923 1.00 97.00 352 LYS A N 1
ATOM 2662 C CA . LYS A 1 352 ? 9.727 -9.852 0.197 1.00 97.00 352 LYS A CA 1
ATOM 2663 C C . LYS A 1 352 ? 8.368 -10.495 -0.005 1.00 97.00 352 LYS A C 1
ATOM 2665 O O . LYS A 1 352 ? 7.493 -9.946 -0.665 1.00 97.00 352 LYS A O 1
ATOM 2670 N N . GLU A 1 353 ? 8.200 -11.642 0.635 1.00 97.00 353 GLU A N 1
ATOM 2671 C CA . GLU A 1 353 ? 6.905 -12.284 0.829 1.00 97.00 353 GLU A CA 1
ATOM 2672 C C . GLU A 1 353 ? 6.500 -12.141 2.298 1.00 97.00 353 GLU A C 1
ATOM 2674 O O . GLU A 1 353 ? 7.338 -12.269 3.196 1.00 97.00 353 GLU A O 1
ATOM 2679 N N . LEU A 1 354 ? 5.222 -11.867 2.543 1.00 97.62 354 LEU A N 1
ATOM 2680 C CA . LEU A 1 354 ? 4.648 -11.728 3.876 1.00 97.62 354 LEU A CA 1
ATOM 2681 C C . LEU A 1 354 ? 3.331 -12.495 3.953 1.00 97.62 354 LEU A C 1
ATOM 2683 O O . LEU A 1 354 ? 2.497 -12.404 3.056 1.00 97.62 354 LEU A O 1
ATOM 2687 N N . TYR A 1 355 ? 3.128 -13.205 5.056 1.00 97.06 355 TYR A N 1
ATOM 2688 C CA . TYR A 1 355 ? 1.875 -13.889 5.351 1.00 97.06 355 TYR A CA 1
ATOM 2689 C C . TYR A 1 355 ? 1.141 -13.124 6.448 1.00 97.06 355 TYR A C 1
ATOM 2691 O O . TYR A 1 355 ? 1.729 -12.814 7.485 1.00 97.06 355 TYR A O 1
ATOM 2699 N N . VAL A 1 356 ? -0.131 -12.814 6.210 1.00 97.94 356 VAL A N 1
ATOM 2700 C CA . VAL A 1 356 ? -1.009 -12.154 7.179 1.00 97.94 356 VAL A CA 1
ATOM 2701 C C . VAL A 1 356 ? -2.140 -13.110 7.519 1.00 97.94 356 VAL A C 1
ATOM 2703 O O . VAL A 1 356 ? -3.011 -13.369 6.690 1.00 97.94 356 VAL A O 1
ATOM 2706 N N . SER A 1 357 ? -2.118 -13.640 8.737 1.00 97.06 357 SER A N 1
ATOM 2707 C CA . SER A 1 357 ? -3.182 -14.505 9.239 1.00 97.06 357 SER A CA 1
ATOM 2708 C C . SER A 1 357 ? -4.345 -13.662 9.750 1.00 97.06 357 SER A C 1
ATOM 2710 O O . SER A 1 357 ? -4.163 -12.782 10.592 1.00 97.06 357 SER A O 1
ATOM 2712 N N . LEU A 1 358 ? -5.541 -13.939 9.240 1.00 97.69 358 LEU A N 1
ATOM 2713 C CA . LEU A 1 358 ? -6.788 -13.396 9.760 1.00 97.69 358 LEU A CA 1
ATOM 2714 C C . LEU A 1 358 ? -7.095 -14.031 11.115 1.00 97.69 358 LEU A C 1
ATOM 2716 O O . LEU A 1 358 ? -6.932 -15.238 11.305 1.00 97.69 358 LEU A O 1
ATOM 2720 N N . LEU A 1 359 ? -7.563 -13.205 12.039 1.00 97.38 359 LEU A N 1
ATOM 2721 C CA . LEU A 1 359 ? -7.924 -13.580 13.397 1.00 97.38 359 LEU A CA 1
ATOM 2722 C C . LEU A 1 359 ? -9.391 -13.251 13.674 1.00 97.38 359 LEU A C 1
ATOM 2724 O O . LEU A 1 359 ? -10.055 -12.545 12.909 1.00 97.38 359 LEU A O 1
ATOM 2728 N N . SER A 1 360 ? -9.900 -13.792 14.778 1.00 97.69 360 SER A N 1
ATOM 2729 C CA . SER A 1 360 ? -11.296 -13.631 15.163 1.00 97.69 360 SER A CA 1
ATOM 2730 C C . SER A 1 360 ? -11.609 -12.207 15.599 1.00 97.69 360 SER A C 1
ATOM 2732 O O . SER A 1 360 ? -10.766 -11.470 16.121 1.00 97.69 360 SER A O 1
ATOM 2734 N N . THR A 1 361 ? -12.881 -11.867 15.442 1.00 97.56 361 THR A N 1
ATOM 2735 C CA . THR A 1 361 ? -13.454 -10.602 15.889 1.00 97.56 361 THR A CA 1
ATOM 2736 C C . THR A 1 361 ? -14.590 -10.892 16.858 1.00 97.56 361 THR A C 1
ATOM 2738 O O . THR A 1 361 ? -15.376 -11.811 16.644 1.00 97.56 361 THR A O 1
ATOM 2741 N N . LEU A 1 362 ? -14.688 -10.109 17.926 1.00 97.94 362 LEU A N 1
ATOM 2742 C CA . LEU A 1 362 ? -15.740 -10.186 18.930 1.00 97.94 362 LEU A CA 1
ATOM 2743 C C . LEU A 1 362 ? -16.510 -8.866 18.959 1.00 97.94 362 LEU A C 1
ATOM 2745 O O . LEU A 1 362 ? -15.983 -7.827 19.370 1.00 97.94 362 LEU A O 1
ATOM 2749 N N . LEU A 1 363 ? -17.772 -8.926 18.538 1.00 97.69 363 LEU A N 1
ATOM 2750 C CA . LEU A 1 363 ? -18.739 -7.851 18.686 1.00 97.69 363 LEU A CA 1
ATOM 2751 C C . LEU A 1 363 ? -19.506 -8.038 19.997 1.00 97.69 363 LEU A C 1
ATOM 2753 O O . LEU A 1 363 ? -20.219 -9.024 20.185 1.00 97.69 363 LEU A O 1
ATOM 2757 N N . VAL A 1 364 ? -19.382 -7.065 20.894 1.00 98.25 364 VAL A N 1
ATOM 2758 C CA . VAL A 1 364 ? -20.125 -7.019 22.154 1.00 98.25 364 VAL A CA 1
ATOM 2759 C C . VAL A 1 364 ? -21.234 -5.986 22.030 1.00 98.25 364 VAL A C 1
ATOM 2761 O O . VAL A 1 364 ? -20.956 -4.826 21.732 1.00 98.25 364 VAL A O 1
ATOM 2764 N N . THR A 1 365 ? -22.476 -6.394 22.275 1.00 98.38 365 THR A N 1
ATOM 2765 C CA . THR A 1 365 ? -23.635 -5.496 22.339 1.00 98.38 365 THR A CA 1
ATOM 2766 C C . THR A 1 365 ? -24.084 -5.375 23.790 1.00 98.38 365 THR A C 1
ATOM 2768 O O . THR A 1 365 ? -24.484 -6.360 24.404 1.00 98.38 365 THR A O 1
ATOM 2771 N N . CYS A 1 366 ? -23.995 -4.181 24.363 1.00 98.44 366 CYS A N 1
ATOM 2772 C CA . CYS A 1 366 ? -24.503 -3.893 25.698 1.00 98.44 366 CYS A CA 1
ATOM 2773 C C . CYS A 1 366 ? -25.945 -3.402 25.599 1.00 98.44 366 CYS A C 1
ATOM 2775 O O . CYS A 1 366 ? -26.219 -2.449 24.869 1.00 98.44 366 CYS A O 1
ATOM 2777 N N . LEU A 1 367 ? -26.831 -4.033 26.362 1.00 98.12 367 LEU A N 1
ATOM 2778 C CA . LEU A 1 367 ? -28.234 -3.652 26.475 1.00 98.12 367 LEU A CA 1
ATOM 2779 C C . LEU A 1 367 ? -28.511 -3.147 27.892 1.00 98.12 367 LEU A C 1
ATOM 2781 O O . LEU A 1 367 ? -27.927 -3.677 28.837 1.00 98.12 367 LEU A O 1
ATOM 2785 N N . ASP A 1 368 ? -29.342 -2.127 28.054 1.00 97.38 368 ASP A N 1
ATOM 2786 C CA . ASP A 1 368 ? -29.823 -1.670 29.365 1.00 97.38 368 ASP A CA 1
ATOM 2787 C C . ASP A 1 368 ? -31.010 -2.538 29.852 1.00 97.38 368 ASP A C 1
ATOM 2789 O O . ASP A 1 368 ? -31.246 -3.645 29.352 1.00 97.38 368 ASP A O 1
ATOM 2793 N N . GLY A 1 369 ? -31.706 -2.106 30.906 1.00 94.88 369 GLY A N 1
ATOM 2794 C CA . GLY A 1 369 ? -32.761 -2.891 31.542 1.00 94.88 369 GLY A CA 1
ATOM 2795 C C . GLY A 1 369 ? -34.073 -2.988 30.778 1.00 94.88 369 GLY A C 1
ATOM 2796 O O . GLY A 1 369 ? -34.861 -3.886 31.093 1.00 94.88 369 GLY A O 1
ATOM 2797 N N . ASP A 1 370 ? -34.311 -2.121 29.793 1.00 92.69 370 ASP A N 1
ATOM 2798 C CA . ASP A 1 370 ? -35.463 -2.228 28.894 1.00 92.69 370 ASP A CA 1
ATOM 2799 C C . ASP A 1 370 ? -35.142 -3.055 27.629 1.00 92.69 370 ASP A C 1
ATOM 2801 O O . ASP A 1 370 ? -36.053 -3.458 26.898 1.00 92.69 370 ASP A O 1
ATOM 2805 N N . GLY A 1 371 ? -33.867 -3.428 27.456 1.00 94.31 371 GLY A N 1
ATOM 2806 C CA . GLY A 1 371 ? -33.365 -4.216 26.336 1.00 94.31 371 GLY A CA 1
ATOM 2807 C C . GLY A 1 371 ? -32.910 -3.365 25.152 1.00 94.31 371 GLY A C 1
ATOM 2808 O O . GLY A 1 371 ? -32.597 -3.932 24.102 1.00 94.31 371 GLY A O 1
ATOM 2809 N N . GLU A 1 372 ? -32.862 -2.041 25.297 1.00 96.25 372 GLU A N 1
ATOM 2810 C CA . GLU A 1 372 ? -32.352 -1.117 24.295 1.00 96.25 372 GLU A CA 1
ATOM 2811 C C . GLU A 1 372 ? -30.825 -0.981 24.375 1.00 96.25 372 GLU A C 1
ATOM 2813 O O . GLU A 1 372 ? -30.140 -1.442 25.289 1.00 96.25 372 GLU A O 1
ATOM 2818 N N . ALA A 1 373 ? -30.247 -0.379 23.339 1.00 97.25 373 ALA A N 1
ATOM 2819 C CA . ALA A 1 373 ? -28.806 -0.264 23.195 1.00 97.25 373 ALA A CA 1
ATOM 2820 C C . ALA A 1 373 ? -28.176 0.718 24.204 1.00 97.25 373 ALA A C 1
ATOM 2822 O O . ALA A 1 373 ? -28.393 1.931 24.146 1.00 97.25 373 ALA A O 1
ATOM 2823 N N . ALA A 1 374 ? -27.278 0.215 25.056 1.00 97.00 374 ALA A N 1
ATOM 2824 C CA . ALA A 1 374 ? -26.592 1.008 26.073 1.00 97.00 374 ALA A CA 1
ATOM 2825 C C . ALA A 1 374 ? -25.279 1.617 25.546 1.00 97.00 374 ALA A C 1
ATOM 2827 O O . ALA A 1 374 ? -24.232 0.959 25.486 1.00 97.00 374 ALA A O 1
ATOM 2828 N N . GLY A 1 375 ? -25.311 2.903 25.186 1.00 96.62 375 GLY A N 1
ATOM 2829 C CA . GLY A 1 375 ? -24.140 3.646 24.706 1.00 96.62 375 GLY A CA 1
ATOM 2830 C C . GLY A 1 375 ? -23.241 4.234 25.800 1.00 96.62 375 GLY A C 1
ATOM 2831 O O . GLY A 1 375 ? -23.701 4.651 26.862 1.00 96.62 375 GLY A O 1
ATOM 2832 N N . GLY A 1 376 ? -21.935 4.321 25.527 1.00 96.94 376 GLY A N 1
ATOM 2833 C CA . GLY A 1 376 ? -20.932 4.867 26.452 1.00 96.94 376 GLY A CA 1
ATOM 2834 C C . GLY A 1 376 ? -20.462 3.902 27.549 1.00 96.94 376 GLY A C 1
ATOM 2835 O O . GLY A 1 376 ? -19.801 4.330 28.496 1.00 96.94 376 GLY A O 1
ATOM 2836 N N . VAL A 1 377 ? -20.779 2.614 27.433 1.00 98.44 377 VAL A N 1
ATOM 2837 C CA . VAL A 1 377 ? -20.345 1.548 28.344 1.00 98.44 377 VAL A CA 1
ATOM 2838 C C . VAL A 1 377 ? -18.900 1.158 28.032 1.00 98.44 377 VAL A C 1
ATOM 2840 O O . VAL A 1 377 ? -18.577 0.817 26.899 1.00 98.44 377 VAL A O 1
ATOM 2843 N N . GLU A 1 378 ? -18.015 1.206 29.028 1.00 98.50 378 GLU A N 1
ATOM 2844 C CA . GLU A 1 378 ? -16.640 0.708 28.935 1.00 98.50 378 GLU A CA 1
ATOM 2845 C C . GLU A 1 378 ? -16.638 -0.820 29.073 1.00 98.50 378 GLU A C 1
ATOM 2847 O O . GLU A 1 378 ? -16.814 -1.358 30.166 1.00 98.50 378 GLU A O 1
ATOM 2852 N N . VAL A 1 379 ? -16.394 -1.527 27.977 1.00 98.44 379 VAL A N 1
ATOM 2853 C CA . VAL A 1 379 ? -16.191 -2.975 27.951 1.00 98.44 379 VAL A CA 1
ATOM 2854 C C . VAL A 1 379 ? -14.699 -3.265 28.074 1.00 98.44 379 VAL A C 1
ATOM 2856 O O . VAL A 1 379 ? -13.888 -2.741 27.303 1.00 98.44 379 VAL A O 1
ATOM 2859 N N . ARG A 1 380 ? -14.330 -4.099 29.047 1.00 98.31 380 ARG A N 1
ATOM 2860 C CA . ARG A 1 380 ? -12.966 -4.592 29.259 1.00 98.31 380 ARG A CA 1
ATOM 2861 C C . ARG A 1 380 ? -12.885 -6.071 28.911 1.00 98.31 380 ARG A C 1
ATOM 2863 O O . ARG A 1 380 ? -13.773 -6.822 29.306 1.00 98.31 380 ARG A O 1
ATOM 2870 N N . LEU A 1 381 ? -11.825 -6.448 28.203 1.00 98.19 381 LEU A N 1
ATOM 2871 C CA . LEU A 1 381 ? -11.545 -7.807 27.751 1.00 98.19 381 LEU A CA 1
ATOM 2872 C C . LEU A 1 381 ? -10.205 -8.275 28.335 1.00 98.19 381 LEU A C 1
ATOM 2874 O O . LEU A 1 381 ? -9.143 -7.767 27.962 1.00 98.19 381 LEU A O 1
ATOM 2878 N N . GLU A 1 382 ? -10.262 -9.238 29.249 1.00 97.44 382 GLU A N 1
ATOM 2879 C CA . GLU A 1 382 ? -9.094 -9.887 29.855 1.00 97.44 382 GLU A CA 1
ATOM 2880 C C . GLU A 1 382 ? -8.821 -11.244 29.183 1.00 97.44 382 GLU A C 1
ATOM 2882 O O . GLU A 1 382 ? -9.767 -11.875 28.707 1.00 97.44 382 GLU A O 1
ATOM 2887 N N . PRO A 1 383 ? -7.557 -11.706 29.102 1.00 96.19 383 PRO A N 1
ATOM 2888 C CA . PRO A 1 383 ? -6.348 -11.142 29.724 1.00 96.19 383 PRO A CA 1
ATOM 2889 C C . PRO A 1 383 ? -5.632 -10.063 28.888 1.00 96.19 383 PRO A C 1
ATOM 2891 O O . PRO A 1 383 ? -4.530 -9.643 29.234 1.00 96.19 383 PRO A O 1
ATOM 2894 N N . LEU A 1 384 ? -6.213 -9.625 27.764 1.00 94.38 384 LEU A N 1
ATOM 2895 C CA . LEU A 1 384 ? -5.585 -8.632 26.880 1.00 94.38 384 LEU A CA 1
ATOM 2896 C C . LEU A 1 384 ? -5.482 -7.233 27.509 1.00 94.38 384 LEU A C 1
ATOM 2898 O O . LEU A 1 384 ? -4.789 -6.372 26.966 1.00 94.38 384 LEU A O 1
ATOM 2902 N N . GLY A 1 385 ? -6.205 -6.966 28.603 1.00 94.94 385 GLY A N 1
ATOM 2903 C CA . GLY A 1 385 ? -6.353 -5.625 29.172 1.00 94.94 385 GLY A CA 1
ATOM 2904 C C . GLY A 1 385 ? -6.967 -4.619 28.189 1.00 94.94 385 GLY A C 1
ATOM 2905 O O . GLY A 1 385 ? -6.801 -3.404 28.342 1.00 94.94 385 GLY A O 1
ATOM 2906 N N . ALA A 1 386 ? -7.643 -5.100 27.140 1.00 96.25 386 ALA A N 1
ATOM 2907 C CA . ALA A 1 386 ? -8.199 -4.256 26.097 1.00 96.25 386 ALA A CA 1
ATOM 2908 C C . ALA A 1 386 ? -9.475 -3.576 26.601 1.00 96.25 386 ALA A C 1
ATOM 2910 O O . ALA A 1 386 ? -10.316 -4.196 27.248 1.00 96.25 386 ALA A O 1
ATOM 2911 N N . ARG A 1 387 ? -9.642 -2.293 26.271 1.00 97.69 387 ARG A N 1
ATOM 2912 C CA . ARG A 1 387 ? -10.830 -1.507 26.628 1.00 97.69 387 ARG A CA 1
ATOM 2913 C C . ARG A 1 387 ? -11.462 -0.864 25.403 1.00 97.69 387 ARG A C 1
ATOM 2915 O O . ARG A 1 387 ? -10.755 -0.328 24.541 1.00 97.69 387 ARG A O 1
ATOM 2922 N N . ARG A 1 388 ? -12.788 -0.891 25.336 1.00 97.94 388 ARG A N 1
ATOM 2923 C CA . ARG A 1 388 ? -13.600 -0.263 24.287 1.00 97.94 388 ARG A CA 1
ATOM 2924 C C . ARG A 1 388 ? -14.814 0.403 24.914 1.00 97.94 388 ARG A C 1
ATOM 2926 O O . ARG A 1 388 ? -15.263 -0.024 25.966 1.00 97.94 388 ARG A O 1
ATOM 2933 N N . TYR A 1 389 ? -15.317 1.454 24.280 1.00 97.81 389 TYR A N 1
ATOM 2934 C CA . TYR A 1 389 ? -16.549 2.118 24.699 1.00 97.81 389 TYR A CA 1
ATOM 2935 C C . TYR A 1 389 ? -17.629 1.826 23.669 1.00 97.81 389 TYR A C 1
ATOM 2937 O O . TYR A 1 389 ? -17.341 1.895 22.473 1.00 97.81 389 TYR A O 1
ATOM 2945 N N . THR A 1 390 ? -18.839 1.507 24.121 1.00 97.81 390 THR A N 1
ATOM 2946 C CA . THR A 1 390 ? -19.959 1.272 23.212 1.00 97.81 390 THR A CA 1
ATOM 2947 C C . THR A 1 390 ? -20.400 2.561 22.522 1.00 97.81 390 THR A C 1
ATOM 2949 O O . THR A 1 390 ? -20.419 3.637 23.133 1.00 97.81 390 THR A O 1
ATOM 2952 N N . GLY A 1 391 ? -20.746 2.458 21.237 1.00 95.00 391 GLY A N 1
ATOM 2953 C CA . GLY A 1 391 ? -21.371 3.538 20.472 1.00 95.00 391 GLY A CA 1
ATOM 2954 C C . GLY A 1 391 ? -22.823 3.793 20.887 1.00 95.00 391 GLY A C 1
ATOM 2955 O O . GLY A 1 391 ? -23.338 3.175 21.813 1.00 95.00 391 GLY A O 1
ATOM 2956 N N . VAL A 1 392 ? -23.517 4.691 20.183 1.00 95.12 392 VAL A N 1
ATOM 2957 C CA . VAL A 1 392 ? -24.964 4.939 20.395 1.00 95.12 392 VAL A CA 1
ATOM 2958 C C . VAL A 1 392 ? -25.840 3.723 20.074 1.00 95.12 392 VAL A C 1
ATOM 2960 O O . VAL A 1 392 ? -26.989 3.669 20.486 1.00 95.12 392 VAL A O 1
ATOM 2963 N N . ASP A 1 393 ? -25.293 2.765 19.333 1.00 96.25 393 ASP A N 1
ATOM 2964 C CA . ASP A 1 393 ? -25.881 1.473 18.987 1.00 96.25 393 ASP A CA 1
ATOM 2965 C C . ASP A 1 393 ? -25.548 0.374 20.010 1.00 96.25 393 ASP A C 1
ATOM 2967 O O . ASP A 1 393 ? -25.863 -0.793 19.783 1.00 96.25 393 ASP A O 1
ATOM 2971 N N . GLY A 1 394 ? -24.905 0.726 21.130 1.00 96.94 394 GLY A N 1
ATOM 2972 C CA . GLY A 1 394 ? -24.584 -0.202 22.213 1.00 96.94 394 GLY A CA 1
ATOM 2973 C C . GLY A 1 394 ? -23.448 -1.168 21.884 1.00 96.94 394 GLY A C 1
ATOM 2974 O O . GLY A 1 394 ? -23.206 -2.099 22.646 1.00 96.94 394 GLY A O 1
ATOM 2975 N N . ARG A 1 395 ? -22.722 -0.964 20.778 1.00 97.88 395 ARG A N 1
ATOM 2976 C CA . ARG A 1 395 ? -21.746 -1.934 20.268 1.00 97.88 395 ARG A CA 1
ATOM 2977 C C . ARG A 1 395 ? -20.298 -1.549 20.539 1.00 97.88 395 ARG A C 1
ATOM 2979 O O . ARG A 1 395 ? -19.910 -0.394 20.375 1.00 97.88 395 ARG A O 1
ATOM 2986 N N . ALA A 1 396 ? -19.488 -2.540 20.901 1.00 97.25 396 ALA A N 1
ATOM 2987 C CA . ALA A 1 396 ? -18.039 -2.449 21.055 1.00 97.25 396 ALA A CA 1
ATOM 2988 C C . ALA A 1 396 ? -17.350 -3.611 20.320 1.00 97.25 396 ALA A C 1
ATOM 2990 O O . ALA A 1 396 ? -17.746 -4.764 20.471 1.00 97.25 396 ALA A O 1
ATOM 2991 N N . LEU A 1 397 ? -16.306 -3.305 19.541 1.00 96.81 397 LEU A N 1
ATOM 2992 C CA . LEU A 1 397 ? -15.598 -4.278 18.704 1.00 96.81 397 LEU A CA 1
ATOM 2993 C C . LEU A 1 397 ? -14.181 -4.552 19.222 1.00 96.81 397 LEU A C 1
ATOM 2995 O O . LEU A 1 397 ? -13.389 -3.620 19.423 1.00 96.81 397 LEU A O 1
ATOM 2999 N N . PHE A 1 398 ? -13.852 -5.831 19.375 1.00 97.69 398 PHE A N 1
ATOM 3000 C CA . PHE A 1 398 ? -12.499 -6.324 19.613 1.00 97.69 398 PHE A CA 1
ATOM 3001 C C . PHE A 1 398 ? -12.065 -7.167 18.414 1.00 97.69 398 PHE A C 1
ATOM 3003 O O . PHE A 1 398 ? -12.757 -8.111 18.051 1.00 97.69 398 PHE A O 1
ATOM 3010 N N . THR A 1 399 ? -10.942 -6.821 17.796 1.00 96.75 399 THR A N 1
ATOM 3011 C CA . THR A 1 399 ? -10.374 -7.528 16.639 1.00 96.75 399 THR A CA 1
ATOM 3012 C C . THR A 1 399 ? -9.034 -8.155 17.015 1.00 96.75 399 THR A C 1
ATOM 3014 O O . THR A 1 399 ? -8.533 -7.920 18.120 1.00 96.75 399 THR A O 1
ATOM 3017 N N . LEU A 1 400 ? -8.452 -8.937 16.100 1.00 96.44 400 LEU A N 1
ATOM 3018 C CA . LEU A 1 400 ? -7.150 -9.589 16.280 1.00 96.44 400 LEU A CA 1
ATOM 3019 C C . LEU A 1 400 ? -7.124 -10.568 17.467 1.00 96.44 400 LEU A C 1
ATOM 3021 O O . LEU A 1 400 ? -6.148 -10.630 18.216 1.00 96.44 400 LEU A O 1
ATOM 3025 N N . LEU A 1 401 ? -8.214 -11.317 17.663 1.00 97.06 401 LEU A N 1
ATOM 3026 C CA . LEU A 1 401 ? -8.322 -12.288 18.749 1.00 97.06 401 LEU A CA 1
ATOM 3027 C C . LEU A 1 401 ? -7.798 -13.655 18.312 1.00 97.06 401 LEU A C 1
ATOM 3029 O O . LEU A 1 401 ? -8.329 -14.284 17.392 1.00 97.06 401 LEU A O 1
ATOM 3033 N N . GLU A 1 402 ? -6.763 -14.117 19.004 1.00 95.12 402 GLU A N 1
ATOM 3034 C CA . GLU A 1 402 ? -6.290 -15.494 18.906 1.00 95.12 402 GLU A CA 1
ATOM 3035 C C . GLU A 1 402 ? -7.286 -16.470 19.565 1.00 95.12 402 GLU A C 1
ATOM 3037 O O . GLU A 1 402 ? -8.098 -16.070 20.405 1.00 95.12 402 GLU A O 1
ATOM 3042 N N . PRO A 1 403 ? -7.247 -17.769 19.220 1.00 95.25 403 PRO A N 1
ATOM 3043 C CA . PRO A 1 403 ? -8.014 -18.773 19.943 1.00 95.25 403 PRO A CA 1
ATOM 3044 C C . PRO A 1 403 ? -7.645 -18.799 21.431 1.00 95.25 403 PRO A C 1
ATOM 3046 O O . PRO A 1 403 ? -6.473 -18.895 21.800 1.00 95.25 403 PRO A O 1
ATOM 3049 N N . GLY A 1 404 ? -8.649 -18.736 22.298 1.00 96.75 404 GLY A N 1
ATOM 3050 C CA . GLY A 1 404 ? -8.456 -18.619 23.736 1.00 96.75 404 GLY A CA 1
ATOM 3051 C C . GLY A 1 404 ? -9.742 -18.296 24.490 1.00 96.75 404 GLY A C 1
ATOM 3052 O O . GLY A 1 404 ? -10.784 -18.030 23.897 1.00 96.75 404 GLY A O 1
ATOM 3053 N N . SER A 1 405 ? -9.653 -18.332 25.818 1.00 97.31 405 SER A N 1
ATOM 3054 C CA . SER A 1 405 ? -10.752 -17.978 26.719 1.00 97.31 405 SER A CA 1
ATOM 3055 C C . SER A 1 405 ? -10.563 -16.553 27.226 1.00 97.31 405 SER A C 1
ATOM 3057 O O . SER A 1 405 ? -9.480 -16.208 27.712 1.00 97.31 405 SER A O 1
ATOM 3059 N N . TYR A 1 406 ? -11.604 -15.736 27.105 1.00 97.88 406 TYR A N 1
ATOM 3060 C CA . TYR A 1 406 ? -11.589 -14.322 27.456 1.00 97.88 406 TYR A CA 1
ATOM 3061 C C . TYR A 1 406 ? -12.686 -13.979 28.461 1.00 97.88 406 TYR A C 1
ATOM 3063 O O . TYR A 1 406 ? -13.756 -14.581 28.449 1.00 97.88 406 TYR A O 1
ATOM 3071 N N . GLU A 1 407 ? -12.451 -12.965 29.294 1.00 98.12 407 GLU A N 1
ATOM 3072 C CA . GLU A 1 407 ? -13.447 -12.452 30.241 1.00 98.12 407 GLU A CA 1
ATOM 3073 C C . GLU A 1 407 ? -13.869 -11.023 29.889 1.00 98.12 407 GLU A C 1
ATOM 3075 O O . GLU A 1 407 ? -13.044 -10.108 29.818 1.00 98.12 407 GLU A O 1
ATOM 3080 N N . LEU A 1 408 ? -15.176 -10.824 29.719 1.00 98.31 408 LEU A N 1
ATOM 3081 C CA . LEU A 1 408 ? -15.807 -9.531 29.480 1.00 98.31 408 LEU A CA 1
ATOM 3082 C C . LEU A 1 408 ? -16.348 -8.939 30.779 1.00 98.31 408 LEU A C 1
ATOM 3084 O O . LEU A 1 408 ? -17.156 -9.555 31.471 1.00 98.31 408 LEU A O 1
ATOM 3088 N N . THR A 1 409 ? -15.973 -7.700 31.088 1.00 98.44 409 THR A N 1
ATOM 3089 C CA . THR A 1 409 ? -16.593 -6.922 32.171 1.00 98.44 409 THR A CA 1
ATOM 3090 C C . THR A 1 409 ? -16.987 -5.541 31.668 1.00 98.44 409 THR A C 1
ATOM 3092 O O . THR A 1 409 ? -16.164 -4.834 31.090 1.00 98.44 409 THR A O 1
ATOM 3095 N N . ALA A 1 410 ? -18.232 -5.136 31.921 1.00 98.44 410 ALA A N 1
ATOM 3096 C CA . ALA A 1 410 ? -18.760 -3.849 31.480 1.00 98.44 410 ALA A CA 1
ATOM 3097 C C . ALA A 1 410 ? -18.862 -2.856 32.645 1.00 98.44 410 ALA A C 1
ATOM 3099 O O . ALA A 1 410 ? -19.338 -3.198 33.734 1.00 98.44 410 ALA A O 1
ATOM 3100 N N . TYR A 1 411 ? -18.451 -1.613 32.401 1.00 98.38 411 TYR A N 1
ATOM 3101 C CA . TYR A 1 411 ? -18.518 -0.506 33.346 1.00 98.38 411 TYR A CA 1
ATOM 3102 C C . TYR A 1 411 ? -19.256 0.685 32.738 1.00 98.38 411 TYR A C 1
ATOM 3104 O O . TYR A 1 411 ? -18.973 1.100 31.621 1.00 98.38 411 TYR A O 1
ATOM 3112 N N . TYR A 1 412 ? -20.150 1.300 33.503 1.00 97.62 412 TYR A N 1
ATOM 3113 C CA . TYR A 1 412 ? -20.823 2.536 33.122 1.00 97.62 412 TYR A CA 1
ATOM 3114 C C . TYR A 1 412 ? -20.694 3.548 34.257 1.00 97.62 412 TYR A C 1
ATOM 3116 O O . TYR A 1 412 ? -20.895 3.220 35.426 1.00 97.62 412 TYR A O 1
ATOM 3124 N N . MET A 1 413 ? -20.265 4.771 33.934 1.00 93.88 413 MET A N 1
ATOM 3125 C CA . MET A 1 413 ? -19.987 5.829 34.922 1.00 93.88 413 MET A CA 1
ATOM 3126 C C . MET A 1 413 ? -19.013 5.392 36.041 1.00 93.88 413 MET A C 1
ATOM 3128 O O . MET A 1 413 ? -19.114 5.836 37.184 1.00 93.88 413 MET A O 1
ATOM 3132 N N . GLY A 1 414 ? -18.069 4.499 35.718 1.00 92.56 414 GLY A N 1
ATOM 3133 C CA . GLY A 1 414 ? -17.085 3.949 36.660 1.00 92.56 414 GLY A CA 1
ATOM 3134 C C . GLY A 1 414 ? -17.604 2.828 37.571 1.00 92.56 414 GLY A C 1
ATOM 3135 O O . GLY A 1 414 ? -16.838 2.308 38.381 1.00 92.56 414 GLY A O 1
ATOM 3136 N N . LEU A 1 415 ? -18.871 2.429 37.439 1.00 94.94 415 LEU A N 1
ATOM 3137 C CA . LEU A 1 415 ? -19.480 1.324 38.177 1.00 94.94 415 LEU A CA 1
ATOM 3138 C C . LEU A 1 415 ? -19.592 0.093 37.285 1.00 94.94 415 LEU A C 1
ATOM 3140 O O . LEU A 1 415 ? -19.892 0.207 36.102 1.00 94.94 415 LEU A O 1
ATOM 3144 N N . LYS A 1 416 ? -19.356 -1.089 37.853 1.00 97.75 416 LYS A N 1
ATOM 3145 C CA . LYS A 1 416 ? -19.529 -2.353 37.136 1.00 97.75 416 LYS A CA 1
ATOM 3146 C C . LYS A 1 416 ? -21.021 -2.614 36.914 1.00 97.75 416 LYS A C 1
ATOM 3148 O O . LYS A 1 416 ? -21.763 -2.663 37.891 1.00 97.75 416 LYS A O 1
ATOM 3153 N N . VAL A 1 417 ? -21.422 -2.815 35.660 1.00 98.00 417 VAL A N 1
ATOM 3154 C CA . VAL A 1 417 ? -22.825 -3.027 35.257 1.00 98.00 417 VAL A CA 1
ATOM 3155 C C . VAL A 1 417 ? -23.093 -4.406 34.647 1.00 98.00 417 VAL A C 1
ATOM 3157 O O . VAL A 1 417 ? -24.237 -4.838 34.669 1.00 98.00 417 VAL A O 1
ATOM 3160 N N . ALA A 1 418 ? -22.070 -5.128 34.171 1.00 97.94 418 ALA A N 1
ATOM 3161 C CA . ALA A 1 418 ? -22.195 -6.527 33.739 1.00 97.94 418 ALA A CA 1
ATOM 3162 C C . ALA A 1 418 ? -20.890 -7.325 33.947 1.00 97.94 418 ALA A C 1
ATOM 3164 O O . ALA A 1 418 ? -19.814 -6.747 34.145 1.00 97.94 418 ALA A O 1
ATOM 3165 N N . GLY A 1 419 ? -20.990 -8.657 33.885 1.00 95.50 419 GLY A N 1
ATOM 3166 C CA . GLY A 1 419 ? -19.866 -9.601 33.911 1.00 95.50 419 GLY A CA 1
ATOM 3167 C C . GLY A 1 419 ? -19.337 -9.996 35.309 1.00 95.50 419 GLY A C 1
ATOM 3168 O O . GLY A 1 419 ? -19.908 -9.605 36.335 1.00 95.50 419 GLY A O 1
ATOM 3169 N N . PRO A 1 420 ? -18.208 -10.731 35.401 1.00 96.31 420 PRO A N 1
ATOM 3170 C CA . PRO A 1 420 ? -17.458 -11.253 34.262 1.00 96.31 420 PRO A CA 1
ATOM 3171 C C . PRO A 1 420 ? -18.290 -12.277 33.479 1.00 96.31 420 PRO A C 1
ATOM 3173 O O . PRO A 1 420 ? -18.954 -13.110 34.089 1.00 96.31 420 PRO A O 1
ATOM 3176 N N . GLU A 1 421 ? -18.268 -12.175 32.155 1.00 97.69 421 GLU A N 1
ATOM 3177 C CA . GLU A 1 421 ? -18.829 -13.161 31.226 1.00 97.69 421 GLU A CA 1
ATOM 3178 C C . GLU A 1 421 ? -17.668 -13.822 30.478 1.00 97.69 421 GLU A C 1
ATOM 3180 O O . GLU A 1 421 ? -16.796 -13.115 29.969 1.00 97.69 421 GLU A O 1
ATOM 3185 N N . VAL A 1 422 ? -17.630 -15.154 30.442 1.00 97.56 422 VAL A N 1
ATOM 3186 C CA . VAL A 1 422 ? -16.550 -15.909 29.786 1.00 97.56 422 VAL A CA 1
ATOM 3187 C C . VAL A 1 422 ? -16.931 -16.192 28.336 1.00 97.56 422 VAL A C 1
ATOM 3189 O O . VAL A 1 422 ? -18.024 -16.684 28.068 1.00 97.56 422 VAL A O 1
ATOM 3192 N N . VAL A 1 423 ? -16.017 -15.912 27.409 1.00 97.31 423 VAL A N 1
ATOM 3193 C CA . VAL A 1 423 ? -16.182 -16.146 25.971 1.00 97.31 423 VAL A CA 1
ATOM 3194 C C . VAL A 1 423 ? -15.007 -16.970 25.457 1.00 97.31 423 VAL A C 1
ATOM 3196 O O . VAL A 1 423 ? -13.859 -16.531 25.530 1.00 97.31 423 VAL A O 1
ATOM 3199 N N . ASP A 1 424 ? -15.295 -18.146 24.903 1.00 97.19 424 ASP A N 1
ATOM 3200 C CA . ASP A 1 424 ? -14.287 -19.014 24.293 1.00 97.19 424 ASP A CA 1
ATOM 3201 C C . ASP A 1 424 ? -14.229 -18.789 22.777 1.00 97.19 424 ASP A C 1
ATOM 3203 O O . ASP A 1 424 ? -15.163 -19.109 22.039 1.00 97.19 424 ASP A O 1
ATOM 3207 N N . ILE A 1 425 ? -13.102 -18.261 22.307 1.00 96.69 425 ILE A N 1
ATOM 3208 C CA . ILE A 1 425 ? -12.774 -18.143 20.888 1.00 96.69 425 ILE A CA 1
ATOM 3209 C C . ILE A 1 425 ? -12.061 -19.431 20.478 1.00 96.69 425 ILE A C 1
ATOM 3211 O O . ILE A 1 425 ? -10.976 -19.733 20.972 1.00 96.69 425 ILE A O 1
ATOM 3215 N N . THR A 1 426 ? -12.674 -20.212 19.593 1.00 94.50 426 THR A N 1
ATOM 3216 C CA . THR A 1 426 ? -12.177 -21.544 19.203 1.00 94.50 426 THR A CA 1
ATOM 3217 C C . THR A 1 426 ? -11.821 -21.607 17.724 1.00 94.50 426 THR A C 1
ATOM 3219 O O . THR A 1 426 ? -10.706 -21.992 17.381 1.00 94.50 426 THR A O 1
ATOM 3222 N N . ASP A 1 427 ? -12.734 -21.152 16.871 1.00 93.75 427 ASP A N 1
ATOM 3223 C CA . ASP A 1 427 ? -12.545 -21.012 15.428 1.00 93.75 427 ASP A CA 1
ATOM 3224 C C . ASP A 1 427 ? -12.264 -19.557 15.023 1.00 93.75 427 ASP A C 1
ATOM 3226 O O . ASP A 1 427 ? -12.563 -18.624 15.781 1.00 93.75 427 ASP A O 1
ATOM 3230 N N . ILE A 1 428 ? -11.736 -19.368 13.805 1.00 95.56 428 ILE A N 1
ATOM 3231 C CA . ILE A 1 428 ? -11.499 -18.053 13.191 1.00 95.56 428 ILE A CA 1
ATOM 3232 C C . ILE A 1 428 ? -12.797 -17.548 12.552 1.00 95.56 428 ILE A C 1
ATOM 3234 O O . ILE A 1 428 ? -13.118 -17.884 11.411 1.00 95.56 428 ILE A O 1
ATOM 3238 N N . MET A 1 429 ? -13.569 -16.765 13.306 1.00 95.12 429 MET A N 1
ATOM 3239 C CA . MET A 1 429 ? -14.848 -16.210 12.857 1.00 95.12 429 MET A CA 1
ATOM 3240 C C . MET A 1 429 ? -15.241 -14.947 13.639 1.00 95.12 429 MET A C 1
ATOM 3242 O O . MET A 1 429 ? -14.547 -14.516 14.561 1.00 95.12 429 MET A O 1
ATOM 3246 N N . ALA A 1 430 ? -16.373 -14.350 13.265 1.00 95.88 430 ALA A N 1
ATOM 3247 C CA . ALA A 1 430 ? -16.985 -13.262 14.015 1.00 95.88 430 ALA A CA 1
ATOM 3248 C C . ALA A 1 430 ? -17.913 -13.810 15.110 1.00 95.88 430 ALA A C 1
ATOM 3250 O O . ALA A 1 430 ? -18.890 -14.508 14.826 1.00 95.88 430 ALA A O 1
ATOM 3251 N N . TYR A 1 431 ? -17.617 -13.467 16.360 1.00 97.50 431 TYR A N 1
ATOM 3252 C CA . TYR A 1 431 ? -18.403 -13.810 17.538 1.00 97.50 431 TYR A CA 1
ATOM 3253 C C . TYR A 1 431 ? -19.276 -12.627 17.940 1.00 97.50 431 TYR A C 1
ATOM 3255 O O . TYR A 1 431 ? -18.853 -11.474 17.870 1.00 97.50 431 TYR A O 1
ATOM 3263 N N . ASN A 1 432 ? -20.489 -12.924 18.395 1.00 97.00 432 ASN A N 1
ATOM 3264 C CA . ASN A 1 432 ? -21.435 -11.929 18.883 1.00 97.00 432 ASN A CA 1
ATOM 3265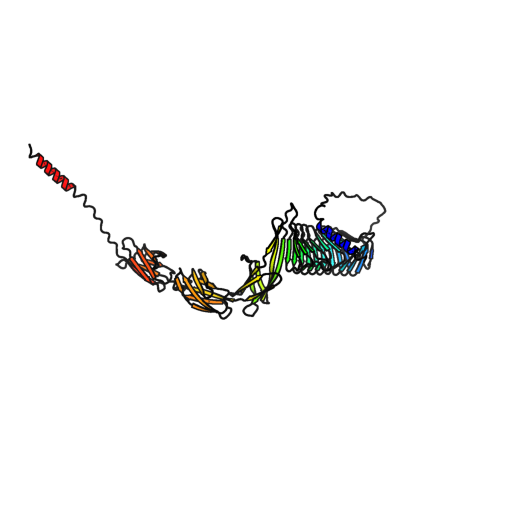 C C . ASN A 1 432 ? -21.831 -12.289 20.312 1.00 97.00 432 ASN A C 1
ATOM 3267 O O . ASN A 1 432 ? -22.257 -13.416 20.562 1.00 97.00 432 ASN A O 1
ATOM 3271 N N . VAL A 1 433 ? -21.688 -11.338 21.232 1.00 97.62 433 VAL A N 1
ATOM 3272 C CA . VAL A 1 433 ? -22.060 -11.503 22.642 1.00 97.62 433 VAL A CA 1
ATOM 3273 C C . VAL A 1 433 ? -22.930 -10.335 23.070 1.00 97.62 433 VAL A C 1
ATOM 3275 O O . VAL A 1 433 ? -22.584 -9.175 22.851 1.00 97.62 433 VAL A O 1
ATOM 3278 N N . GLU A 1 434 ? -24.055 -10.644 23.701 1.00 97.88 434 GLU A N 1
ATOM 3279 C CA . GLU A 1 434 ? -24.945 -9.653 24.297 1.00 97.88 434 GLU A CA 1
ATOM 3280 C C . GLU A 1 434 ? -24.729 -9.613 25.812 1.00 97.88 434 GLU A C 1
ATOM 3282 O O . GLU A 1 434 ? -24.746 -10.645 26.481 1.00 97.88 434 GLU A O 1
ATOM 3287 N N . LEU A 1 435 ? -24.516 -8.415 26.359 1.00 9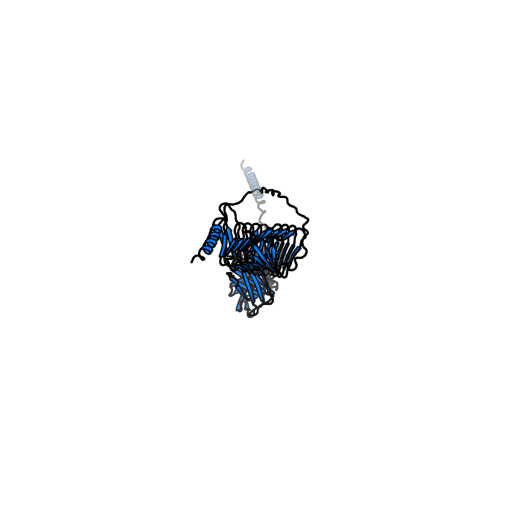7.88 435 LEU A N 1
ATOM 3288 C CA . LEU A 1 435 ? -24.381 -8.183 27.793 1.00 97.88 435 LEU A CA 1
ATOM 3289 C C . LEU A 1 435 ? -25.571 -7.371 28.294 1.00 97.88 435 LEU A C 1
ATOM 3291 O O . LEU A 1 435 ? -25.654 -6.167 28.043 1.00 97.88 435 LEU A O 1
ATOM 3295 N N . SER A 1 436 ? -26.447 -8.013 29.066 1.00 97.38 436 SER A N 1
ATOM 3296 C CA . SER A 1 436 ? -27.473 -7.315 29.842 1.00 97.38 436 SER A CA 1
ATOM 3297 C C . SER A 1 436 ? -26.805 -6.531 30.968 1.00 97.38 436 SER A C 1
ATOM 3299 O O . SER A 1 436 ? -26.282 -7.097 31.932 1.00 97.38 436 SER A O 1
ATOM 3301 N N . CYS A 1 437 ? -26.779 -5.216 30.816 1.00 97.88 437 CYS A N 1
ATOM 3302 C CA . CYS A 1 437 ? -26.176 -4.294 31.753 1.00 97.88 437 CYS A CA 1
ATOM 3303 C C . CYS A 1 437 ? -27.227 -3.849 32.764 1.00 97.88 437 CYS A C 1
ATOM 3305 O O . CYS A 1 437 ? -28.332 -3.460 32.404 1.00 97.88 437 CYS A O 1
ATOM 3307 N N . ALA A 1 438 ? -26.859 -3.856 34.043 1.00 98.12 438 ALA A N 1
ATOM 3308 C CA . ALA A 1 438 ? -27.682 -3.309 35.112 1.00 98.12 438 ALA A CA 1
ATOM 3309 C C . ALA A 1 438 ? -27.655 -1.768 35.061 1.00 98.12 438 ALA A C 1
ATOM 3311 O O . ALA A 1 438 ? -27.030 -1.110 35.894 1.00 98.12 438 ALA A O 1
ATOM 3312 N N . ILE A 1 439 ? -28.262 -1.211 34.018 1.00 98.19 439 ILE A N 1
ATOM 3313 C CA . ILE A 1 439 ? -28.466 0.209 33.736 1.00 98.19 439 ILE A CA 1
ATOM 3314 C C . ILE A 1 439 ? -29.975 0.370 33.627 1.00 98.19 439 ILE A C 1
ATOM 3316 O O . ILE A 1 439 ? -30.573 -0.308 32.803 1.00 98.19 439 ILE A O 1
ATOM 3320 N N . TYR A 1 440 ? -30.567 1.197 34.482 1.00 98.25 440 TYR A N 1
ATOM 3321 C CA . TYR A 1 440 ? -32.013 1.226 34.679 1.00 98.25 440 TYR A CA 1
ATOM 3322 C C . TYR A 1 440 ? -32.572 2.644 34.722 1.00 98.25 440 TYR A C 1
ATOM 3324 O O . TYR A 1 440 ? -31.858 3.575 35.117 1.00 98.25 440 TYR A O 1
ATOM 3332 N N . ASP A 1 441 ? -33.865 2.789 34.431 1.00 97.50 441 ASP A N 1
ATOM 3333 C CA . ASP A 1 441 ? -34.608 4.012 34.715 1.00 97.50 441 ASP A CA 1
ATOM 3334 C C . ASP A 1 441 ? -35.130 4.018 36.162 1.00 97.50 441 ASP A C 1
ATOM 3336 O O . ASP A 1 441 ? -35.649 3.035 36.700 1.00 97.50 441 ASP A O 1
ATOM 3340 N N . LEU A 1 442 ? -35.001 5.169 36.820 1.00 97.75 442 LEU A N 1
ATOM 3341 C CA . LEU A 1 442 ? -35.529 5.420 38.159 1.00 97.75 442 LEU A CA 1
ATOM 3342 C C . LEU A 1 442 ? -36.619 6.483 38.086 1.00 97.75 442 LEU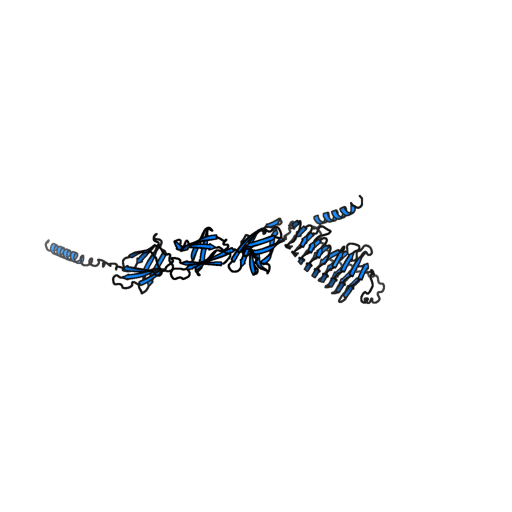 A C 1
ATOM 3344 O O . LEU A 1 442 ? -36.362 7.630 37.713 1.00 97.75 442 LEU A O 1
ATOM 3348 N N . ILE A 1 443 ? -37.817 6.133 38.539 1.00 98.00 443 ILE A N 1
ATOM 3349 C CA . ILE A 1 443 ? -38.964 7.033 38.563 1.00 98.00 443 ILE A CA 1
ATOM 3350 C C . ILE A 1 443 ? -39.202 7.506 39.995 1.00 98.00 443 ILE A C 1
ATOM 3352 O O . ILE A 1 443 ? -39.381 6.713 40.917 1.00 98.00 443 ILE A O 1
ATOM 3356 N N . VAL A 1 444 ? -39.258 8.818 40.192 1.00 97.94 444 VAL A N 1
ATOM 3357 C CA . VAL A 1 444 ? -39.567 9.432 41.485 1.00 97.94 444 VAL A CA 1
ATOM 3358 C C . VAL A 1 444 ? -40.923 10.121 41.409 1.00 97.94 444 VAL A C 1
ATOM 3360 O O . VAL A 1 444 ? -41.163 10.946 40.529 1.00 97.94 444 VAL A O 1
ATOM 3363 N N . ILE A 1 445 ? -41.805 9.794 42.352 1.00 98.00 445 ILE A N 1
ATOM 3364 C CA . ILE A 1 445 ? -43.158 10.345 42.468 1.00 98.00 445 ILE A CA 1
ATOM 3365 C C . ILE A 1 445 ? -43.227 11.181 43.743 1.00 98.00 445 ILE A C 1
ATOM 3367 O O . ILE A 1 445 ? -42.987 10.673 44.836 1.00 98.00 445 ILE A O 1
ATOM 3371 N N . VAL A 1 446 ? -43.571 12.460 43.627 1.00 97.88 446 VAL A N 1
ATOM 3372 C CA . VAL A 1 446 ? -43.634 13.389 44.758 1.00 97.88 446 VAL A CA 1
ATOM 3373 C C . VAL A 1 446 ? -45.077 13.804 45.012 1.00 97.88 446 VAL A C 1
ATOM 3375 O O . VAL A 1 446 ? -45.715 14.466 44.191 1.00 97.88 446 VAL A O 1
ATOM 3378 N N . LEU A 1 447 ? -45.579 13.434 46.186 1.00 97.31 447 LEU A N 1
ATOM 3379 C CA . LEU A 1 447 ? -46.932 13.701 46.657 1.00 97.31 447 LEU A CA 1
ATOM 3380 C C . LEU A 1 447 ? -46.898 14.531 47.946 1.00 97.31 447 LEU A C 1
ATOM 3382 O O . LEU A 1 447 ? -45.910 14.548 48.683 1.00 97.31 447 LEU A O 1
ATOM 3386 N N . ASN A 1 448 ? -48.000 15.199 48.267 1.00 94.94 448 ASN A N 1
ATOM 3387 C CA . ASN A 1 448 ? -48.215 15.757 49.600 1.00 94.94 448 ASN A CA 1
ATOM 3388 C C . ASN A 1 448 ? -48.806 14.702 50.557 1.00 94.94 448 ASN A C 1
ATOM 3390 O O . ASN A 1 448 ? -49.161 13.589 50.167 1.00 94.94 448 ASN A O 1
ATOM 3394 N N . THR A 1 449 ? -48.971 15.053 51.834 1.00 93.25 449 THR A N 1
ATOM 3395 C CA . THR A 1 449 ? -49.560 14.153 52.848 1.00 93.25 449 THR A CA 1
ATOM 3396 C C . THR A 1 449 ? -51.019 13.754 52.587 1.00 93.25 449 THR A C 1
ATOM 3398 O O . THR A 1 449 ? -51.517 12.835 53.236 1.00 93.25 449 THR A O 1
ATOM 3401 N N . LYS A 1 450 ? -51.706 14.407 51.641 1.00 92.50 450 LYS A N 1
ATOM 3402 C CA . LYS A 1 450 ? -53.062 14.058 51.186 1.00 92.50 450 LYS A CA 1
ATOM 3403 C C . LYS A 1 450 ? -53.064 13.162 49.940 1.00 92.50 450 LYS A C 1
ATOM 3405 O O . LYS A 1 450 ? -54.139 12.774 49.494 1.00 92.50 450 LYS A O 1
ATOM 3410 N N . GLY A 1 451 ? -51.890 12.827 49.398 1.00 92.19 451 GLY A N 1
ATOM 3411 C CA . GLY A 1 451 ? -51.737 12.040 48.174 1.00 92.19 451 GLY A CA 1
ATOM 3412 C C . GLY A 1 451 ? -51.902 12.844 46.880 1.00 92.19 451 GLY A C 1
ATOM 3413 O O . GLY A 1 451 ? -52.013 12.246 45.816 1.00 92.19 451 GLY A O 1
ATOM 3414 N N . GLU A 1 452 ? -51.936 14.178 46.944 1.00 95.44 452 GLU A N 1
ATOM 3415 C CA . GLU A 1 452 ? -52.001 15.030 45.749 1.00 95.44 452 GLU A CA 1
ATOM 3416 C C . GLU A 1 452 ? -50.584 15.252 45.187 1.00 95.44 452 GLU A C 1
ATOM 3418 O O . GLU A 1 452 ? -49.656 15.473 45.976 1.00 95.44 452 GLU A O 1
ATOM 3423 N N . PRO A 1 453 ? -50.389 15.221 43.856 1.00 97.06 453 PRO A N 1
ATOM 3424 C CA . PRO A 1 453 ? -49.072 15.385 43.249 1.00 97.06 453 PRO A CA 1
ATOM 3425 C C . PRO A 1 453 ? -48.519 16.801 43.410 1.00 97.06 453 PRO A C 1
ATOM 3427 O O . PRO A 1 453 ? -49.245 17.790 43.293 1.00 97.06 453 PRO A O 1
ATOM 3430 N N . ILE A 1 454 ? -47.210 16.898 43.647 1.00 97.00 454 ILE A N 1
ATOM 3431 C CA . ILE A 1 454 ? -46.492 18.169 43.749 1.00 97.00 454 ILE A CA 1
ATOM 3432 C C . ILE A 1 454 ? -45.703 18.383 42.461 1.00 97.00 454 ILE A C 1
ATOM 3434 O O . ILE A 1 454 ? -44.678 17.742 42.236 1.00 97.00 454 ILE A O 1
ATOM 3438 N N . SER A 1 455 ? -46.174 19.308 41.627 1.00 97.00 455 SER A N 1
ATOM 3439 C CA . SER A 1 455 ? -45.477 19.738 40.412 1.00 97.00 455 SER A CA 1
ATOM 3440 C C . SER A 1 455 ? -44.412 20.796 40.712 1.00 97.00 455 SER A C 1
ATOM 3442 O O . SER A 1 455 ? -44.594 21.625 41.606 1.00 97.00 455 SER A O 1
ATOM 3444 N N . GLY A 1 456 ? -43.308 20.786 39.961 1.00 96.31 456 GLY A N 1
ATOM 3445 C CA . GLY A 1 456 ? -42.208 21.737 40.124 1.00 96.31 456 GLY A CA 1
ATOM 3446 C C . GLY A 1 456 ? -41.361 21.519 41.382 1.00 96.31 456 GLY A C 1
ATOM 3447 O O . GLY A 1 456 ? -40.630 22.426 41.778 1.00 96.31 456 GLY A O 1
ATOM 3448 N N . ALA A 1 457 ? -41.449 20.348 42.019 1.00 97.00 457 ALA A N 1
ATOM 3449 C CA . ALA A 1 457 ? -40.520 19.951 43.071 1.00 97.00 457 ALA A CA 1
ATOM 3450 C C . ALA A 1 457 ? -39.152 19.636 42.452 1.00 97.00 457 ALA A C 1
ATOM 3452 O O . ALA A 1 457 ? -39.066 18.941 41.442 1.00 97.00 457 ALA A O 1
ATOM 3453 N N . THR A 1 458 ? -38.084 20.139 43.062 1.00 97.75 458 THR A N 1
ATOM 3454 C CA . THR A 1 458 ? -36.700 19.872 42.663 1.00 97.75 458 THR A CA 1
ATOM 3455 C C . THR A 1 458 ? -36.266 18.535 43.247 1.00 97.75 458 THR A C 1
ATOM 3457 O O . THR A 1 458 ? -36.202 18.386 44.465 1.00 97.75 458 THR A O 1
ATOM 3460 N N . VAL A 1 459 ? -35.945 17.570 42.389 1.00 97.94 459 VAL A N 1
ATOM 3461 C CA . VAL A 1 459 ? -35.417 16.258 42.767 1.00 97.94 459 VAL A CA 1
ATOM 3462 C C . VAL A 1 459 ? -33.958 16.173 42.347 1.00 97.94 459 VAL A C 1
ATOM 3464 O O . VAL A 1 459 ? -33.616 16.252 41.164 1.00 97.94 459 VAL A O 1
ATOM 3467 N N . ARG A 1 460 ? -33.086 15.985 43.333 1.00 97.44 460 ARG A N 1
ATOM 3468 C CA . ARG A 1 460 ? -31.654 15.781 43.141 1.00 97.44 460 ARG A CA 1
ATOM 3469 C C . ARG A 1 460 ? -31.310 14.318 43.353 1.00 97.44 460 ARG A C 1
ATOM 3471 O O . ARG A 1 460 ? -31.546 13.779 44.434 1.00 97.44 460 ARG A O 1
ATOM 3478 N N . LEU A 1 461 ? -30.688 13.711 42.347 1.00 97.06 461 LEU A N 1
ATOM 3479 C CA . LEU A 1 461 ? -30.109 12.376 42.436 1.00 97.06 461 LEU A CA 1
ATOM 3480 C C . LEU A 1 461 ? -28.615 12.499 42.725 1.00 97.06 461 LEU A C 1
ATOM 3482 O O . LEU A 1 461 ? -27.882 13.140 41.969 1.00 97.06 461 LEU A O 1
ATOM 3486 N N . LEU A 1 462 ? -28.155 11.888 43.813 1.00 96.25 462 LEU A N 1
ATOM 3487 C CA . LEU A 1 462 ? -26.751 11.859 44.202 1.00 96.25 462 LEU A CA 1
ATOM 3488 C C . LEU A 1 462 ? -26.275 10.415 44.346 1.00 96.25 462 LEU A C 1
ATOM 3490 O O . LEU A 1 462 ? -27.013 9.558 44.832 1.00 96.25 462 LEU A O 1
ATOM 3494 N N . PHE A 1 463 ? -25.017 10.151 44.007 1.00 92.50 463 PHE A N 1
ATOM 3495 C CA . PHE A 1 463 ? -24.359 8.911 44.413 1.00 92.50 463 PHE A CA 1
ATOM 3496 C C . PHE A 1 463 ? -24.300 8.805 45.944 1.00 92.50 463 PHE A C 1
ATOM 3498 O O . PHE A 1 463 ? -24.338 9.811 46.659 1.00 92.50 463 PHE A O 1
ATOM 3505 N N . ALA A 1 464 ? -24.144 7.585 46.467 1.00 86.00 464 ALA A N 1
ATOM 3506 C CA . ALA A 1 464 ? -24.026 7.342 47.908 1.00 86.00 464 ALA A CA 1
ATOM 3507 C C . ALA A 1 464 ? -22.891 8.138 48.591 1.00 86.00 464 ALA A C 1
ATOM 3509 O O . ALA A 1 464 ? -22.984 8.455 49.774 1.00 86.00 464 ALA A O 1
ATOM 3510 N N . ASN A 1 465 ? -21.840 8.508 47.850 1.00 85.81 465 ASN A N 1
ATOM 3511 C CA . ASN A 1 465 ? -20.735 9.345 48.332 1.00 85.81 465 ASN A CA 1
ATOM 3512 C C . ASN A 1 465 ? -21.072 10.855 48.406 1.00 85.81 465 ASN A C 1
ATOM 3514 O O . ASN A 1 465 ? -20.222 11.650 48.802 1.00 85.81 465 ASN A O 1
ATOM 3518 N N . GLY A 1 466 ? -22.288 11.259 48.021 1.00 86.81 466 GLY A N 1
ATOM 3519 C CA . GLY A 1 466 ? -22.752 12.647 48.018 1.00 86.81 466 GLY A CA 1
ATOM 3520 C C . GLY A 1 466 ? -22.460 13.428 46.733 1.00 86.81 466 GLY A C 1
ATOM 3521 O O . GLY A 1 466 ? -22.829 14.599 46.652 1.00 86.81 466 GLY A O 1
ATOM 3522 N N . THR A 1 467 ? -21.835 12.822 45.719 1.00 89.88 467 THR A N 1
ATOM 3523 C CA . THR A 1 467 ? -21.647 13.457 44.408 1.00 89.88 467 THR A CA 1
ATOM 3524 C C . THR A 1 467 ? -22.997 13.624 43.715 1.00 89.88 467 THR A C 1
ATOM 3526 O O . THR A 1 467 ? -23.701 12.646 43.475 1.00 89.88 467 THR A O 1
ATOM 3529 N N . SER A 1 468 ? -23.366 14.865 43.392 1.00 91.94 468 SER A N 1
ATOM 3530 C CA . SER A 1 468 ? -24.602 15.162 42.660 1.00 91.94 468 SER A CA 1
ATOM 3531 C C . SER A 1 468 ? -24.487 14.689 41.215 1.00 91.94 468 SER A C 1
ATOM 3533 O O . SER A 1 468 ? -23.499 15.010 40.559 1.00 91.94 468 SER A O 1
ATOM 3535 N N . LEU A 1 469 ? -25.497 13.967 40.731 1.00 92.81 469 LEU A N 1
ATOM 3536 C CA . LEU A 1 469 ? -25.521 13.408 39.383 1.00 92.81 469 LEU A CA 1
ATOM 3537 C C . LEU A 1 469 ? -26.530 14.118 38.481 1.00 92.81 469 LEU A C 1
ATOM 3539 O O . LEU A 1 469 ? -26.150 14.656 37.445 1.00 92.81 469 LEU A O 1
ATOM 3543 N N . TYR A 1 470 ? -27.785 14.204 38.921 1.00 94.38 470 TYR A N 1
ATOM 3544 C CA . TYR A 1 470 ? -28.844 14.906 38.196 1.00 94.38 470 TYR A CA 1
ATOM 3545 C C . TYR A 1 470 ? -29.629 15.833 39.115 1.00 94.38 470 TYR A C 1
ATOM 3547 O O . TYR A 1 470 ? -29.671 15.658 40.336 1.00 94.38 470 TYR A O 1
ATOM 3555 N N . ASN A 1 471 ? -30.259 16.827 38.498 1.00 95.06 471 ASN A N 1
ATOM 3556 C CA . ASN A 1 471 ? -31.197 17.732 39.135 1.00 95.06 471 ASN A CA 1
ATOM 3557 C C . ASN A 1 471 ? -32.350 17.995 38.162 1.00 95.06 471 ASN A C 1
ATOM 3559 O O . ASN A 1 471 ? -32.111 18.429 37.034 1.00 95.06 471 ASN A O 1
ATOM 3563 N N . SER A 1 472 ? -33.580 17.683 38.553 1.00 96.75 472 SER A N 1
ATOM 3564 C CA . SER A 1 472 ? -34.740 17.742 37.660 1.00 96.75 472 SER A CA 1
ATOM 3565 C C . SER A 1 472 ? -36.003 18.141 38.411 1.00 96.75 472 SER A C 1
ATOM 3567 O O . SER A 1 472 ? -36.089 17.990 39.626 1.00 96.75 472 SER A O 1
ATOM 3569 N N . LEU A 1 473 ? -36.971 18.697 37.684 1.00 97.81 473 LEU A N 1
ATOM 3570 C CA . LEU A 1 473 ? -38.243 19.143 38.244 1.00 97.81 473 LEU A CA 1
ATOM 3571 C C . LEU A 1 473 ? -39.321 18.090 38.004 1.00 97.81 473 LEU A C 1
ATOM 3573 O O . LEU A 1 473 ? -39.371 17.505 36.923 1.00 97.81 473 LEU A O 1
ATOM 3577 N N . THR A 1 474 ? -40.205 17.893 38.980 1.00 97.81 474 THR A N 1
ATOM 3578 C CA . THR A 1 474 ? -41.391 17.055 38.794 1.00 97.81 474 THR A CA 1
ATOM 3579 C C . THR A 1 474 ? -42.385 17.688 37.824 1.00 97.81 474 THR A C 1
ATOM 3581 O O . THR A 1 474 ? -42.619 18.901 37.831 1.00 97.81 474 THR A O 1
ATOM 3584 N N . ASP A 1 475 ? -43.007 16.850 37.000 1.00 97.06 475 ASP A N 1
ATOM 3585 C CA . ASP A 1 475 ? -44.037 17.244 36.045 1.00 97.06 475 ASP A CA 1
ATOM 3586 C C . ASP A 1 475 ? -45.400 17.528 36.719 1.00 97.06 475 ASP A C 1
ATOM 3588 O O . ASP A 1 475 ? -45.518 17.613 37.943 1.00 97.06 475 ASP A O 1
ATOM 3592 N N . ALA A 1 476 ? -46.462 17.712 35.927 1.00 96.62 476 ALA A N 1
ATOM 3593 C CA . ALA A 1 476 ? -47.813 17.976 36.438 1.00 96.62 476 ALA A CA 1
ATOM 3594 C C . ALA A 1 476 ? -48.421 16.802 37.235 1.00 96.62 476 ALA A C 1
ATOM 3596 O O . ALA A 1 476 ? -49.340 17.008 38.026 1.00 96.62 476 ALA A O 1
ATOM 3597 N N . SER A 1 477 ? -47.914 15.584 37.035 1.00 95.69 477 SER A N 1
ATOM 3598 C CA . SER A 1 477 ? -48.292 14.383 37.784 1.00 95.69 477 SER A CA 1
ATOM 3599 C C . SER A 1 477 ? -47.417 14.151 39.020 1.00 95.69 477 SER A C 1
ATOM 3601 O O . SER A 1 477 ? -47.602 13.162 39.727 1.00 95.69 477 SER A O 1
ATOM 3603 N N . GLY A 1 478 ? -46.486 15.068 39.311 1.00 96.19 478 GLY A N 1
ATOM 3604 C CA . GLY A 1 478 ? -45.529 14.934 40.405 1.00 96.19 478 GLY A CA 1
ATOM 3605 C C . GLY A 1 478 ? -44.417 13.928 40.109 1.00 96.19 478 GLY A C 1
ATOM 3606 O O . GLY A 1 478 ? -43.723 13.521 41.036 1.00 96.19 478 GLY A O 1
ATOM 3607 N N . ARG A 1 479 ? -44.245 13.511 38.849 1.00 97.81 479 ARG A N 1
ATOM 3608 C CA . ARG A 1 479 ? -43.287 12.478 38.440 1.00 97.81 479 ARG A CA 1
ATOM 3609 C C . ARG A 1 479 ? -42.031 13.100 37.841 1.00 97.81 479 ARG A C 1
ATOM 3611 O O . ARG A 1 479 ? -42.086 14.146 37.195 1.00 97.81 479 ARG A O 1
ATOM 3618 N N . VAL A 1 480 ? -40.896 12.450 38.052 1.00 97.69 480 VAL A N 1
ATOM 3619 C CA . VAL A 1 480 ? -39.638 12.705 37.345 1.00 97.69 480 VAL A CA 1
ATOM 3620 C C . VAL A 1 480 ? -38.939 11.375 37.099 1.00 97.69 480 VAL A C 1
ATOM 3622 O O . VAL A 1 480 ? -39.023 10.470 37.925 1.00 97.69 480 VAL A O 1
ATOM 3625 N N . GLU A 1 481 ? -38.269 11.251 35.963 1.00 97.31 481 GLU A N 1
ATOM 3626 C CA . GLU A 1 481 ? -37.616 10.021 35.524 1.00 97.31 481 GLU A CA 1
ATOM 3627 C C . GLU A 1 481 ? -36.132 10.301 35.273 1.00 97.31 481 GLU A C 1
ATOM 3629 O O . GLU A 1 481 ? -35.777 11.238 34.553 1.00 97.31 481 GLU A O 1
ATOM 3634 N N . PHE A 1 482 ? -35.266 9.509 35.901 1.00 97.00 482 PHE A N 1
ATOM 3635 C CA . PHE A 1 482 ? -33.827 9.513 35.667 1.00 97.00 482 PHE A CA 1
ATOM 3636 C C . PHE A 1 482 ? -33.481 8.297 34.829 1.00 97.00 482 PHE A C 1
ATOM 3638 O O . PHE A 1 482 ? -33.547 7.179 35.334 1.00 97.00 482 PHE A O 1
ATOM 3645 N N . LYS A 1 483 ? -33.126 8.538 33.568 1.00 95.69 483 LYS A N 1
ATOM 3646 C CA . LYS A 1 483 ? -32.909 7.468 32.602 1.00 95.69 483 LYS A CA 1
ATOM 3647 C C . LYS A 1 483 ? -31.490 6.945 32.575 1.00 95.69 483 LYS A C 1
ATOM 3649 O O . LYS A 1 483 ? -30.557 7.733 32.755 1.00 95.69 483 LYS A O 1
ATOM 3654 N N . ASN A 1 484 ? -31.349 5.664 32.255 1.00 95.25 484 ASN A N 1
ATOM 3655 C CA . ASN A 1 484 ? -30.084 5.011 31.941 1.00 95.25 484 ASN A CA 1
ATOM 3656 C C . ASN A 1 484 ? -28.998 5.264 32.989 1.00 95.25 484 ASN A C 1
ATOM 3658 O O . ASN A 1 484 ? -27.892 5.708 32.674 1.00 95.25 484 ASN A O 1
ATOM 3662 N N . ILE A 1 485 ? -29.309 4.993 34.259 1.00 96.62 485 ILE A N 1
ATOM 3663 C CA . ILE A 1 485 ? -28.359 5.130 35.366 1.00 96.62 485 ILE A CA 1
ATOM 3664 C C . ILE A 1 485 ? -27.917 3.755 35.896 1.00 96.62 485 ILE A C 1
ATOM 3666 O O . ILE A 1 485 ? -28.722 2.828 35.943 1.00 96.62 485 ILE A O 1
ATOM 3670 N N . PRO A 1 486 ? -26.648 3.578 36.316 1.00 97.25 486 PRO A N 1
ATOM 3671 C CA . PRO A 1 486 ? -26.182 2.305 36.860 1.00 97.25 486 PRO A CA 1
ATOM 3672 C C . PRO A 1 486 ? -27.012 1.824 38.056 1.00 97.25 486 PRO A C 1
ATOM 3674 O O . PRO A 1 486 ? -27.296 2.586 38.978 1.00 97.25 486 PRO A O 1
ATOM 3677 N N . ALA A 1 487 ? -27.296 0.529 38.122 1.00 97.00 487 ALA A N 1
ATOM 3678 C CA . ALA A 1 487 ? -27.873 -0.108 39.295 1.00 97.00 487 ALA A CA 1
ATOM 3679 C C . ALA A 1 487 ? -26.912 0.014 40.486 1.00 97.00 487 ALA A C 1
ATOM 3681 O O . ALA A 1 487 ? -25.885 -0.663 40.588 1.00 97.00 487 ALA A O 1
ATOM 3682 N N . THR A 1 488 ? -27.222 0.928 41.399 1.00 96.38 488 THR A N 1
ATOM 3683 C CA . THR A 1 488 ? -26.433 1.170 42.605 1.00 96.38 488 THR A CA 1
ATOM 3684 C C . THR A 1 488 ? -27.293 1.815 43.685 1.00 96.38 488 THR A C 1
ATOM 3686 O O . THR A 1 488 ? -28.510 1.949 43.565 1.00 96.38 488 THR A O 1
ATOM 3689 N N . THR A 1 489 ? -26.662 2.192 44.791 1.00 96.75 489 THR A N 1
ATOM 3690 C CA . THR A 1 489 ? -27.315 2.963 45.844 1.00 96.75 489 THR A CA 1
ATOM 3691 C C . THR A 1 489 ? -27.188 4.461 45.579 1.00 96.75 489 THR A C 1
ATOM 3693 O O . THR A 1 489 ? -26.082 4.999 45.476 1.00 96.75 489 THR A O 1
ATOM 3696 N N . TYR A 1 490 ? -28.331 5.137 45.542 1.00 96.94 490 TYR A N 1
ATOM 3697 C CA . TYR A 1 490 ? -28.460 6.576 45.373 1.00 96.94 490 TYR A CA 1
ATOM 3698 C C . TYR A 1 490 ? -29.047 7.237 46.617 1.00 96.94 490 TYR A C 1
ATOM 3700 O O . TYR A 1 490 ? -29.810 6.638 47.375 1.00 96.94 490 TYR A O 1
ATOM 3708 N N . LYS A 1 491 ? -28.718 8.513 46.803 1.00 97.06 491 LYS A N 1
ATOM 3709 C CA . LYS A 1 491 ? -29.407 9.421 47.714 1.00 97.06 491 LYS A CA 1
ATOM 3710 C C . LYS A 1 491 ? -30.256 10.376 46.880 1.00 97.06 491 LYS A C 1
ATOM 3712 O O . LYS A 1 491 ? -29.719 11.148 46.093 1.00 97.06 491 LYS A O 1
ATOM 3717 N N . LEU A 1 492 ? -31.563 10.336 47.087 1.00 97.50 492 LEU A N 1
ATOM 3718 C CA . LEU A 1 492 ? -32.523 11.284 46.533 1.00 97.50 492 LEU A CA 1
ATOM 3719 C C . LEU A 1 492 ? -32.782 12.388 47.555 1.00 97.50 492 LEU A C 1
ATOM 3721 O O . LEU A 1 492 ? -32.990 12.091 48.732 1.00 97.50 492 LEU A O 1
ATOM 3725 N N . VAL A 1 493 ? -32.772 13.643 47.116 1.00 97.00 493 VAL A N 1
ATOM 3726 C CA . VAL A 1 493 ? -33.160 14.814 47.918 1.00 97.00 493 VAL A CA 1
ATOM 3727 C C . VAL A 1 493 ? -34.242 15.565 47.156 1.00 97.00 493 VAL A C 1
ATOM 3729 O O . VAL A 1 493 ? -34.062 15.857 45.975 1.00 97.00 493 VAL A O 1
ATOM 3732 N N . VAL A 1 494 ? -35.360 15.846 47.817 1.00 97.44 494 VAL A N 1
ATOM 3733 C CA . VAL A 1 494 ? -36.536 16.492 47.234 1.00 97.44 494 VAL A CA 1
ATOM 3734 C C . VAL A 1 494 ? -36.830 17.786 47.982 1.00 97.44 494 VAL A C 1
ATOM 3736 O O . VAL A 1 494 ? -37.019 17.785 49.200 1.00 97.44 494 VAL A O 1
ATOM 3739 N N . GLU A 1 495 ? -36.913 18.879 47.232 1.00 96.31 495 GLU A N 1
ATOM 3740 C CA . GLU A 1 495 ? -37.203 20.223 47.727 1.00 96.31 495 GLU A CA 1
ATOM 3741 C C . GLU A 1 495 ? -38.388 20.818 46.953 1.00 96.31 495 GLU A C 1
ATOM 3743 O O . GLU A 1 495 ? -38.406 20.818 45.722 1.00 96.31 495 GLU A O 1
ATOM 3748 N N . ALA A 1 496 ? -39.383 21.362 47.654 1.00 96.00 496 ALA A N 1
ATOM 3749 C CA . ALA A 1 496 ? -40.527 22.030 47.034 1.00 96.00 496 ALA A CA 1
ATOM 3750 C C . ALA A 1 496 ? -40.932 23.272 47.834 1.00 96.00 496 ALA A C 1
ATOM 3752 O O . A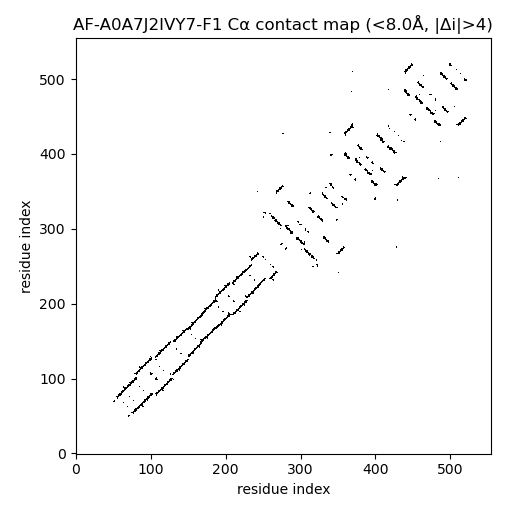LA A 1 496 ? -40.888 23.280 49.062 1.00 96.00 496 ALA A O 1
ATOM 3753 N N . SER A 1 497 ? -41.351 24.338 47.146 1.00 93.12 497 SER A N 1
ATOM 3754 C CA . SER A 1 497 ? -41.743 25.584 47.814 1.00 93.12 497 SER A CA 1
ATOM 3755 C C . SER A 1 497 ? -42.944 25.363 48.740 1.00 93.12 497 SER A C 1
ATOM 3757 O O . SER A 1 497 ? -43.974 24.843 48.313 1.00 93.12 497 SER A O 1
ATOM 3759 N N . GLY A 1 498 ? -42.817 25.770 50.006 1.00 91.44 498 GLY A N 1
ATOM 3760 C CA . GLY A 1 498 ? -43.859 25.578 51.019 1.00 91.44 498 GLY A CA 1
ATOM 3761 C C . GLY A 1 498 ? -43.890 24.180 51.646 1.00 91.44 498 GLY A C 1
ATOM 3762 O O . GLY A 1 498 ? -44.834 23.879 52.377 1.00 91.44 498 GLY A O 1
ATOM 3763 N N . TYR A 1 499 ? -42.876 23.346 51.404 1.00 94.69 499 TYR A N 1
ATOM 3764 C CA . TYR A 1 499 ? -42.718 22.017 51.991 1.00 94.69 499 TYR A CA 1
ATOM 3765 C C . TYR A 1 499 ? -41.328 21.850 52.608 1.00 94.69 499 TYR A C 1
ATOM 3767 O O . TYR A 1 499 ? -40.357 22.414 52.108 1.00 94.69 499 TYR A O 1
ATOM 3775 N N . LYS A 1 500 ? -41.237 21.021 53.651 1.00 93.56 500 LYS A N 1
ATOM 3776 C CA . LYS A 1 500 ? -39.951 20.630 54.237 1.00 93.56 500 LYS A CA 1
ATOM 3777 C C . LYS A 1 500 ? -39.165 19.760 53.253 1.00 93.56 500 LYS A C 1
ATOM 3779 O O . LYS A 1 500 ? -39.747 18.885 52.608 1.00 93.56 500 LYS A O 1
ATOM 3784 N N . GLU A 1 501 ? -37.847 19.949 53.203 1.00 94.50 501 GLU A N 1
ATOM 3785 C CA . GLU A 1 501 ? -36.935 19.064 52.468 1.00 94.50 501 GLU A CA 1
ATOM 3786 C C . GLU A 1 501 ? -37.060 17.618 52.971 1.00 94.50 501 GLU A C 1
ATOM 3788 O O . GLU A 1 501 ? -37.109 17.360 54.178 1.00 94.50 501 GLU A O 1
ATOM 3793 N N . ALA A 1 502 ? -37.079 16.669 52.037 1.00 95.06 502 ALA A N 1
ATOM 3794 C CA . ALA A 1 502 ? -37.048 15.244 52.331 1.00 95.06 502 ALA A CA 1
ATOM 3795 C C . ALA A 1 502 ? -35.903 14.569 51.574 1.00 95.06 502 ALA A C 1
ATOM 3797 O O . ALA A 1 502 ? -35.554 14.964 50.464 1.00 95.06 502 ALA A O 1
ATOM 3798 N N . TYR A 1 503 ? -35.335 13.510 52.147 1.00 95.31 503 TYR A N 1
ATOM 3799 C CA . TYR A 1 503 ? -34.353 12.682 51.456 1.00 95.31 503 TYR A CA 1
ATOM 3800 C C . TYR A 1 503 ? -34.583 11.200 51.737 1.00 95.31 503 TYR A C 1
ATOM 3802 O O . TYR A 1 503 ? -35.088 10.824 52.794 1.00 95.31 503 TYR A O 1
ATOM 3810 N N . GLN A 1 504 ? -34.170 10.358 50.794 1.00 95.00 504 GLN A N 1
ATOM 3811 C CA . GLN A 1 504 ? -34.225 8.905 50.917 1.00 95.00 504 GLN A CA 1
ATOM 3812 C C . GLN A 1 504 ? -32.990 8.280 50.270 1.00 95.00 504 GLN A C 1
ATOM 3814 O O . GLN A 1 504 ? -32.484 8.776 49.265 1.00 95.00 504 GLN A O 1
ATOM 3819 N N . VAL A 1 505 ? -32.494 7.192 50.856 1.00 95.88 505 VAL A N 1
ATOM 3820 C CA . VAL A 1 505 ? -31.484 6.340 50.222 1.00 95.88 505 VAL A CA 1
ATOM 3821 C C . VAL A 1 505 ? -32.215 5.186 49.550 1.00 95.88 505 VAL A C 1
ATOM 3823 O O . VAL A 1 505 ? -32.955 4.463 50.216 1.00 95.88 505 VAL A O 1
ATOM 3826 N N . VAL A 1 506 ? -32.020 5.035 48.245 1.00 96.12 506 VAL A N 1
ATOM 3827 C CA . VAL A 1 506 ? -32.641 3.991 47.429 1.00 96.12 506 VAL A CA 1
ATOM 3828 C C . VAL A 1 506 ? -31.559 3.134 46.795 1.00 96.12 506 VAL A C 1
ATOM 3830 O O . VAL A 1 506 ? -30.571 3.650 46.280 1.00 96.12 506 VAL A O 1
ATOM 3833 N N . LYS A 1 507 ? -31.744 1.817 46.827 1.00 97.19 507 LYS A N 1
ATOM 3834 C CA . LYS A 1 507 ? -30.984 0.895 45.991 1.00 97.19 507 LYS A CA 1
ATOM 3835 C C . LYS A 1 507 ? -31.795 0.652 44.720 1.00 97.19 507 LYS A C 1
ATOM 3837 O O . LYS A 1 507 ? -32.940 0.221 44.818 1.00 97.19 507 LYS A O 1
ATOM 3842 N N . LEU A 1 508 ? -31.227 1.003 43.573 1.00 97.50 508 LEU A N 1
ATOM 3843 C CA . LEU A 1 508 ? -31.820 0.757 42.264 1.00 97.50 508 LEU A CA 1
ATOM 3844 C C . LEU A 1 508 ? -31.479 -0.674 41.840 1.00 97.50 508 LEU A C 1
ATOM 3846 O O . LEU A 1 508 ? -30.300 -1.012 41.725 1.00 97.50 508 LEU A O 1
ATOM 3850 N N . GLU A 1 509 ? -32.497 -1.515 41.680 1.00 96.06 509 GLU A N 1
ATOM 3851 C CA . GLU A 1 509 ? -32.340 -2.954 41.424 1.00 96.06 509 GLU A CA 1
ATOM 3852 C C . GLU A 1 509 ? -33.066 -3.430 40.160 1.00 96.06 509 GLU A C 1
ATOM 3854 O O . GLU A 1 509 ? -32.748 -4.514 39.670 1.00 96.06 509 GLU A O 1
ATOM 3859 N N . SER A 1 510 ? -34.000 -2.641 39.623 1.00 96.12 510 SER A N 1
ATOM 3860 C CA . SER A 1 510 ? -34.783 -2.997 38.439 1.00 96.12 510 SER A CA 1
ATOM 3861 C C . SER A 1 510 ? -35.102 -1.796 37.554 1.00 96.12 510 SER A C 1
ATOM 3863 O O . SER A 1 510 ? -35.165 -0.665 38.036 1.00 96.12 510 SER A O 1
ATOM 3865 N N . GLU A 1 511 ? -35.392 -2.088 36.288 1.00 96.88 511 GLU A N 1
ATOM 3866 C CA . GLU A 1 511 ? -35.914 -1.141 35.302 1.00 96.88 511 GLU A CA 1
ATOM 3867 C C . GLU A 1 511 ? -37.215 -0.469 35.768 1.00 96.88 511 GLU A C 1
ATOM 3869 O O . GLU A 1 511 ? -38.067 -1.117 36.390 1.00 96.88 511 GLU A O 1
ATOM 3874 N N . GLY A 1 512 ? -37.360 0.830 35.489 1.00 96.31 512 GLY A N 1
ATOM 3875 C CA . GLY A 1 512 ? -38.538 1.631 35.834 1.00 96.31 512 GLY A CA 1
ATOM 3876 C C . GLY A 1 512 ? -38.899 1.661 37.325 1.00 96.31 512 GLY A C 1
ATOM 3877 O O . GLY A 1 512 ? -40.070 1.850 37.666 1.00 96.31 512 GLY A O 1
ATOM 3878 N N . GLN A 1 513 ? -37.940 1.437 38.233 1.00 97.62 513 GLN A N 1
ATOM 3879 C CA . GLN A 1 513 ? -38.217 1.341 39.669 1.00 97.62 513 GLN A CA 1
ATOM 3880 C C . GLN A 1 513 ? -38.839 2.642 40.195 1.00 97.62 513 GLN A C 1
ATOM 3882 O O . GLN A 1 513 ? -38.261 3.720 40.064 1.00 97.62 513 GLN A O 1
ATOM 3887 N N . GLU A 1 514 ? -40.001 2.541 40.843 1.00 97.75 514 GLU A N 1
ATOM 3888 C CA . GLU A 1 514 ? -40.703 3.702 41.394 1.00 97.75 514 GLU A CA 1
ATOM 3889 C C . GLU A 1 514 ? -40.345 3.956 42.868 1.00 97.75 514 GLU A C 1
ATOM 3891 O O . GLU A 1 514 ? -40.323 3.043 43.698 1.00 97.75 514 GLU A O 1
ATOM 3896 N N . VAL A 1 515 ? -40.110 5.224 43.214 1.00 97.06 515 VAL A N 1
ATOM 3897 C CA . VAL A 1 515 ? -39.876 5.699 44.586 1.00 97.06 515 VAL A CA 1
ATOM 3898 C C . VAL A 1 515 ? -40.823 6.851 44.902 1.00 97.06 515 VAL A C 1
ATOM 3900 O O . VAL A 1 515 ? -40.809 7.881 44.232 1.00 97.06 515 VAL A O 1
ATOM 3903 N N . GLU A 1 516 ? -41.624 6.703 45.957 1.00 97.06 516 GLU A N 1
ATOM 3904 C CA . GLU A 1 516 ? -42.596 7.715 46.379 1.00 97.06 516 GLU A CA 1
ATOM 3905 C C . GLU A 1 516 ? -42.069 8.569 47.544 1.00 97.06 516 GLU A C 1
ATOM 3907 O O . GLU A 1 516 ? -41.663 8.051 48.586 1.00 97.06 516 GLU A O 1
ATOM 3912 N N . PHE A 1 517 ? -42.163 9.892 47.401 1.00 97.19 517 PHE A N 1
ATOM 3913 C CA . PHE A 1 517 ? -41.961 10.873 48.464 1.00 97.19 517 PHE A CA 1
ATOM 3914 C C . PHE A 1 517 ? -43.293 11.481 48.896 1.00 97.19 517 PHE A C 1
ATOM 3916 O O . PHE A 1 517 ? -44.083 11.920 48.063 1.00 97.19 517 PHE A O 1
ATOM 3923 N N . ARG A 1 518 ? -43.504 11.593 50.214 1.00 95.81 518 ARG A N 1
ATOM 3924 C CA . ARG A 1 518 ? -44.612 12.360 50.802 1.00 95.81 518 ARG A CA 1
ATOM 3925 C C . ARG A 1 518 ? -44.075 13.554 51.572 1.00 95.81 518 ARG A C 1
ATOM 3927 O O . ARG A 1 518 ? -43.513 13.383 52.651 1.00 95.81 518 ARG A O 1
ATOM 3934 N N . LEU A 1 519 ? -44.250 14.753 51.022 1.00 95.25 519 LEU A N 1
ATOM 3935 C CA . LEU A 1 519 ? -43.740 15.980 51.628 1.00 95.25 519 LEU A CA 1
ATOM 3936 C C . LEU A 1 519 ? -44.730 16.573 52.635 1.00 95.25 519 LEU A C 1
ATOM 3938 O O . LEU A 1 519 ? -45.931 16.696 52.374 1.00 95.25 519 LEU A O 1
ATOM 3942 N N . GLU A 1 520 ? -44.205 16.992 53.785 1.00 92.81 520 GLU A N 1
ATOM 3943 C CA . GLU A 1 520 ? -44.949 17.749 54.790 1.00 92.81 520 GLU A CA 1
ATOM 3944 C C . GLU A 1 520 ? -44.879 19.249 54.497 1.00 92.81 520 GLU A C 1
ATOM 3946 O O . GLU A 1 520 ? -43.801 19.783 54.236 1.00 92.81 520 GLU A O 1
ATOM 3951 N N . ALA A 1 521 ? -46.014 19.946 54.591 1.00 88.75 521 ALA A N 1
ATOM 3952 C CA . ALA A 1 521 ? -46.047 21.397 54.434 1.00 88.75 521 ALA A CA 1
ATOM 3953 C C . ALA A 1 521 ? -45.183 22.093 55.503 1.00 88.75 521 ALA A C 1
ATOM 3955 O O . ALA A 1 521 ? -45.247 21.770 56.696 1.00 88.75 521 ALA A O 1
ATOM 3956 N N . GLU A 1 522 ? -44.403 23.079 55.070 1.00 85.56 522 GLU A N 1
ATOM 3957 C CA . GLU A 1 522 ? -43.635 23.965 55.937 1.00 85.56 522 GLU A CA 1
ATOM 3958 C C . GLU A 1 522 ? -44.629 24.819 56.742 1.00 85.56 522 GLU A C 1
ATOM 3960 O O . GLU A 1 522 ? -45.470 25.528 56.183 1.00 85.56 522 GLU A O 1
ATOM 3965 N N . GLN A 1 523 ? -44.583 24.738 58.073 1.00 75.69 523 GLN A N 1
ATOM 3966 C CA . GLN A 1 523 ? -45.450 25.556 58.920 1.00 75.69 523 GLN A CA 1
ATOM 3967 C C . GLN A 1 523 ? -44.977 27.010 58.839 1.00 75.69 523 GLN A C 1
ATOM 3969 O O . GLN A 1 523 ? -44.020 27.399 59.507 1.00 75.69 523 GLN A O 1
ATOM 3974 N N . VAL A 1 524 ? -45.661 27.833 58.044 1.00 58.06 524 VAL A N 1
ATOM 3975 C CA . VAL A 1 524 ? -45.482 29.286 58.096 1.00 58.06 524 VAL A CA 1
ATOM 3976 C C . VAL A 1 524 ? -46.050 29.756 59.432 1.00 58.06 524 VAL A C 1
ATOM 3978 O O . VAL A 1 524 ? -47.259 29.935 59.568 1.00 58.06 524 VAL A O 1
ATOM 3981 N N . MET A 1 525 ? -45.199 29.945 60.444 1.00 57.94 525 MET A N 1
ATOM 3982 C CA . MET A 1 525 ? -45.610 30.718 61.615 1.00 57.94 525 MET A CA 1
ATOM 3983 C C . MET A 1 525 ? -45.958 32.129 61.120 1.00 57.94 525 MET A C 1
ATOM 3985 O O . MET A 1 525 ? -45.075 32.797 60.573 1.00 57.94 525 MET A O 1
ATOM 3989 N N . PRO A 1 526 ? -47.211 32.609 61.267 1.00 54.31 526 PRO A N 1
ATOM 3990 C CA . PRO A 1 526 ? -47.539 33.980 60.914 1.00 54.31 526 PRO A CA 1
ATOM 3991 C C . PRO A 1 526 ? -46.644 34.895 61.745 1.00 54.31 526 PRO A C 1
ATOM 3993 O O . PRO A 1 526 ? -46.640 34.818 62.976 1.00 54.31 526 PRO A O 1
ATOM 3996 N N . GLY A 1 527 ? -45.847 35.724 61.071 1.00 48.69 527 GLY A N 1
ATOM 3997 C CA . GLY A 1 527 ? -44.964 36.676 61.726 1.00 48.69 527 GLY A CA 1
ATOM 3998 C C . GLY A 1 527 ? -45.729 37.502 62.759 1.00 48.69 527 GLY A C 1
ATOM 3999 O O . GLY A 1 527 ? -46.733 38.146 62.455 1.00 48.69 527 GLY A O 1
ATOM 4000 N N . TYR A 1 528 ? -45.244 37.482 63.995 1.00 53.12 528 TYR A N 1
ATOM 4001 C CA . TYR A 1 528 ? -45.671 38.386 65.055 1.00 53.12 528 TYR A CA 1
ATOM 4002 C C . TYR A 1 528 ? -45.292 39.829 64.677 1.00 53.12 528 TYR A C 1
ATOM 4004 O O . TYR A 1 528 ? -44.186 40.249 64.984 1.00 53.12 528 TYR A O 1
ATOM 4012 N N . LEU A 1 529 ? -46.180 40.588 64.021 1.00 43.12 529 LEU A N 1
ATOM 4013 C CA . LEU A 1 529 ? -46.248 42.067 64.047 1.00 43.12 529 LEU A CA 1
ATOM 4014 C C . LEU A 1 529 ? -47.515 42.527 63.288 1.00 43.12 529 LEU A C 1
ATOM 4016 O O . LEU A 1 529 ? -47.554 42.419 62.065 1.00 43.12 529 LEU A O 1
ATOM 4020 N N . PRO A 1 530 ? -48.560 43.026 63.995 1.00 46.31 530 PRO A N 1
ATOM 4021 C CA . PRO A 1 530 ? -48.525 44.394 64.513 1.00 46.31 530 PRO A CA 1
ATOM 4022 C C . PRO A 1 530 ? -49.244 44.554 65.873 1.00 46.31 530 PRO A C 1
ATOM 4024 O O . PRO A 1 530 ? -50.438 44.826 65.933 1.00 46.31 530 PRO A O 1
ATOM 4027 N N . TYR A 1 531 ? -48.511 44.484 66.988 1.00 52.72 531 TYR A N 1
ATOM 4028 C CA . TYR A 1 531 ? -48.989 45.027 68.277 1.00 52.72 531 TYR A CA 1
ATOM 4029 C C . TYR A 1 531 ? -48.034 46.057 68.892 1.00 52.72 531 TYR A C 1
ATOM 4031 O O . TYR A 1 531 ? -48.171 46.427 70.055 1.00 52.72 531 TYR A O 1
ATOM 4039 N N . VAL A 1 532 ? -47.124 46.619 68.092 1.00 52.53 532 VAL A N 1
ATOM 4040 C CA . VAL A 1 532 ? -46.267 47.744 68.504 1.00 52.53 532 VAL A CA 1
ATOM 4041 C C . VAL A 1 532 ? -46.742 49.045 67.845 1.00 52.53 532 VAL A C 1
ATOM 4043 O O . VAL A 1 532 ? -45.990 49.751 67.193 1.00 52.53 532 VAL A O 1
ATOM 4046 N N . ALA A 1 533 ? -48.036 49.346 67.980 1.00 50.97 533 ALA A N 1
ATOM 4047 C CA . ALA A 1 533 ? -48.598 50.668 67.658 1.00 50.97 533 ALA A CA 1
ATOM 4048 C C . ALA A 1 533 ? -49.732 51.106 68.612 1.00 50.97 533 ALA A C 1
ATOM 4050 O O . ALA A 1 533 ? -50.034 52.292 68.695 1.00 50.97 533 ALA A O 1
ATOM 4051 N N . GLY A 1 534 ? -50.318 50.192 69.401 1.00 50.44 534 GLY A N 1
ATOM 4052 C CA . GLY A 1 534 ? -51.351 50.528 70.398 1.00 50.44 534 GLY A CA 1
ATOM 4053 C C . GLY A 1 534 ? -50.825 50.855 71.804 1.00 50.44 534 GLY A C 1
ATOM 4054 O O . GLY A 1 534 ? -51.490 51.556 72.562 1.00 50.44 534 GLY A O 1
ATOM 4055 N N . GLY A 1 535 ? -49.621 50.388 72.162 1.00 51.97 535 GLY A N 1
ATOM 4056 C CA . GLY A 1 535 ? -49.073 50.521 73.523 1.00 51.97 535 GLY A CA 1
ATOM 4057 C C . GLY A 1 535 ? -48.430 51.876 73.851 1.00 51.97 535 GLY A C 1
ATOM 4058 O O . GLY A 1 535 ? -48.369 52.257 75.017 1.00 51.97 535 GLY A O 1
ATOM 4059 N N . ALA A 1 536 ? -47.992 52.642 72.846 1.00 50.22 536 ALA A N 1
ATOM 4060 C CA . ALA A 1 536 ? -47.324 53.930 73.065 1.00 50.22 536 ALA A CA 1
ATOM 4061 C C . ALA A 1 536 ? -48.303 55.112 73.224 1.00 50.22 536 ALA A C 1
ATOM 4063 O O . ALA A 1 536 ? -47.957 56.115 73.844 1.00 50.22 536 ALA A O 1
ATOM 4064 N N . ILE A 1 537 ? -49.546 54.992 72.740 1.00 52.97 537 ILE A N 1
ATOM 4065 C CA . ILE A 1 537 ? -50.553 56.064 72.854 1.00 52.97 537 ILE A CA 1
ATOM 4066 C C . ILE A 1 537 ? -51.232 56.045 74.238 1.00 52.97 537 ILE A C 1
ATOM 4068 O O . ILE A 1 537 ? -51.554 57.100 74.782 1.00 52.97 537 ILE A O 1
ATOM 4072 N N . ALA A 1 538 ? -51.352 54.877 74.880 1.00 52.38 538 ALA A N 1
ATOM 4073 C CA . ALA A 1 538 ? -51.932 54.769 76.223 1.00 52.38 538 ALA A CA 1
ATOM 4074 C C . ALA A 1 538 ? -51.033 55.367 77.328 1.00 52.38 538 ALA A C 1
ATOM 4076 O O . ALA A 1 538 ? -51.541 55.920 78.302 1.00 52.38 538 ALA A O 1
ATOM 4077 N N . ILE A 1 539 ? -49.704 55.332 77.168 1.00 55.94 539 ILE A N 1
ATOM 4078 C CA . ILE A 1 539 ? -48.761 55.852 78.177 1.00 55.94 539 ILE A CA 1
ATOM 4079 C C . ILE A 1 539 ? -48.651 57.388 78.118 1.00 55.94 539 ILE A C 1
ATOM 4081 O O . ILE A 1 539 ? -48.543 58.035 79.159 1.00 55.94 539 ILE A O 1
ATOM 4085 N N . VAL A 1 540 ? -48.782 58.010 76.939 1.00 58.94 540 VAL A N 1
ATOM 4086 C CA . VAL A 1 540 ? -48.723 59.481 76.803 1.00 58.94 540 VAL A CA 1
ATOM 4087 C C . VAL A 1 540 ? -49.980 60.166 77.364 1.00 58.94 540 VAL A C 1
ATOM 4089 O O . VAL A 1 540 ? -49.875 61.222 77.991 1.00 58.94 540 VAL A O 1
ATOM 4092 N N . VAL A 1 541 ? -51.163 59.551 77.236 1.00 61.44 541 VAL A N 1
ATOM 4093 C CA . VAL A 1 541 ? -52.416 60.112 77.785 1.00 61.44 541 VAL A CA 1
ATOM 4094 C C . VAL A 1 541 ? -52.443 60.049 79.319 1.00 61.44 541 VAL A C 1
ATOM 4096 O O . VAL A 1 541 ? -52.880 61.003 79.965 1.00 61.44 541 VAL A O 1
ATOM 4099 N N . VAL A 1 542 ? -51.905 58.986 79.927 1.00 61.84 542 VAL A N 1
ATOM 4100 C CA . VAL A 1 542 ? -51.838 58.860 81.395 1.00 61.84 542 VAL A CA 1
ATOM 4101 C C . VAL A 1 542 ? -50.839 59.856 82.000 1.00 61.84 542 VAL A C 1
ATOM 4103 O O . VAL A 1 542 ? -51.147 60.490 83.010 1.00 61.84 542 VAL A O 1
ATOM 4106 N N . VAL A 1 543 ? -49.688 60.093 81.359 1.00 64.62 543 VAL A N 1
ATOM 4107 C CA . VAL A 1 543 ? -48.704 61.086 81.837 1.00 64.62 543 VAL A CA 1
ATOM 4108 C C . VAL A 1 543 ? -49.228 62.524 81.694 1.00 64.62 543 VAL A C 1
ATOM 4110 O O . VAL A 1 543 ? -49.050 63.332 82.608 1.00 64.62 543 VAL A O 1
ATOM 4113 N N . ALA A 1 544 ? -49.952 62.851 80.616 1.00 61.56 544 ALA A N 1
ATOM 4114 C CA . ALA A 1 544 ? -50.549 64.179 80.440 1.00 61.56 544 ALA A CA 1
ATOM 4115 C C . ALA A 1 544 ? -51.628 64.495 81.496 1.00 61.56 544 ALA A C 1
ATOM 4117 O O . ALA A 1 544 ? -51.674 65.614 82.013 1.00 61.56 544 ALA A O 1
ATOM 4118 N N . ILE A 1 545 ? -52.454 63.510 81.873 1.00 67.88 545 ILE A N 1
ATOM 4119 C CA . ILE A 1 545 ? -53.479 63.668 82.920 1.00 67.88 545 ILE A CA 1
ATOM 4120 C C . ILE A 1 545 ? -52.834 63.858 84.305 1.00 67.88 545 ILE A C 1
ATOM 4122 O O . ILE A 1 545 ? -53.282 64.709 85.076 1.00 67.88 545 ILE A O 1
ATOM 4126 N N . VAL A 1 546 ? -51.744 63.145 84.613 1.00 67.44 546 VAL A N 1
ATOM 4127 C CA . VAL A 1 546 ? -51.023 63.296 85.892 1.00 67.44 546 VAL A CA 1
ATOM 4128 C C . VAL A 1 546 ? -50.345 64.670 86.008 1.00 67.44 546 VAL A C 1
ATOM 4130 O O . VAL A 1 546 ? -50.444 65.311 87.056 1.00 67.44 546 VAL A O 1
ATOM 4133 N N . VAL A 1 547 ? -49.745 65.193 84.932 1.00 67.31 547 VAL A N 1
ATOM 4134 C CA . VAL A 1 547 ? -49.128 66.537 84.931 1.00 67.31 547 VAL A CA 1
ATOM 4135 C C . VAL A 1 547 ? -50.178 67.653 85.064 1.00 67.31 547 VAL A C 1
ATOM 4137 O O . VAL A 1 547 ? -49.954 68.635 85.780 1.00 67.31 547 VAL A O 1
ATOM 4140 N N . LEU A 1 548 ? -51.358 67.498 84.451 1.00 63.84 548 LEU A N 1
ATOM 4141 C CA . LEU A 1 548 ? -52.478 68.440 84.602 1.00 63.84 548 LEU A CA 1
ATOM 4142 C C . LEU A 1 548 ? -53.078 68.432 86.017 1.00 63.84 548 LEU A C 1
ATOM 4144 O O . LEU A 1 548 ? -53.458 69.488 86.527 1.00 63.84 548 LEU A O 1
ATOM 4148 N N . LEU A 1 549 ? -53.119 67.272 86.679 1.00 65.44 549 LEU A N 1
ATOM 4149 C CA . LEU A 1 549 ? -53.588 67.157 88.063 1.00 65.44 549 LEU A CA 1
ATOM 4150 C C . LEU A 1 549 ? -52.573 67.704 89.080 1.00 65.44 549 LEU A C 1
ATOM 4152 O O . LEU A 1 549 ? -52.983 68.298 90.079 1.00 65.44 549 LEU A O 1
ATOM 4156 N N . MET A 1 550 ? -51.266 67.596 88.814 1.00 64.00 550 MET A N 1
ATOM 4157 C CA . MET A 1 550 ? -50.229 68.148 89.696 1.00 64.00 550 MET A CA 1
ATOM 4158 C C . MET A 1 550 ? -50.107 69.681 89.619 1.00 64.00 550 MET A C 1
ATOM 4160 O O . MET A 1 550 ? -49.852 70.316 90.641 1.00 64.00 550 MET A O 1
ATOM 4164 N N . ARG A 1 551 ? -50.395 70.317 88.472 1.00 60.47 551 ARG A N 1
ATOM 4165 C CA . ARG A 1 551 ? -50.396 71.795 88.355 1.00 60.47 551 ARG A CA 1
ATOM 4166 C C . ARG A 1 551 ? -51.571 72.499 89.047 1.00 60.47 551 ARG A C 1
ATOM 4168 O O . ARG A 1 551 ? -51.513 73.707 89.245 1.00 60.47 551 ARG A O 1
ATOM 4175 N N . ARG A 1 552 ? -52.630 71.782 89.443 1.00 57.22 552 ARG A N 1
ATOM 4176 C CA . ARG A 1 552 ? -53.788 72.368 90.151 1.00 57.22 552 ARG A CA 1
ATOM 4177 C C . ARG A 1 552 ? -53.669 72.370 91.680 1.00 57.22 552 ARG A C 1
ATOM 4179 O O . ARG A 1 552 ? -54.529 72.958 92.330 1.00 57.22 552 ARG A O 1
ATOM 4186 N N . LYS A 1 553 ? -52.629 71.753 92.258 1.00 53.34 553 LYS A N 1
ATOM 4187 C CA . LYS A 1 553 ? -52.438 71.655 93.721 1.00 53.34 553 LYS A CA 1
ATOM 4188 C C . LYS A 1 553 ? -51.232 72.415 94.292 1.00 53.34 553 LYS A C 1
ATOM 4190 O O . LYS A 1 553 ? -51.056 72.395 95.503 1.00 53.34 553 LYS A O 1
ATOM 4195 N N . GLY A 1 554 ? -50.464 73.128 93.470 1.00 49.75 554 GLY A N 1
ATOM 4196 C CA . GLY A 1 554 ? -49.444 74.075 93.931 1.00 49.75 554 GLY A CA 1
ATOM 4197 C C . GLY A 1 554 ? -49.726 75.457 93.357 1.00 49.75 554 GLY A C 1
ATOM 4198 O O . GLY A 1 554 ? -49.335 75.730 92.226 1.00 49.75 554 GLY A O 1
ATOM 4199 N N . LYS A 1 555 ? -50.476 76.277 94.096 1.00 47.19 555 LYS A N 1
ATOM 4200 C CA . LYS A 1 555 ? -50.466 77.734 93.931 1.00 47.19 555 LYS A CA 1
ATOM 4201 C C . LYS A 1 555 ? -49.300 78.300 94.720 1.00 47.19 555 LYS A C 1
ATOM 4203 O O . LYS A 1 555 ? -49.072 77.762 95.827 1.00 47.19 555 LYS A O 1
#

Mean predicted aligned error: 12.89 Å

pLDDT: mean 86.54, std 20.73, range [23.72, 98.5]

Radius of gyration: 47.42 Å; Cα contacts (8 Å, |Δi|>4): 1522; chains: 1; bounding box: 107×100×159 Å

Sequence (555 aa):
MGELKEGLASLLAVLLVLAFAHEALAPTAAWASPTPKLLSEELGPRTCPSPIGNVTTYYGDLVASGSETLVIRDVDFTLYGSLIAMDQATVVIENAILTLCEVGGEMGNITIRDEAYIEVTNSTIRGEGIFYLYLLNETRAVFQGAVFEHSHEFYGAAEVTVLNSKVVWVDCFGSVRVSINNTIVEFLLAATDDARVWIRNSRVGTAYPGILRAQRNAVIEAYDCAVSSRADCYDNSTLWLLNVSSPSVEVIPPGPGEVGRAAIYVGWHLNVSVLLGDEAVSGAEVRAYFPNGSLAYEGATGPGGYVDMLLLEKVLHVVDRTAVEDVVRDYTIRAYYGDLEGEASVSLDGNKELYVSLLSTLLVTCLDGDGEAAGGVEVRLEPLGARRYTGVDGRALFTLLEPGSYELTAYYMGLKVAGPEVVDITDIMAYNVELSCAIYDLIVIVLNTKGEPISGATVRLLFANGTSLYNSLTDASGRVEFKNIPATTYKLVVEASGYKEAYQVVKLESEGQEVEFRLEAEQVMPGYLPYVAGGAIAIVVVVAIVVLLMRRKGK

Foldseek 3Di:
DPVVVVVVVVVVVVVVCVVPVPPDDDPPDDDPDDDDDDDDDDDDDDDDDDQDPPAQEDEEEAEAEAAAEHEAEPHNHEYAAEYEYEHQYEYEAYCYEYEWEHDPNDTYEYYYEHQYEYEHELYEYEYPAAYEYHDEYAYEYEAYNYEYYNYAYEAYNYEYEAYCYEAEHYEAEDQYEYEAEVYEHAAEDEYEDNYEYEYECYEAHDPYQGEYEYEAAYEYEYANYEHREEYEYKAAYEYEAWQYHYPYYDYQFDDVPGDGWYKYWHKAKEKEFEDFPNAQDFFKKKWKAWPVRDTPDIDTHHPRNIDIDIGTQWMWTDDPRDTDIDGGQKIWMWIGDPPWIWIDIGGDPYYYYHYTYTAEKEKEFEAEQVRAGQFQKWKAKPPVRDIFTAHVRRITMDHPDDFDKIFIWIDDPNHTFFDRDIDGDHHGYYHYHYTHGQFAKEKEFEAAPVRQADWQKWKWKADPVRHTDDIDTQHNRNMDMDGGHHQAWIKIWIGDPQWDIDIDIDGRDHHHHYDYHYTYGDDPPPDDDDPVPPPPVVVVVVVVVVVVVVVVPDD